Protein AF-T2I9D3-F1 (afdb_monomer_lite)

Sequence (548 aa):
MTIINAAGTSFLNLLSKGTGRTNQTKNPMDPILVSTAWGTQVQLGMESISLPPPSFLDKSGEYYEKANLRFSYKPVATSNSDPDLTTVPFEVTTVNQVSGNAVSLTEGELRSLRQPILVSEELADISDNDFKVCNPVSNSLNLSIPDLNPTGNTELTEQLPELLYIALVSQTTPITYSSLSQPLSSGNFSEVRTSLLDLINSKFSLSLSSLPSDIINKTPNQIAGIDNRCFVSAVVQDIGRDSGSHQSTHRFYNDREGRDMRLLQLNFQSLAIWNKVGRYVEFTNGTLTDNEENEGFSAEEKLFNLASPDSDAPEGSFQNLGLGANDETDGGLVIYATIDGGTYSKARGNTSPYGFAITQGQQLMSLTKSDSQRHGLGVTFATDQAVYLQGDYNIFNKQAAAILTDSINVLSNACLNADKAIHKHSDKNCNTDNDEGKKDATSTTVNTAFLSGTDITNSKLTSAYNGGLENYPRFSENWAEKTLTYRGSFVSLGIPEHVKGRWKRQRYNAPKRNWDYDLDLNDADNLPPLTPRFVYLRQESFIRNFQQ

Secondary structure (DSSP, 8-state):
-EEE-TTSS-EEEHHHHHHS-SS---SPP-HHHHHHHHTT----------PPPGGGGSTTSHHHHT-SEEEEE-PPPP-SS-SS--S--EEEEEE-TTT--EEEPPHHHHHHTTS-EE--HHHH----TTT--------------GGG-SS---HHHHHHHHHHHHHHHT-SSPPPGGGGGS-TTSGGGHHHHHHHHHHHHHHTT---SS--HHHHTS-HHHHHGGGT--EE--SEEEEE-SSTT---S--EEETTTTEEEEEEEEEHHHHHHHHHH-EE-EEETTEEEE-TTTT-EE-TTSSSPBPPP-TTSPTTSTTTTT-SB---GGGEEEEEEEE-TTT-GGGGSTB--EEEEEES-SS-SS----SS-SS--EEEEEESSEEEEES-BS-SS--EEEEEESSEEEE-GGGB-TTS-B--STTSTT--SSTT--PBP--EEEE-EEEE----TT-SS-SS---GGGGSSEE-SB-TT-EEEEEE-EEE-SS-SSB---GGG---PPPEEEEEE-GGGGSGGGPPTT---------PPP------

Organism: NCBI:txid423474

Radius of gyration: 28.44 Å; chains: 1; bounding box: 65×46×110 Å

Structure (mmCIF, N/CA/C/O backbone):
data_AF-T2I9D3-F1
#
_entry.id   AF-T2I9D3-F1
#
loop_
_atom_site.group_PDB
_atom_site.id
_atom_site.type_symbol
_atom_site.label_atom_id
_atom_site.label_alt_id
_atom_site.label_comp_id
_atom_site.label_asym_id
_atom_site.label_entity_id
_atom_site.label_seq_id
_atom_site.pdbx_PDB_ins_code
_atom_site.Cartn_x
_atom_site.Cartn_y
_atom_site.Cartn_z
_atom_site.occupancy
_atom_site.B_iso_or_equiv
_atom_site.auth_seq_id
_atom_site.auth_comp_id
_atom_site.auth_asym_id
_atom_site.auth_atom_id
_atom_site.pdbx_PDB_model_num
ATOM 1 N N . MET A 1 1 ? 28.315 0.352 -44.901 1.00 61.59 1 MET A N 1
ATOM 2 C CA . MET A 1 1 ? 26.861 0.605 -44.840 1.00 61.59 1 MET A CA 1
ATOM 3 C C . MET A 1 1 ? 26.194 -0.123 -45.996 1.00 61.59 1 MET A C 1
ATOM 5 O O . MET A 1 1 ? 26.692 -0.024 -47.115 1.00 61.59 1 MET A O 1
ATOM 9 N N . THR A 1 2 ? 25.140 -0.887 -45.733 1.00 69.94 2 THR A N 1
ATOM 10 C CA . THR A 1 2 ? 24.335 -1.594 -46.741 1.00 69.94 2 THR A CA 1
ATOM 11 C C . THR A 1 2 ? 22.901 -1.069 -46.688 1.00 69.94 2 THR A C 1
ATOM 13 O O . THR A 1 2 ? 22.373 -0.901 -45.595 1.00 69.94 2 THR A O 1
ATOM 16 N N . ILE A 1 3 ? 22.291 -0.778 -47.839 1.00 70.75 3 ILE A N 1
ATOM 17 C CA . ILE A 1 3 ? 20.940 -0.207 -47.974 1.00 70.75 3 ILE A CA 1
ATOM 18 C C . ILE A 1 3 ? 20.117 -1.117 -48.886 1.00 70.75 3 ILE A C 1
ATOM 20 O O . ILE A 1 3 ? 20.646 -1.614 -49.883 1.00 70.75 3 ILE A O 1
ATOM 24 N N . ILE A 1 4 ? 18.847 -1.353 -48.552 1.00 72.81 4 ILE A N 1
ATOM 25 C CA . ILE A 1 4 ? 17.958 -2.195 -49.360 1.00 72.81 4 ILE A CA 1
ATOM 26 C C . ILE A 1 4 ? 17.759 -1.577 -50.745 1.00 72.81 4 ILE A C 1
ATOM 28 O O . ILE A 1 4 ? 17.620 -0.367 -50.842 1.00 72.81 4 ILE A O 1
ATOM 32 N N . ASN A 1 5 ? 17.831 -2.370 -51.810 1.00 75.94 5 ASN A N 1
ATOM 33 C CA . ASN A 1 5 ? 17.672 -1.901 -53.189 1.00 75.94 5 ASN A CA 1
ATOM 34 C C . ASN A 1 5 ? 16.280 -1.291 -53.450 1.00 75.94 5 ASN A C 1
ATOM 36 O O . ASN A 1 5 ? 15.362 -1.447 -52.651 1.00 75.94 5 ASN A O 1
ATOM 40 N N . ALA A 1 6 ? 16.108 -0.657 -54.613 1.00 70.69 6 ALA A N 1
ATOM 41 C CA . ALA A 1 6 ? 14.854 -0.012 -55.031 1.00 70.69 6 ALA A CA 1
ATOM 42 C C . ALA A 1 6 ? 13.628 -0.942 -54.970 1.00 70.69 6 ALA A C 1
ATOM 44 O O . ALA A 1 6 ? 12.506 -0.496 -54.764 1.00 70.69 6 ALA A O 1
ATOM 45 N N . ALA A 1 7 ? 13.855 -2.242 -55.178 1.00 70.06 7 ALA A N 1
ATOM 46 C CA . ALA A 1 7 ? 12.821 -3.269 -55.160 1.00 70.06 7 ALA A CA 1
ATOM 47 C C . ALA A 1 7 ? 12.485 -3.780 -53.744 1.00 70.06 7 ALA A C 1
ATOM 49 O O . ALA A 1 7 ? 11.583 -4.600 -53.603 1.00 70.06 7 ALA A O 1
ATOM 50 N N . GLY A 1 8 ? 13.212 -3.356 -52.703 1.00 65.69 8 GLY A N 1
ATOM 51 C CA . GLY A 1 8 ? 13.011 -3.824 -51.329 1.00 65.69 8 GLY A CA 1
ATOM 52 C C . GLY A 1 8 ? 13.413 -5.288 -51.091 1.00 65.69 8 GLY A C 1
ATOM 53 O O . GLY A 1 8 ? 13.005 -5.882 -50.099 1.00 65.69 8 GLY A O 1
ATOM 54 N N . THR A 1 9 ? 14.191 -5.902 -51.989 1.00 64.12 9 THR A N 1
ATOM 55 C CA . THR A 1 9 ? 14.469 -7.351 -51.992 1.00 64.12 9 THR A CA 1
ATOM 56 C C . THR A 1 9 ? 15.858 -7.724 -51.490 1.00 64.12 9 THR A C 1
ATOM 58 O O . THR A 1 9 ? 16.118 -8.891 -51.198 1.00 64.12 9 THR A O 1
ATOM 61 N N . SER A 1 10 ? 16.819 -6.797 -51.488 1.00 68.69 10 SER A N 1
ATOM 62 C CA . SER A 1 10 ? 18.226 -7.150 -51.253 1.00 68.69 10 SER A CA 1
ATOM 63 C C . SER A 1 10 ? 19.029 -5.988 -50.684 1.00 68.69 10 SER A C 1
ATOM 65 O O . SER A 1 10 ? 18.978 -4.880 -51.213 1.00 68.69 10 SER A O 1
ATOM 67 N N . PHE A 1 11 ? 19.828 -6.244 -49.646 1.00 75.81 11 PHE A N 1
ATOM 68 C CA . PHE A 1 11 ? 20.747 -5.252 -49.086 1.00 75.81 11 PHE A CA 1
ATOM 69 C C . PHE A 1 11 ? 21.993 -5.102 -49.960 1.00 75.81 11 PHE A C 1
ATOM 71 O O . PHE A 1 11 ? 22.737 -6.052 -50.196 1.00 75.81 11 PHE A O 1
ATOM 78 N N . LEU A 1 12 ? 22.239 -3.880 -50.419 1.00 79.19 12 LEU A N 1
ATOM 79 C CA . LEU A 1 12 ? 23.339 -3.526 -51.302 1.00 79.19 12 LEU A CA 1
ATOM 80 C C . LEU A 1 12 ? 24.353 -2.649 -50.573 1.00 79.19 12 LEU A C 1
ATOM 82 O O . LEU A 1 12 ? 23.988 -1.702 -49.884 1.00 79.19 12 LEU A O 1
ATOM 86 N N . ASN A 1 13 ? 25.647 -2.930 -50.726 1.00 85.19 13 ASN A N 1
ATOM 87 C CA . ASN A 1 13 ? 26.689 -2.101 -50.123 1.00 85.19 13 ASN A CA 1
ATOM 88 C C . ASN A 1 13 ? 26.728 -0.718 -50.789 1.00 85.19 13 ASN A C 1
ATOM 90 O O . ASN A 1 13 ? 26.988 -0.607 -51.990 1.00 85.19 13 ASN A O 1
ATOM 94 N N . LEU A 1 14 ? 26.521 0.317 -49.973 1.00 78.50 14 LEU A N 1
ATOM 95 C CA . LEU A 1 14 ? 26.362 1.703 -50.398 1.00 78.50 14 LEU A CA 1
ATOM 96 C C . LEU A 1 14 ? 27.564 2.226 -51.187 1.00 78.50 14 LEU A C 1
ATOM 98 O O . LEU A 1 14 ? 27.394 2.911 -52.184 1.00 78.50 14 LEU A O 1
ATOM 102 N N . LEU A 1 15 ? 28.784 1.874 -50.781 1.00 81.56 15 LEU A N 1
ATOM 103 C CA . LEU A 1 15 ? 29.991 2.328 -51.472 1.00 81.56 15 LEU A CA 1
ATOM 104 C C . LEU A 1 15 ? 30.141 1.620 -52.816 1.00 81.56 15 LEU A C 1
ATOM 106 O O . LEU A 1 15 ? 30.350 2.274 -53.835 1.00 81.56 15 LEU A O 1
ATOM 110 N N . SER A 1 16 ? 29.948 0.301 -52.851 1.00 83.94 16 SER A N 1
ATOM 111 C CA . SER A 1 16 ? 30.090 -0.471 -54.089 1.00 83.94 16 SER A CA 1
ATOM 112 C C . SER A 1 16 ? 29.038 -0.110 -55.136 1.00 83.94 16 SER A C 1
ATOM 114 O O . SER A 1 16 ? 29.350 -0.031 -56.319 1.00 83.94 16 SER A O 1
ATOM 116 N N . LYS A 1 17 ? 27.801 0.146 -54.700 1.00 84.00 17 LYS A N 1
ATOM 117 C CA . LYS A 1 17 ? 26.659 0.438 -55.570 1.00 84.00 17 LYS A CA 1
ATOM 118 C C . LYS A 1 17 ? 26.372 1.932 -55.706 1.00 84.00 17 LYS A C 1
ATOM 120 O O . LYS A 1 17 ? 25.553 2.299 -56.529 1.00 84.00 17 LYS A O 1
ATOM 125 N N . GLY A 1 18 ? 27.064 2.778 -54.948 1.00 83.69 18 GLY A N 1
ATOM 126 C CA . GLY A 1 18 ? 27.040 4.230 -55.099 1.00 83.69 18 GLY A CA 1
ATOM 127 C C . GLY A 1 18 ? 28.281 4.783 -55.794 1.00 83.69 18 GLY A C 1
ATOM 128 O O . GLY A 1 18 ? 28.182 5.790 -56.462 1.00 83.69 18 GLY A O 1
ATOM 129 N N . THR A 1 19 ? 29.452 4.152 -55.682 1.00 84.94 19 THR A N 1
ATOM 130 C CA . THR A 1 19 ? 30.719 4.668 -56.258 1.00 84.94 19 THR A CA 1
ATOM 131 C C . THR A 1 19 ? 31.462 3.649 -57.126 1.00 84.94 19 THR A C 1
ATOM 133 O O . THR A 1 19 ? 32.536 3.945 -57.647 1.00 84.94 19 THR A O 1
ATOM 136 N N . GLY A 1 20 ? 30.935 2.426 -57.258 1.00 84.31 20 GLY A N 1
ATOM 137 C CA . GLY A 1 20 ? 31.560 1.347 -58.030 1.00 84.31 20 GLY A CA 1
ATOM 138 C C . GLY A 1 20 ? 32.719 0.636 -57.321 1.00 84.31 20 GLY A C 1
ATOM 139 O O . GLY A 1 20 ? 33.366 -0.219 -57.922 1.00 84.31 20 GLY A O 1
ATOM 140 N N . ARG A 1 21 ? 33.022 0.970 -56.055 1.00 81.00 21 ARG A N 1
ATOM 141 C CA . ARG A 1 21 ? 34.132 0.379 -55.283 1.00 81.00 21 ARG A CA 1
ATOM 142 C C . ARG A 1 21 ? 33.751 0.109 -53.831 1.00 81.00 21 ARG A C 1
ATOM 144 O O . ARG A 1 21 ? 32.962 0.828 -53.239 1.00 81.00 21 ARG A O 1
ATOM 151 N N . THR A 1 22 ? 34.353 -0.913 -53.230 1.00 80.06 22 THR A N 1
ATOM 152 C CA . THR A 1 22 ? 34.179 -1.246 -51.803 1.00 80.06 22 THR A CA 1
ATOM 153 C C . THR A 1 22 ? 35.137 -0.493 -50.880 1.00 80.06 22 THR A C 1
ATOM 155 O O . THR A 1 22 ? 34.951 -0.506 -49.666 1.00 80.06 22 THR A O 1
ATOM 158 N N . ASN A 1 23 ? 36.154 0.165 -51.439 1.00 82.75 23 ASN A N 1
ATOM 159 C CA . ASN A 1 23 ? 37.147 0.917 -50.679 1.00 82.75 23 ASN A CA 1
ATOM 160 C C . ASN A 1 23 ? 36.618 2.307 -50.313 1.00 82.75 23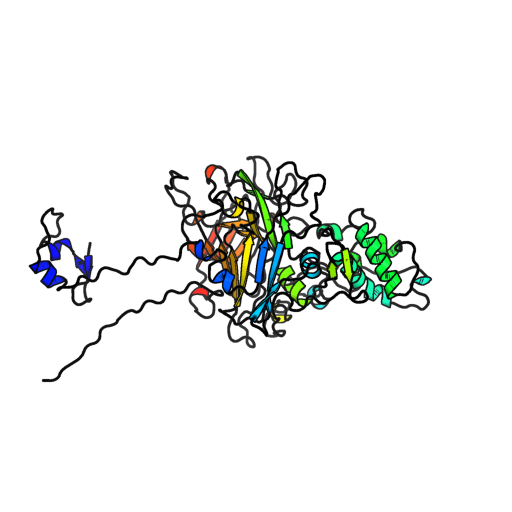 ASN A C 1
ATOM 162 O O . ASN A 1 23 ? 35.886 2.927 -51.085 1.00 82.75 23 ASN A O 1
ATOM 166 N N . GLN A 1 24 ? 37.035 2.813 -49.151 1.00 73.31 24 GLN A N 1
ATOM 167 C CA . GLN A 1 24 ? 36.702 4.163 -48.706 1.00 73.31 24 GLN A CA 1
ATOM 168 C C . GLN A 1 24 ? 37.176 5.195 -49.739 1.00 73.31 24 GLN A C 1
ATOM 170 O O . GLN A 1 24 ? 38.309 5.146 -50.217 1.00 73.31 24 GLN A O 1
ATOM 175 N N . THR A 1 25 ? 36.297 6.125 -50.098 1.00 76.50 25 THR A N 1
ATOM 176 C CA . THR A 1 25 ? 36.535 7.117 -51.147 1.00 76.50 25 THR A CA 1
ATOM 177 C C . THR A 1 25 ? 35.986 8.473 -50.723 1.00 76.50 25 THR A C 1
ATOM 179 O O . THR A 1 25 ? 35.049 8.547 -49.930 1.00 76.50 25 THR A O 1
ATOM 182 N N . LYS A 1 26 ? 36.592 9.546 -51.240 1.00 77.62 26 LYS A N 1
ATOM 183 C CA . LYS A 1 26 ? 36.081 10.920 -51.111 1.00 77.62 26 LYS A CA 1
ATOM 184 C C . LYS A 1 26 ? 35.268 11.358 -52.332 1.00 77.62 26 LYS A C 1
ATOM 186 O O . LYS A 1 26 ? 34.769 12.478 -52.354 1.00 77.62 26 LYS A O 1
ATOM 191 N N . ASN A 1 27 ? 35.166 10.504 -53.349 1.00 76.69 27 ASN A N 1
ATOM 192 C CA . ASN A 1 27 ? 34.410 10.812 -54.554 1.00 76.69 27 ASN A CA 1
ATOM 193 C C . ASN A 1 27 ? 32.907 10.864 -54.236 1.00 76.69 27 ASN A C 1
ATOM 195 O O . ASN A 1 27 ? 32.440 10.058 -53.424 1.00 76.69 27 ASN A O 1
ATOM 199 N N . PRO A 1 28 ? 32.149 11.770 -54.878 1.00 73.75 28 PRO A N 1
ATOM 200 C CA . PRO A 1 28 ? 30.696 11.780 -54.765 1.00 73.75 28 PRO A CA 1
ATOM 201 C C . PRO A 1 28 ? 30.100 10.466 -55.288 1.00 73.75 28 PRO A C 1
ATOM 203 O O . PRO A 1 28 ? 30.724 9.763 -56.088 1.00 73.75 28 PRO A O 1
ATOM 206 N N . MET A 1 29 ? 28.889 10.132 -54.834 1.00 79.12 29 MET A N 1
ATOM 207 C CA . MET A 1 29 ? 28.167 8.979 -55.371 1.00 79.12 29 MET A CA 1
ATOM 208 C C . MET A 1 29 ? 27.794 9.221 -56.833 1.00 79.12 29 MET A C 1
ATOM 210 O O . MET A 1 29 ? 27.322 10.296 -57.196 1.00 79.12 29 MET A O 1
ATOM 214 N N . ASP A 1 30 ? 28.012 8.203 -57.654 1.00 84.62 30 ASP A N 1
ATOM 215 C CA . ASP A 1 30 ? 27.609 8.137 -59.044 1.00 84.62 30 ASP A CA 1
ATOM 216 C C . ASP A 1 30 ? 26.072 8.065 -59.121 1.00 84.62 30 ASP A C 1
ATOM 218 O O . ASP A 1 30 ? 25.470 7.074 -58.689 1.00 84.62 30 ASP A O 1
ATOM 222 N N . PRO A 1 31 ? 25.418 9.098 -59.674 1.00 78.69 31 PRO A N 1
ATOM 223 C CA . PRO A 1 31 ? 23.965 9.177 -59.717 1.00 78.69 31 PRO A CA 1
ATOM 224 C C . PRO A 1 31 ? 23.329 8.084 -60.588 1.00 78.69 31 PRO A C 1
ATOM 226 O O . PRO A 1 31 ? 22.188 7.704 -60.331 1.00 78.69 31 PRO A O 1
ATOM 229 N N . ILE A 1 32 ? 24.044 7.535 -61.577 1.00 85.44 32 ILE A N 1
ATOM 230 C CA . ILE A 1 32 ? 23.552 6.433 -62.415 1.00 85.44 32 ILE A CA 1
ATOM 231 C C . ILE A 1 32 ? 23.556 5.138 -61.611 1.00 85.44 32 ILE A C 1
ATOM 233 O O . ILE A 1 32 ? 22.565 4.406 -61.619 1.00 85.44 32 ILE A O 1
ATOM 237 N N . LEU A 1 33 ? 24.640 4.862 -60.881 1.00 84.94 33 LEU A N 1
ATOM 238 C CA . LEU A 1 33 ? 24.723 3.672 -60.033 1.00 84.94 33 LEU A CA 1
ATOM 239 C C . LEU A 1 33 ? 23.701 3.730 -58.896 1.00 84.94 33 LEU A C 1
ATOM 241 O O . LEU A 1 33 ? 23.016 2.739 -58.642 1.00 84.94 33 LEU A O 1
ATOM 245 N N . VAL A 1 34 ? 23.534 4.906 -58.284 1.00 78.69 34 VAL A N 1
ATOM 246 C CA . VAL A 1 34 ? 22.530 5.125 -57.239 1.00 78.69 34 VAL A CA 1
ATOM 24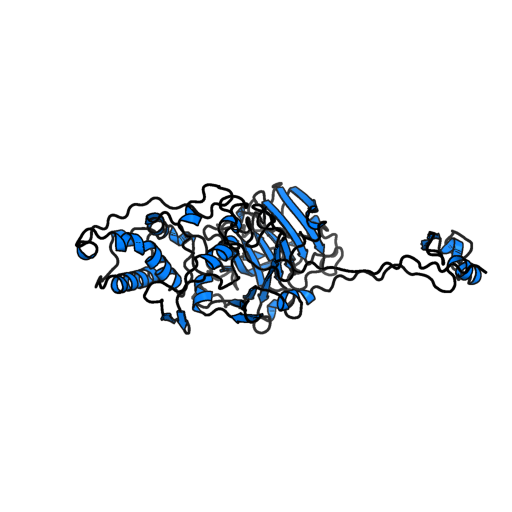7 C C . VAL A 1 34 ? 21.115 4.937 -57.784 1.00 78.69 34 VAL A C 1
ATOM 249 O O . VAL A 1 34 ? 20.349 4.174 -57.204 1.00 78.69 34 VAL A O 1
ATOM 252 N N . SER A 1 35 ? 20.785 5.550 -58.924 1.00 78.81 35 SER A N 1
ATOM 253 C CA . SER A 1 35 ? 19.477 5.392 -59.576 1.00 78.81 35 SER A CA 1
ATOM 254 C C . SER A 1 35 ? 19.210 3.943 -60.002 1.00 78.81 35 SER A C 1
ATOM 256 O O . SER A 1 35 ? 18.105 3.433 -59.861 1.00 78.81 35 SER A O 1
ATOM 258 N N . THR A 1 36 ? 20.236 3.218 -60.443 1.00 84.31 36 THR A N 1
ATOM 259 C CA . THR A 1 36 ? 20.097 1.806 -60.831 1.00 84.31 36 THR A CA 1
ATOM 260 C C . THR A 1 36 ? 19.877 0.898 -59.619 1.00 84.31 36 THR A C 1
ATOM 262 O O . THR A 1 36 ? 19.117 -0.064 -59.687 1.00 84.31 36 THR A O 1
ATOM 265 N N . ALA A 1 37 ? 20.555 1.172 -58.504 1.00 81.81 37 ALA A N 1
ATOM 266 C CA . ALA A 1 37 ? 20.487 0.338 -57.308 1.00 81.81 37 ALA A CA 1
ATOM 267 C C . ALA A 1 37 ? 19.276 0.659 -56.416 1.00 81.81 37 ALA A C 1
ATOM 269 O O . ALA A 1 37 ? 18.699 -0.258 -55.830 1.00 81.81 37 ALA A O 1
ATOM 270 N N . TRP A 1 38 ? 18.885 1.930 -56.321 1.00 80.12 38 TRP A N 1
ATOM 271 C CA . TRP A 1 38 ? 17.866 2.433 -55.391 1.00 80.12 38 TRP A CA 1
ATOM 272 C C . TRP A 1 38 ? 16.750 3.245 -56.060 1.00 80.12 38 TRP A C 1
ATOM 274 O O . TRP A 1 38 ? 15.814 3.655 -55.388 1.00 80.12 38 TRP A O 1
ATOM 284 N N . GLY A 1 39 ? 16.771 3.424 -57.380 1.00 74.12 39 GLY A N 1
ATOM 285 C CA . GLY A 1 39 ? 15.740 4.187 -58.081 1.00 74.12 39 GLY A CA 1
ATOM 286 C C . GLY A 1 39 ? 15.765 5.668 -57.706 1.00 74.12 39 GLY A C 1
ATOM 287 O O . GLY A 1 39 ? 16.786 6.221 -57.298 1.00 74.12 39 GLY A O 1
ATOM 288 N N . THR A 1 40 ? 14.613 6.324 -57.830 1.00 63.03 40 THR A N 1
ATOM 289 C CA . THR A 1 40 ? 14.426 7.730 -57.436 1.00 63.03 40 THR A CA 1
ATOM 290 C C . THR A 1 40 ? 14.112 7.902 -55.946 1.00 63.03 40 THR A C 1
ATOM 292 O O . THR A 1 40 ? 13.905 9.029 -55.502 1.00 63.03 40 THR A O 1
ATOM 295 N N . GLN A 1 41 ? 14.033 6.811 -55.174 1.00 51.09 41 GLN A N 1
ATOM 296 C CA . GLN A 1 41 ? 13.654 6.813 -53.760 1.00 51.09 41 GLN A CA 1
ATOM 297 C C . GLN A 1 41 ? 14.538 5.848 -52.966 1.00 51.09 41 GLN A C 1
ATOM 299 O O . GLN A 1 41 ? 14.463 4.637 -53.132 1.00 51.09 41 GLN A O 1
ATOM 304 N N . VAL A 1 42 ? 15.348 6.374 -52.049 1.00 51.75 42 VAL A N 1
ATOM 305 C CA . VAL A 1 42 ? 16.073 5.548 -51.077 1.00 51.75 42 VAL A CA 1
ATOM 306 C C . VAL A 1 42 ? 15.164 5.335 -49.868 1.00 51.75 42 VAL A C 1
ATOM 308 O O . VAL A 1 42 ? 14.833 6.295 -49.175 1.00 51.75 42 VAL A O 1
ATOM 311 N N . GLN A 1 43 ? 14.772 4.090 -49.593 1.00 47.03 43 GLN A N 1
ATOM 312 C CA . GLN A 1 43 ? 14.105 3.741 -48.338 1.00 47.03 43 GLN A CA 1
ATOM 313 C C . GLN A 1 43 ? 15.144 3.801 -47.210 1.00 47.03 43 GLN A C 1
ATOM 315 O O . GLN A 1 43 ? 16.004 2.926 -47.080 1.00 47.03 43 GLN A O 1
ATOM 320 N N . LEU A 1 44 ? 15.116 4.880 -46.427 1.00 46.03 44 LEU A N 1
ATOM 321 C CA . LEU A 1 44 ? 15.887 4.975 -45.192 1.00 46.03 44 LEU A CA 1
ATOM 322 C C . LEU A 1 44 ? 15.145 4.206 -44.097 1.00 46.03 44 LEU A C 1
ATOM 324 O O . LEU A 1 44 ? 13.919 4.262 -44.013 1.00 46.03 44 LEU A O 1
ATOM 328 N N . GLY A 1 45 ? 15.909 3.440 -43.316 1.00 46.00 45 GLY A N 1
ATOM 329 C CA . GLY A 1 45 ? 15.401 2.617 -42.223 1.00 46.00 45 GLY A CA 1
ATOM 330 C C . GLY A 1 45 ? 14.517 3.410 -41.264 1.00 46.00 45 GLY A C 1
ATOM 331 O O . GLY A 1 45 ? 14.695 4.616 -41.112 1.00 46.00 45 GLY A O 1
ATOM 332 N N . MET A 1 46 ? 13.566 2.685 -40.674 1.00 41.94 46 MET A N 1
ATOM 333 C CA . MET A 1 46 ? 12.534 3.140 -39.740 1.00 41.94 46 MET A CA 1
ATOM 334 C C . MET A 1 46 ? 12.988 4.322 -38.876 1.00 41.94 46 MET A C 1
ATOM 336 O O . MET A 1 46 ? 14.088 4.287 -38.317 1.00 41.94 46 MET A O 1
ATOM 340 N N . GLU A 1 47 ? 12.126 5.340 -38.758 1.00 37.03 47 GLU A N 1
ATOM 341 C CA . GLU A 1 47 ? 12.277 6.398 -37.757 1.00 37.03 47 GLU A CA 1
ATOM 342 C C . GLU A 1 47 ? 12.660 5.776 -36.415 1.00 37.03 47 GLU A C 1
ATOM 344 O O . GLU A 1 47 ? 12.121 4.740 -36.011 1.00 37.03 47 GLU A O 1
ATOM 349 N N . SER A 1 48 ? 13.634 6.396 -35.748 1.00 39.25 48 SER A N 1
ATOM 350 C CA . SER A 1 48 ? 14.011 6.048 -34.387 1.00 39.25 48 SER A CA 1
ATOM 351 C C . SER A 1 48 ? 12.747 5.955 -33.545 1.00 39.25 48 SER A C 1
ATOM 353 O O . SER A 1 48 ? 12.056 6.955 -33.358 1.00 39.25 48 SER A O 1
ATOM 355 N N . ILE A 1 49 ? 12.462 4.746 -33.066 1.00 47.03 49 ILE A N 1
ATOM 356 C CA . ILE A 1 49 ? 11.398 4.475 -32.109 1.00 47.03 49 ILE A CA 1
ATOM 357 C C . ILE A 1 49 ? 11.742 5.295 -30.866 1.00 47.03 49 ILE A C 1
ATOM 359 O O . ILE A 1 49 ? 12.625 4.926 -30.092 1.00 47.03 49 ILE A O 1
ATOM 363 N N . SER A 1 50 ? 11.110 6.457 -30.723 1.00 43.88 50 SER A N 1
ATOM 364 C CA . SER A 1 50 ? 11.190 7.233 -29.496 1.00 43.88 50 SER A CA 1
ATOM 365 C C . SER A 1 50 ? 10.126 6.680 -28.572 1.00 43.88 50 SER A C 1
ATOM 367 O O . SER A 1 50 ? 8.934 6.807 -28.849 1.00 43.88 50 SER A O 1
ATOM 369 N N . LEU A 1 51 ? 10.552 6.078 -27.465 1.00 52.97 51 LEU A N 1
ATOM 370 C CA . LEU A 1 51 ? 9.672 5.982 -26.309 1.00 52.97 51 LEU A CA 1
ATOM 371 C C . LEU A 1 51 ? 9.275 7.419 -25.922 1.00 52.97 51 LEU A C 1
ATOM 373 O O . LEU A 1 51 ? 10.115 8.325 -26.041 1.00 52.97 51 LEU A O 1
ATOM 377 N N . PRO A 1 52 ? 8.013 7.666 -25.536 1.00 51.75 52 PRO A N 1
ATOM 378 C CA . PRO A 1 52 ? 7.618 8.984 -25.071 1.00 51.75 52 PRO A CA 1
ATOM 379 C C . PRO A 1 52 ? 8.504 9.390 -23.876 1.00 51.75 52 PRO A C 1
ATOM 381 O O . PRO A 1 52 ? 8.901 8.532 -23.082 1.00 51.75 52 PRO A O 1
ATOM 384 N N . PRO A 1 53 ? 8.887 10.672 -23.771 1.00 55.78 53 PRO A N 1
ATOM 385 C CA . PRO A 1 53 ? 9.742 11.153 -22.688 1.00 55.78 53 PRO A CA 1
ATOM 386 C C . PRO A 1 53 ? 9.047 10.983 -21.328 1.00 55.78 53 PRO A C 1
ATOM 388 O O . PRO A 1 53 ? 7.822 11.066 -21.294 1.00 55.78 53 PRO A O 1
ATOM 391 N N . PRO A 1 54 ? 9.785 10.820 -20.210 1.00 55.12 54 PRO A N 1
ATOM 392 C CA . PRO A 1 54 ? 9.219 10.600 -18.872 1.00 55.12 54 PRO A CA 1
ATOM 393 C C . PRO A 1 54 ? 8.099 11.560 -18.451 1.00 55.12 54 PRO A C 1
ATOM 395 O O . PRO A 1 54 ? 7.318 11.201 -17.580 1.00 55.12 54 PRO A O 1
ATOM 398 N N . SER A 1 55 ? 7.961 12.729 -19.085 1.00 60.31 55 SER A N 1
ATOM 399 C CA . SER A 1 55 ? 6.815 13.630 -18.922 1.00 60.31 55 SER A CA 1
ATOM 400 C C . SER A 1 55 ? 5.448 12.961 -19.119 1.00 60.31 55 SER A C 1
ATOM 402 O O . SER A 1 55 ? 4.463 13.466 -18.609 1.00 60.31 55 SER A O 1
ATOM 404 N N . PHE A 1 56 ? 5.336 11.809 -19.795 1.00 74.88 56 PHE A N 1
ATOM 405 C CA . PHE A 1 56 ? 4.064 11.065 -19.816 1.00 74.88 56 PHE A CA 1
ATOM 406 C C . PHE A 1 56 ? 3.689 10.444 -18.451 1.00 74.88 56 PHE A C 1
ATOM 408 O O . PHE A 1 56 ? 2.558 9.996 -18.275 1.00 74.88 56 PHE A O 1
ATOM 415 N N . LEU A 1 57 ? 4.629 10.371 -17.503 1.00 86.38 57 LEU A N 1
ATOM 416 C CA . LEU A 1 57 ? 4.389 9.936 -16.125 1.00 86.38 57 LEU A CA 1
ATOM 417 C C . LEU A 1 57 ? 3.942 11.085 -15.219 1.00 86.38 57 LEU A C 1
ATOM 419 O O . LEU A 1 57 ? 3.585 10.829 -14.071 1.00 86.38 57 LEU A O 1
ATOM 423 N N . ASP A 1 58 ? 3.958 12.335 -15.686 1.00 86.75 58 ASP A N 1
ATOM 424 C CA . ASP A 1 58 ? 3.429 13.462 -14.922 1.00 86.75 58 ASP A CA 1
ATOM 425 C C . ASP A 1 58 ? 1.890 13.537 -14.996 1.00 86.75 58 ASP A C 1
ATOM 427 O O . ASP A 1 58 ? 1.224 12.715 -15.631 1.00 86.75 58 ASP A O 1
ATOM 431 N N . LYS A 1 59 ? 1.301 14.531 -14.317 1.00 87.19 59 LYS A N 1
ATOM 432 C CA . LYS A 1 59 ? -0.162 14.691 -14.230 1.00 87.19 59 LYS A CA 1
ATOM 433 C C . LYS A 1 59 ? -0.838 15.061 -15.562 1.00 87.19 59 LYS A C 1
ATOM 435 O O . LYS A 1 59 ? -2.054 15.190 -15.592 1.00 87.19 59 LYS A O 1
ATOM 440 N N . SER A 1 60 ? -0.080 15.298 -16.630 1.00 86.50 60 SER A N 1
ATOM 441 C CA . SER A 1 60 ? -0.592 15.561 -17.980 1.00 86.50 60 SER A CA 1
ATOM 442 C C . SER A 1 60 ? -0.642 14.314 -18.866 1.00 86.50 60 SER A C 1
ATOM 444 O O . SER A 1 60 ? -1.100 14.400 -20.002 1.00 86.50 60 SER A O 1
ATOM 446 N N . GLY A 1 61 ? -0.154 13.170 -18.376 1.00 86.44 61 GLY A N 1
ATOM 447 C CA . GLY A 1 61 ? -0.114 11.925 -19.133 1.00 86.44 61 GLY A CA 1
ATOM 448 C C . GLY A 1 61 ? -1.284 10.974 -18.877 1.00 86.44 61 GLY A C 1
ATOM 449 O O . GLY A 1 61 ? -2.019 11.083 -17.893 1.00 86.44 61 GLY A O 1
ATOM 450 N N . GLU A 1 62 ? -1.405 9.969 -19.750 1.00 87.56 62 GLU A N 1
ATOM 451 C CA . GLU A 1 62 ? -2.517 9.007 -19.746 1.00 87.56 62 GLU A CA 1
ATOM 452 C C . GLU A 1 62 ? -2.621 8.201 -18.446 1.00 87.56 62 GLU A C 1
ATOM 454 O O . GLU A 1 62 ? -3.727 7.895 -18.011 1.00 87.56 62 GLU A O 1
ATOM 459 N N . TYR A 1 63 ? -1.499 7.891 -17.785 1.00 92.06 63 TYR A N 1
ATOM 460 C CA . TYR A 1 63 ? -1.525 7.152 -16.518 1.00 92.06 63 TYR A CA 1
ATOM 461 C C . TYR A 1 63 ? -2.192 7.943 -15.394 1.00 92.06 63 TYR A C 1
ATOM 463 O O . TYR A 1 63 ? -2.797 7.336 -14.521 1.00 92.06 63 TYR A O 1
ATOM 471 N N . TYR A 1 64 ? -2.112 9.278 -15.404 1.00 92.69 64 TYR A N 1
ATOM 472 C CA . TYR A 1 64 ? -2.869 10.103 -14.464 1.00 92.69 64 TYR A CA 1
ATOM 473 C C . TYR A 1 64 ? -4.337 10.192 -14.879 1.00 92.69 64 TYR A C 1
ATOM 475 O O . TYR A 1 64 ? -5.230 9.990 -14.053 1.00 92.69 64 TYR A O 1
ATOM 483 N N . GLU A 1 65 ? -4.602 10.481 -16.154 1.00 89.75 65 GLU A N 1
ATOM 484 C CA . GLU A 1 65 ? -5.963 10.684 -16.658 1.00 89.75 65 GLU A CA 1
ATOM 485 C C . GLU A 1 65 ? -6.833 9.436 -16.496 1.00 89.75 65 GLU A C 1
ATOM 487 O O . GLU A 1 65 ? -7.975 9.542 -16.054 1.00 89.75 65 GLU A O 1
ATOM 492 N N . LYS A 1 66 ? -6.273 8.255 -16.761 1.00 90.81 66 LYS A N 1
ATOM 493 C CA . LYS A 1 66 ? -6.983 6.973 -16.724 1.00 90.81 66 LYS A CA 1
ATOM 494 C C . LYS A 1 66 ? -6.830 6.197 -15.416 1.00 90.81 66 LYS A C 1
ATOM 496 O O . LYS A 1 66 ? -7.386 5.115 -15.291 1.00 90.81 66 LYS A O 1
ATOM 501 N N . ALA A 1 67 ? -6.096 6.723 -14.435 1.00 93.81 67 ALA A N 1
ATOM 502 C CA . ALA A 1 67 ? -5.958 6.050 -13.148 1.00 93.81 67 ALA A CA 1
ATOM 503 C C . ALA A 1 67 ? -7.296 5.888 -12.421 1.00 93.81 67 ALA A C 1
ATOM 505 O O . ALA A 1 67 ? -8.025 6.863 -12.208 1.00 93.81 67 ALA A O 1
ATOM 506 N N . ASN A 1 68 ? -7.544 4.666 -11.957 1.00 94.38 68 ASN A N 1
ATOM 507 C CA . ASN A 1 68 ? -8.691 4.311 -11.127 1.00 94.38 68 ASN A CA 1
ATOM 508 C C . ASN A 1 68 ? -8.490 4.829 -9.696 1.00 94.38 68 ASN A C 1
ATOM 510 O O . ASN A 1 68 ? -9.435 5.316 -9.078 1.00 94.38 68 ASN A O 1
ATOM 514 N N . LEU A 1 69 ? -7.244 4.793 -9.197 1.00 96.06 69 LEU A N 1
ATOM 515 C CA . LEU A 1 69 ? -6.847 5.358 -7.906 1.00 96.06 69 LEU A CA 1
ATOM 516 C C . LEU A 1 69 ? -5.715 6.364 -8.080 1.00 96.06 69 LEU A C 1
ATOM 518 O O . LEU A 1 69 ? -4.681 6.055 -8.671 1.00 96.06 69 LEU A O 1
ATOM 522 N N . ARG A 1 70 ? -5.866 7.550 -7.492 1.00 97.31 70 ARG A N 1
ATOM 523 C CA . ARG A 1 70 ? -4.859 8.613 -7.523 1.00 97.31 70 ARG A CA 1
ATOM 524 C C . ARG A 1 70 ? -4.469 9.019 -6.111 1.00 97.31 70 ARG A C 1
ATOM 526 O O . ARG A 1 70 ? -5.301 9.537 -5.375 1.00 97.31 70 ARG A O 1
ATOM 533 N N . PHE A 1 71 ? -3.199 8.853 -5.763 1.00 97.81 71 PHE A N 1
ATOM 534 C CA . PHE A 1 71 ? -2.613 9.329 -4.513 1.00 97.81 71 PHE A CA 1
ATOM 535 C C . PHE A 1 71 ? -1.852 10.632 -4.764 1.00 97.81 71 PHE A C 1
ATOM 537 O O . PHE A 1 71 ? -0.850 10.656 -5.480 1.00 97.81 71 PHE A O 1
ATOM 544 N N . SER A 1 72 ? -2.302 11.727 -4.153 1.00 96.12 72 SER A N 1
ATOM 545 C CA . SER A 1 72 ? -1.588 13.005 -4.173 1.00 96.12 72 SER A CA 1
ATOM 546 C C . SER A 1 72 ? -0.948 13.249 -2.814 1.00 96.12 72 SER A C 1
ATOM 548 O O . SER A 1 72 ? -1.614 13.656 -1.864 1.00 96.12 72 SER A O 1
ATOM 550 N N . TYR A 1 73 ? 0.357 13.014 -2.714 1.00 96.19 73 TYR A N 1
ATOM 551 C CA . TYR A 1 73 ? 1.110 13.231 -1.486 1.00 96.19 73 TYR A CA 1
ATOM 552 C C . TYR A 1 73 ? 1.330 14.733 -1.241 1.00 96.19 73 TYR A C 1
ATOM 554 O O . TYR A 1 73 ? 1.803 15.471 -2.114 1.00 96.19 73 TYR A O 1
ATOM 562 N N . LYS A 1 74 ? 0.987 15.179 -0.031 1.00 93.94 74 LYS A N 1
ATOM 563 C CA . LYS A 1 74 ? 1.113 16.546 0.487 1.00 93.94 74 LYS A CA 1
ATOM 564 C C . LYS A 1 74 ? 1.984 16.538 1.755 1.00 93.94 74 LYS A C 1
ATOM 566 O O . LYS A 1 74 ? 1.454 16.612 2.864 1.00 93.94 74 LYS A O 1
ATOM 571 N N . PRO A 1 75 ? 3.319 16.412 1.613 1.00 89.12 75 PRO A N 1
ATOM 572 C CA . PRO A 1 75 ? 4.229 16.269 2.746 1.00 89.12 75 PRO A CA 1
ATOM 573 C C . PRO A 1 75 ? 4.032 17.355 3.813 1.00 89.12 75 PRO A C 1
ATOM 575 O O . PRO A 1 75 ? 4.237 18.542 3.562 1.00 89.12 75 PRO A O 1
ATOM 578 N N . VAL A 1 76 ? 3.682 16.971 5.036 1.00 86.75 76 VAL A N 1
ATOM 579 C CA . VAL A 1 76 ? 3.579 17.928 6.148 1.00 86.75 76 VAL A CA 1
ATOM 580 C C . VAL A 1 76 ? 4.943 18.072 6.814 1.00 86.75 76 VAL A C 1
ATOM 582 O O . VAL A 1 76 ? 5.671 17.087 6.981 1.00 86.75 76 VAL A O 1
ATOM 585 N N . ALA A 1 77 ? 5.307 19.304 7.172 1.00 84.19 77 ALA A N 1
ATOM 586 C CA . ALA A 1 77 ? 6.567 19.576 7.845 1.00 84.19 77 ALA A CA 1
ATOM 587 C C . ALA A 1 77 ? 6.634 18.828 9.187 1.00 84.19 77 ALA A C 1
ATOM 589 O O . ALA A 1 77 ? 5.732 18.914 10.012 1.00 84.19 77 ALA A O 1
ATOM 590 N N . THR A 1 78 ? 7.721 18.099 9.394 1.00 85.31 78 THR A N 1
ATOM 591 C CA . THR A 1 78 ? 8.029 17.381 10.636 1.00 85.31 78 THR A CA 1
ATOM 592 C C . THR A 1 78 ? 8.679 18.316 11.646 1.00 85.31 78 THR A C 1
ATOM 594 O O . THR A 1 78 ? 9.396 19.246 11.270 1.00 85.31 78 THR A O 1
ATOM 597 N N . SER A 1 79 ? 8.488 18.048 12.937 1.00 84.94 79 SER A N 1
ATOM 598 C CA . SER A 1 79 ? 9.190 18.756 14.011 1.00 84.94 79 SER A CA 1
ATOM 599 C C . SER A 1 79 ? 9.372 17.856 15.237 1.00 84.94 79 SER A C 1
ATOM 601 O O . SER A 1 79 ? 8.757 16.802 15.337 1.00 84.94 79 SER A O 1
ATOM 603 N N . ASN A 1 80 ? 10.214 18.264 16.190 1.00 85.50 80 ASN A N 1
ATOM 604 C CA . ASN A 1 80 ? 10.347 17.544 17.466 1.00 85.50 80 ASN A CA 1
ATOM 605 C C . ASN A 1 80 ? 9.184 17.798 18.431 1.00 85.50 80 ASN A C 1
ATOM 607 O O . ASN A 1 80 ? 9.044 17.066 19.403 1.00 85.50 80 ASN A O 1
ATOM 611 N N . SER A 1 81 ? 8.381 18.839 18.196 1.00 81.19 81 SER A N 1
ATOM 612 C CA . SER A 1 81 ? 7.179 19.103 18.991 1.00 81.19 81 SER A CA 1
ATOM 613 C C . SER A 1 81 ? 5.967 18.311 18.507 1.00 81.19 81 SER A C 1
ATOM 615 O O . SER A 1 81 ? 5.001 18.201 19.248 1.00 81.19 81 SER A O 1
ATOM 617 N N . ASP A 1 82 ? 6.025 17.783 17.283 1.00 69.50 82 ASP A N 1
ATOM 618 C CA . ASP A 1 82 ? 4.965 16.991 16.661 1.00 69.50 82 ASP A CA 1
ATOM 619 C C . ASP A 1 82 ? 5.597 15.829 15.863 1.00 69.50 82 ASP A C 1
ATOM 621 O O . ASP A 1 82 ? 5.782 15.933 14.643 1.00 69.50 82 ASP A O 1
ATOM 625 N N . PRO A 1 83 ? 6.076 14.775 16.557 1.00 71.75 83 PRO A N 1
ATOM 626 C CA . PRO A 1 83 ? 6.754 13.649 15.916 1.00 71.75 83 PRO A CA 1
ATOM 627 C C . PRO A 1 83 ? 5.797 12.757 15.106 1.00 71.75 83 PRO A C 1
ATOM 629 O O . PRO A 1 83 ? 6.251 12.100 14.164 1.00 71.75 83 PRO A O 1
ATOM 632 N N . ASP A 1 84 ? 4.499 12.774 15.428 1.00 77.56 84 ASP A N 1
ATOM 633 C CA . ASP A 1 84 ? 3.455 11.971 14.790 1.00 77.56 84 ASP A CA 1
ATOM 634 C C . ASP A 1 84 ? 2.367 12.870 14.194 1.00 77.56 84 ASP A C 1
ATOM 636 O O . ASP A 1 84 ? 1.539 13.442 14.891 1.00 77.56 84 ASP A O 1
ATOM 640 N N . LEU A 1 85 ? 2.351 12.973 12.864 1.00 82.88 85 LEU A N 1
ATOM 641 C CA . LEU A 1 85 ? 1.521 13.943 12.151 1.00 82.88 85 LEU A CA 1
ATOM 642 C C . LEU A 1 85 ? 0.015 13.710 12.369 1.00 82.88 85 LEU A C 1
ATOM 644 O O . LEU A 1 85 ? -0.559 12.754 11.845 1.00 82.88 85 LEU A O 1
ATOM 648 N N . THR A 1 86 ? -0.661 14.645 13.029 1.00 87.94 86 THR A N 1
ATOM 649 C CA . THR A 1 86 ? -2.136 14.658 13.148 1.00 87.94 86 THR A CA 1
ATOM 650 C C . THR A 1 86 ? -2.831 15.056 11.842 1.00 87.94 86 THR A C 1
ATOM 652 O O . THR A 1 86 ? -3.938 14.602 11.538 1.00 87.94 86 THR A O 1
ATOM 655 N N . THR A 1 87 ? -2.165 15.878 11.029 1.00 90.44 87 THR A N 1
ATOM 656 C CA . THR A 1 87 ? -2.624 16.263 9.687 1.00 90.44 87 THR A CA 1
ATOM 657 C C . THR A 1 87 ? -2.470 15.089 8.725 1.00 90.44 87 THR A C 1
ATOM 659 O O . THR A 1 87 ? -1.426 14.437 8.709 1.00 90.44 87 THR A O 1
ATOM 662 N N . VAL A 1 88 ? -3.486 14.827 7.900 1.00 93.44 88 VAL A N 1
ATOM 663 C CA . VAL A 1 88 ? -3.403 13.839 6.814 1.00 93.44 88 VAL A CA 1
ATOM 664 C C . VAL A 1 88 ? -2.508 14.405 5.701 1.00 93.44 88 VAL A C 1
ATOM 666 O O . VAL A 1 88 ? -2.870 15.414 5.097 1.00 93.44 88 VAL A O 1
ATOM 669 N N . PRO A 1 89 ? -1.348 13.794 5.397 1.00 93.00 89 PRO A N 1
ATOM 670 C CA . PRO A 1 89 ? -0.391 14.370 4.461 1.00 93.00 89 PRO A CA 1
ATOM 671 C C . PRO A 1 89 ? -0.646 13.917 3.018 1.00 93.00 89 PRO A C 1
ATOM 673 O O . PRO A 1 89 ? 0.289 13.821 2.235 1.00 93.00 89 PRO A O 1
ATOM 676 N N . PHE A 1 90 ? -1.873 13.558 2.646 1.00 95.94 90 PHE A N 1
ATOM 677 C CA . PHE A 1 90 ? -2.198 13.075 1.306 1.00 95.94 90 PHE A CA 1
ATOM 678 C C . PHE A 1 90 ? -3.686 13.230 1.000 1.00 95.94 90 PHE A C 1
ATOM 680 O O . PHE A 1 90 ? -4.514 13.358 1.896 1.00 95.94 90 PHE A O 1
ATOM 687 N N . GLU A 1 91 ? -4.008 13.172 -0.284 1.00 96.62 91 GLU A N 1
ATOM 688 C CA . GLU A 1 91 ? -5.367 13.023 -0.795 1.00 96.62 91 GLU A CA 1
ATOM 689 C C . GLU A 1 91 ? -5.439 11.765 -1.649 1.00 96.62 91 GLU A C 1
ATOM 691 O O . GLU A 1 91 ? -4.455 11.385 -2.294 1.00 96.62 91 GLU A O 1
ATOM 696 N N . VAL A 1 92 ? -6.612 11.140 -1.660 1.00 97.88 92 VAL A N 1
ATOM 697 C CA . VAL A 1 92 ? -6.911 10.004 -2.525 1.00 97.88 92 VAL A CA 1
ATOM 698 C C . VAL A 1 92 ? -8.155 10.337 -3.330 1.00 97.88 92 VAL A C 1
ATOM 700 O O . VAL A 1 92 ? -9.170 10.761 -2.775 1.00 97.88 92 VAL A O 1
ATOM 703 N N . THR A 1 93 ? -8.056 10.163 -4.641 1.00 97.00 93 THR A N 1
ATOM 704 C CA . THR A 1 93 ? -9.166 10.336 -5.574 1.00 97.00 93 THR A CA 1
ATOM 705 C C . THR A 1 93 ? -9.388 9.031 -6.317 1.00 97.00 93 THR A C 1
ATOM 707 O O . THR A 1 93 ? -8.443 8.468 -6.869 1.00 97.00 93 THR A O 1
ATOM 710 N N . THR A 1 94 ? -10.628 8.569 -6.348 1.00 95.25 94 THR A N 1
ATOM 711 C CA . THR A 1 94 ? -11.059 7.341 -7.019 1.00 95.25 94 THR A CA 1
ATOM 712 C C . THR A 1 94 ? -11.982 7.683 -8.179 1.00 95.25 94 THR A C 1
ATOM 714 O O . THR A 1 94 ? -12.353 8.846 -8.366 1.00 95.25 94 THR A O 1
ATOM 717 N N . VAL A 1 95 ? -12.333 6.701 -9.002 1.00 89.81 95 VAL A N 1
ATOM 718 C CA . VAL A 1 95 ? -13.323 6.870 -10.069 1.00 89.81 95 VAL A CA 1
ATOM 719 C C . VAL A 1 95 ? -14.639 6.248 -9.621 1.00 89.81 95 VAL A C 1
ATOM 721 O O . VAL A 1 95 ? -14.719 5.050 -9.367 1.00 89.81 95 VAL A O 1
ATOM 724 N N . ASN A 1 96 ? -15.696 7.057 -9.548 1.00 82.25 96 ASN A N 1
ATOM 725 C CA . ASN A 1 96 ? -17.044 6.549 -9.349 1.00 82.25 96 ASN A CA 1
ATOM 726 C C . ASN A 1 96 ? -17.451 5.747 -10.584 1.00 82.25 96 ASN A C 1
ATOM 728 O O . ASN A 1 96 ? -17.626 6.309 -11.662 1.00 82.25 96 ASN A O 1
ATOM 732 N N . GLN A 1 97 ? -17.637 4.444 -10.421 1.00 66.94 97 GLN A N 1
ATOM 733 C CA . GLN A 1 97 ? -17.809 3.551 -11.564 1.00 66.94 97 GLN A CA 1
ATOM 734 C C . GLN A 1 97 ? -19.168 3.691 -12.276 1.00 66.94 97 GLN A C 1
ATOM 736 O O . GLN A 1 97 ? -19.291 3.304 -13.432 1.00 66.94 97 GLN A O 1
ATOM 741 N N . VAL A 1 98 ? -20.180 4.296 -11.637 1.00 72.50 98 VAL A N 1
ATOM 742 C CA . VAL A 1 98 ? -21.492 4.547 -12.268 1.00 72.50 98 VAL A CA 1
ATOM 743 C C . VAL A 1 98 ? -21.451 5.783 -13.166 1.00 72.50 98 VAL A C 1
ATOM 745 O O . VAL A 1 98 ? -22.024 5.796 -14.252 1.00 72.50 98 VAL A O 1
ATOM 748 N N . SER A 1 99 ? -20.791 6.844 -12.703 1.00 78.38 99 SER A N 1
ATOM 749 C CA . SER A 1 99 ? -20.756 8.139 -13.393 1.00 78.38 99 SER A CA 1
ATOM 750 C C . SER A 1 99 ? -19.472 8.392 -14.186 1.00 78.38 99 SER A C 1
ATOM 752 O O . SER A 1 99 ? -19.439 9.324 -14.985 1.00 78.38 99 SER A O 1
ATOM 754 N N . GLY A 1 100 ? -18.417 7.606 -13.954 1.00 80.56 100 GLY A N 1
ATOM 755 C CA . GLY A 1 100 ? -17.068 7.819 -14.488 1.00 80.56 100 GLY A CA 1
ATOM 756 C C . GLY A 1 100 ? -16.333 9.019 -13.878 1.00 80.56 100 GLY A C 1
ATOM 757 O O . GLY A 1 100 ? -15.221 9.338 -14.295 1.00 80.56 100 GLY A O 1
ATOM 758 N N . ASN A 1 101 ? -16.936 9.710 -12.905 1.00 87.31 101 ASN A N 1
ATOM 759 C CA . ASN A 1 101 ? -16.377 10.932 -12.335 1.00 87.31 101 ASN A CA 1
ATOM 760 C C . ASN A 1 101 ? -15.357 10.639 -11.238 1.00 87.31 101 ASN A C 1
ATOM 762 O O . ASN A 1 101 ? -15.519 9.715 -10.443 1.00 87.31 101 ASN A O 1
ATOM 766 N N . ALA A 1 102 ? -14.344 11.495 -11.144 1.00 90.75 102 ALA A N 1
ATOM 767 C CA . ALA A 1 102 ? -13.396 11.477 -10.043 1.00 90.75 102 ALA A CA 1
ATOM 768 C C . ALA A 1 102 ? -14.076 11.891 -8.720 1.00 90.75 102 ALA A C 1
ATOM 770 O O . ALA A 1 102 ? -14.741 12.927 -8.666 1.00 90.75 102 ALA A O 1
ATOM 771 N N . VAL A 1 103 ? -13.887 11.107 -7.657 1.00 94.88 103 VAL A N 1
ATOM 772 C CA . VAL A 1 103 ? -14.409 11.364 -6.307 1.00 94.88 103 VAL A CA 1
ATOM 773 C C . VAL A 1 103 ? -13.254 11.351 -5.316 1.00 94.88 103 VAL A C 1
ATOM 775 O O . VAL A 1 103 ? -12.462 10.415 -5.293 1.00 94.88 103 VAL A O 1
ATOM 778 N N . SER A 1 104 ? -13.129 12.400 -4.508 1.00 96.44 104 SER A N 1
ATOM 779 C CA . SER A 1 104 ? -12.125 12.451 -3.443 1.00 96.44 104 SER A CA 1
ATOM 780 C C . SER A 1 104 ? -12.666 11.826 -2.167 1.00 96.44 104 SER A C 1
ATOM 782 O O . SER A 1 104 ? -13.814 12.077 -1.801 1.00 96.44 104 SER A O 1
ATOM 784 N N . LEU A 1 105 ? -11.818 11.063 -1.480 1.00 97.38 105 LEU A N 1
ATOM 785 C CA . LEU A 1 105 ? -12.147 10.519 -0.170 1.00 97.38 105 LEU A CA 1
ATOM 786 C C . LEU A 1 105 ? -12.260 11.652 0.861 1.00 97.38 105 LEU A C 1
ATOM 788 O O . LEU A 1 105 ? -11.543 12.655 0.809 1.00 97.38 105 LEU A O 1
ATOM 792 N N . THR A 1 106 ? -13.181 11.472 1.798 1.00 97.19 106 THR A N 1
ATOM 793 C CA . THR A 1 106 ? -13.437 12.350 2.941 1.00 97.19 106 THR A CA 1
ATOM 794 C C . THR A 1 106 ? -12.297 12.292 3.961 1.00 97.19 106 THR A C 1
ATOM 796 O O . THR A 1 106 ? -11.476 11.374 3.961 1.00 97.19 106 THR A O 1
ATOM 799 N N . GLU A 1 107 ? -12.243 13.263 4.880 1.00 96.56 107 GLU A N 1
ATOM 800 C CA . GLU A 1 107 ? -11.218 13.287 5.934 1.00 96.56 107 GLU A CA 1
ATOM 801 C C . GLU A 1 107 ? -11.223 11.996 6.772 1.00 96.56 107 GLU A C 1
ATOM 803 O O . GLU A 1 107 ? -10.158 11.451 7.066 1.00 96.56 107 GLU A O 1
ATOM 808 N N . GLY A 1 108 ? -12.409 11.487 7.113 1.00 97.62 108 GLY A N 1
ATOM 809 C CA . GLY A 1 108 ? -12.578 10.256 7.881 1.00 97.62 108 GLY A CA 1
ATOM 810 C C . GLY A 1 108 ? -12.030 9.020 7.180 1.00 97.62 108 GLY A C 1
ATOM 811 O O . GLY A 1 108 ? -11.236 8.268 7.753 1.00 97.62 108 GLY A O 1
ATOM 812 N N . GLU A 1 109 ? -12.371 8.859 5.903 1.00 98.19 109 GLU A N 1
ATOM 813 C CA . GLU A 1 109 ? -11.847 7.777 5.073 1.00 98.19 109 GLU A CA 1
ATOM 814 C C . GLU A 1 109 ? -10.312 7.863 4.971 1.00 98.19 109 GLU A C 1
ATOM 816 O O . GLU A 1 109 ? -9.615 6.887 5.255 1.00 98.19 109 GLU A O 1
ATOM 821 N N . LEU A 1 110 ? -9.756 9.048 4.687 1.00 98.06 110 LEU A N 1
ATOM 822 C CA . LEU A 1 110 ? -8.304 9.251 4.599 1.00 98.06 110 LEU A CA 1
ATOM 823 C C . LEU A 1 110 ? -7.573 8.987 5.926 1.00 98.06 110 LEU A C 1
ATOM 825 O O . LEU A 1 110 ? -6.456 8.462 5.923 1.00 98.06 110 LEU A O 1
ATOM 829 N N . ARG A 1 111 ? -8.175 9.340 7.068 1.00 97.38 111 ARG A N 1
ATOM 830 C CA . ARG A 1 111 ? -7.622 9.038 8.398 1.00 97.38 111 ARG A CA 1
ATOM 831 C C . ARG A 1 111 ? -7.603 7.540 8.660 1.00 97.38 111 ARG A C 1
ATOM 833 O O . ARG A 1 111 ? -6.581 7.032 9.118 1.00 97.38 111 ARG A O 1
ATOM 840 N N . SER A 1 112 ? -8.673 6.829 8.314 1.00 98.25 112 SER A N 1
ATOM 841 C CA . SER A 1 112 ? -8.749 5.379 8.516 1.00 98.25 112 SER A CA 1
ATOM 842 C C . SER A 1 112 ? -7.707 4.600 7.696 1.00 98.25 112 SER A C 1
ATOM 844 O O . SER A 1 112 ? -7.174 3.609 8.188 1.00 98.25 112 SER A O 1
ATOM 846 N N . LEU A 1 113 ? -7.298 5.099 6.517 1.00 98.38 113 LEU A N 1
ATOM 847 C CA . LEU A 1 113 ? -6.199 4.514 5.728 1.00 98.38 113 LEU A CA 1
ATOM 848 C C . LEU A 1 113 ? -4.850 4.519 6.469 1.00 98.38 113 LEU A C 1
ATOM 850 O O . LEU A 1 113 ? -3.941 3.771 6.105 1.00 98.38 113 LEU A O 1
ATOM 854 N N . ARG A 1 114 ? -4.701 5.357 7.501 1.00 96.94 114 ARG A N 1
ATOM 855 C CA . ARG A 1 114 ? -3.491 5.471 8.331 1.00 96.94 114 ARG A CA 1
ATOM 856 C C . ARG A 1 114 ? -3.559 4.615 9.595 1.00 96.94 114 ARG A C 1
ATOM 858 O O . ARG A 1 114 ? -2.596 4.609 10.357 1.00 96.94 114 ARG A O 1
ATOM 865 N N . GLN A 1 115 ? -4.670 3.921 9.827 1.00 97.69 115 GLN A N 1
ATOM 866 C CA . GLN A 1 115 ? -4.901 3.125 11.027 1.00 97.69 115 GLN A CA 1
ATOM 867 C C . GLN A 1 115 ? -4.747 1.624 10.734 1.00 97.69 115 GLN A C 1
ATOM 869 O O . GLN A 1 115 ? -4.966 1.192 9.599 1.00 97.69 115 GLN A O 1
ATOM 874 N N . PRO A 1 116 ? -4.364 0.809 11.732 1.00 98.06 116 PRO A N 1
ATOM 875 C CA . PRO A 1 116 ? -4.405 -0.644 11.616 1.00 98.06 116 PRO A CA 1
ATOM 876 C C . PRO A 1 116 ? -5.822 -1.149 11.329 1.00 98.06 116 PRO A C 1
ATOM 878 O O . PRO A 1 116 ? -6.796 -0.556 11.788 1.00 98.06 116 PRO A O 1
ATOM 881 N N . ILE A 1 117 ? -5.935 -2.263 10.609 1.00 98.62 117 ILE A N 1
ATOM 882 C CA . ILE A 1 117 ? -7.222 -2.791 10.133 1.00 98.62 117 ILE A CA 1
ATOM 883 C C . ILE A 1 117 ? -7.520 -4.100 10.850 1.00 98.62 117 ILE A C 1
ATOM 885 O O . ILE A 1 117 ? -6.674 -4.997 10.841 1.00 98.62 117 ILE A O 1
ATOM 889 N N . LEU A 1 118 ? -8.701 -4.210 11.457 1.00 98.38 118 LEU A N 1
ATOM 890 C CA . LEU A 1 118 ? -9.197 -5.464 12.016 1.00 98.38 118 LEU A CA 1
ATOM 891 C C . LEU A 1 118 ? -9.737 -6.335 10.873 1.00 98.38 118 LEU A C 1
ATOM 893 O O . LEU A 1 118 ? -10.760 -6.008 10.276 1.00 98.38 118 LEU A O 1
ATOM 897 N N . VAL A 1 119 ? -9.054 -7.432 10.549 1.00 97.19 119 VAL A N 1
ATOM 898 C CA . VAL A 1 119 ? -9.475 -8.323 9.449 1.00 97.19 119 VAL A CA 1
ATOM 899 C C . VAL A 1 119 ? -10.708 -9.133 9.843 1.00 97.19 119 VAL A C 1
ATOM 901 O O . VAL A 1 119 ? -10.913 -9.330 11.035 1.00 97.19 119 VAL A O 1
ATOM 904 N N . SER A 1 120 ? -11.513 -9.616 8.892 1.00 94.81 120 SER A N 1
ATOM 905 C CA . SER A 1 120 ? -12.617 -10.554 9.172 1.00 94.81 120 SER A CA 1
ATOM 906 C C . SER A 1 120 ? -12.109 -11.904 9.696 1.00 94.81 120 SER A C 1
ATOM 908 O O . SER A 1 120 ? -10.939 -12.240 9.516 1.00 94.81 120 SER A O 1
ATOM 910 N N . GLU A 1 121 ? -12.986 -12.695 10.322 1.00 92.88 121 GLU A N 1
ATOM 911 C CA . GLU A 1 121 ? -12.650 -14.057 10.771 1.00 92.88 121 GLU A CA 1
ATOM 912 C C . GLU A 1 121 ? -12.158 -14.925 9.600 1.00 92.88 121 GLU A C 1
ATOM 914 O O . GLU A 1 121 ? -11.101 -15.538 9.698 1.00 92.88 121 GLU A O 1
ATOM 919 N N . GLU A 1 122 ? -12.837 -14.867 8.450 1.00 92.56 122 GLU A N 1
ATOM 920 C CA . GLU A 1 122 ? -12.451 -15.574 7.218 1.00 92.56 122 GLU A CA 1
ATOM 921 C C . GLU A 1 122 ? -11.015 -15.251 6.769 1.00 92.56 122 GLU A C 1
ATOM 923 O O . GLU A 1 122 ? -10.245 -16.148 6.436 1.00 92.56 122 GLU A O 1
ATOM 928 N N . LEU A 1 123 ? -10.614 -13.975 6.814 1.00 94.12 123 LEU A N 1
ATOM 929 C CA . LEU A 1 123 ? -9.249 -13.566 6.471 1.00 94.12 123 LEU A CA 1
ATOM 930 C C . LEU A 1 123 ? -8.222 -14.036 7.512 1.00 94.12 123 LEU A C 1
ATOM 932 O O . LEU A 1 123 ? -7.065 -14.288 7.173 1.00 94.12 123 LEU A O 1
ATOM 936 N N . ALA A 1 124 ? -8.613 -14.128 8.782 1.00 94.06 124 ALA A N 1
ATOM 937 C CA . ALA A 1 124 ? -7.740 -14.582 9.860 1.00 94.06 124 ALA A CA 1
ATOM 938 C C . ALA A 1 124 ? -7.565 -16.113 9.894 1.00 94.06 124 ALA A C 1
ATOM 940 O O . ALA A 1 124 ? -6.510 -16.589 10.332 1.00 94.06 124 ALA A O 1
ATOM 941 N N . ASP A 1 125 ? -8.564 -16.861 9.417 1.00 93.31 125 ASP A N 1
ATOM 942 C CA . ASP A 1 125 ? -8.617 -18.330 9.436 1.00 93.31 125 ASP A CA 1
ATOM 943 C C . ASP A 1 125 ? -8.009 -18.996 8.187 1.00 93.31 125 ASP A C 1
ATOM 945 O O . ASP A 1 125 ? -8.035 -20.216 8.042 1.00 93.31 125 ASP A O 1
ATOM 949 N N . ILE A 1 126 ? -7.389 -18.219 7.291 1.00 94.50 126 ILE A N 1
ATOM 950 C CA . ILE A 1 126 ? -6.681 -18.766 6.126 1.00 94.50 126 ILE A CA 1
ATOM 951 C C . ILE A 1 126 ? -5.614 -19.775 6.587 1.00 94.50 126 ILE A C 1
ATOM 953 O O . ILE A 1 126 ? -4.652 -19.430 7.289 1.00 94.50 126 ILE A O 1
ATOM 957 N N . SER A 1 127 ? -5.774 -21.032 6.161 1.00 90.88 127 SER A N 1
ATOM 958 C CA . SER A 1 127 ? -4.873 -22.129 6.521 1.00 90.88 127 SER A CA 1
ATOM 959 C C . SER A 1 127 ? -3.585 -22.151 5.704 1.00 90.88 127 SER A C 1
ATOM 961 O O . SER A 1 127 ? -2.556 -22.620 6.197 1.00 90.88 127 SER A O 1
ATOM 963 N N . ASP A 1 128 ? -3.630 -21.664 4.461 1.00 93.56 128 ASP A N 1
ATOM 964 C CA . ASP A 1 128 ? -2.453 -21.583 3.602 1.00 93.56 128 ASP A CA 1
ATOM 965 C C . ASP A 1 128 ? -1.530 -20.445 4.067 1.00 93.56 128 ASP A C 1
ATOM 967 O O . ASP A 1 128 ? -1.903 -19.271 4.081 1.00 93.56 128 ASP A O 1
ATOM 971 N N . ASN A 1 129 ? -0.298 -20.791 4.443 1.00 91.00 129 ASN A N 1
ATOM 972 C CA . ASN A 1 129 ? 0.686 -19.822 4.921 1.00 91.00 129 ASN A CA 1
ATOM 973 C C . ASN A 1 129 ? 1.099 -18.805 3.849 1.00 91.00 129 ASN A C 1
ATOM 975 O O . ASN A 1 129 ? 1.562 -17.727 4.219 1.00 91.00 129 ASN A O 1
ATOM 979 N N . ASP A 1 130 ? 0.945 -19.131 2.564 1.00 92.38 130 ASP A N 1
ATOM 980 C CA . ASP A 1 130 ? 1.275 -18.227 1.461 1.00 92.38 130 ASP A CA 1
ATOM 981 C C . ASP A 1 130 ? 0.274 -17.061 1.376 1.00 92.38 130 ASP A C 1
ATOM 983 O O . ASP A 1 130 ? 0.648 -15.931 1.056 1.00 92.38 130 ASP A O 1
ATOM 987 N N . PHE A 1 131 ? -0.990 -17.304 1.739 1.00 94.75 131 PHE A N 1
ATOM 988 C CA . PHE A 1 131 ? -2.063 -16.305 1.692 1.00 94.75 131 PHE A CA 1
ATOM 989 C C . PHE A 1 131 ? -2.446 -15.732 3.062 1.00 94.75 131 PHE A C 1
ATOM 991 O O . PHE A 1 131 ? -3.197 -14.758 3.145 1.00 94.75 131 PHE A O 1
ATOM 998 N N . LYS A 1 132 ? -1.918 -16.297 4.151 1.00 94.44 132 LYS A N 1
ATOM 999 C CA . LYS A 1 132 ? -2.255 -15.885 5.513 1.00 94.44 132 LYS A CA 1
ATOM 1000 C C . LYS A 1 132 ? -1.828 -14.447 5.816 1.00 94.44 132 LYS A C 1
ATOM 1002 O O . LYS A 1 132 ? -0.646 -14.108 5.804 1.00 94.44 132 LYS A O 1
ATOM 1007 N N . VAL A 1 133 ? -2.793 -13.604 6.190 1.00 93.94 133 VAL A N 1
ATOM 1008 C CA . VAL A 1 133 ? -2.565 -12.158 6.375 1.00 93.94 133 VAL A CA 1
ATOM 1009 C C . VAL A 1 133 ? -2.098 -11.774 7.782 1.00 93.94 133 VAL A C 1
ATOM 1011 O O . VAL A 1 133 ? -1.344 -10.809 7.939 1.00 93.94 133 VAL A O 1
ATOM 1014 N N . CYS A 1 134 ? -2.527 -12.510 8.812 1.00 94.38 134 CYS A N 1
ATOM 1015 C CA . CYS A 1 134 ? -2.112 -12.328 10.204 1.00 94.38 134 CYS A CA 1
ATOM 1016 C C . CYS A 1 134 ? -2.397 -13.586 11.046 1.00 94.38 134 CYS A C 1
ATOM 1018 O O . CYS A 1 134 ? -2.977 -14.552 10.561 1.00 94.38 134 CYS A O 1
ATOM 1020 N N . ASN A 1 135 ? -1.941 -13.601 12.304 1.00 93.19 135 ASN A N 1
ATOM 1021 C CA . ASN A 1 135 ? -2.210 -14.690 13.248 1.00 93.19 135 ASN A CA 1
ATOM 1022 C C . ASN A 1 135 ? -2.974 -14.145 14.466 1.00 93.19 135 ASN A C 1
ATOM 1024 O O . ASN A 1 135 ? -2.427 -13.279 15.161 1.00 93.19 135 ASN A O 1
ATOM 1028 N N . PRO A 1 136 ? -4.189 -14.644 14.750 1.00 92.62 136 PRO A N 1
ATOM 1029 C CA . PRO A 1 136 ? -4.913 -14.325 15.976 1.00 92.62 136 PRO A CA 1
ATOM 1030 C C . PRO A 1 136 ? -4.117 -14.711 17.221 1.00 92.62 136 PRO A C 1
ATOM 1032 O O . PRO A 1 136 ? -3.465 -15.757 17.272 1.00 92.62 136 PRO A O 1
ATOM 1035 N N . VAL A 1 137 ? -4.175 -13.867 18.249 1.00 90.38 137 VAL A N 1
ATOM 1036 C CA . VAL A 1 137 ? -3.583 -14.176 19.554 1.00 90.38 137 VAL A CA 1
ATOM 1037 C C . VAL A 1 137 ? -4.656 -14.838 20.405 1.00 90.38 137 VAL A C 1
ATOM 1039 O O . VAL A 1 137 ? -5.562 -14.154 20.873 1.00 90.38 137 VAL A O 1
ATOM 1042 N N . SER A 1 138 ? -4.546 -16.152 20.626 1.00 76.56 138 SER A N 1
ATOM 1043 C CA . SER A 1 138 ? -5.512 -16.902 21.436 1.00 76.56 138 SER A CA 1
ATOM 1044 C C . SER A 1 138 ? -5.705 -16.248 22.803 1.00 76.56 138 SER A C 1
ATOM 1046 O O . SER A 1 138 ? -4.742 -16.043 23.550 1.00 76.56 138 SER A O 1
ATOM 1048 N N . ASN A 1 139 ? -6.949 -15.921 23.140 1.00 68.56 139 ASN A N 1
ATOM 1049 C CA . ASN A 1 139 ? -7.267 -15.262 24.394 1.00 68.56 139 ASN A CA 1
ATOM 1050 C C . ASN A 1 139 ? -8.700 -15.570 24.822 1.00 68.56 139 ASN A C 1
ATOM 1052 O O . ASN A 1 139 ? -9.602 -15.642 23.999 1.00 68.56 139 ASN A O 1
ATOM 1056 N N . SER A 1 140 ? -8.917 -15.677 26.130 1.00 62.72 140 SER A N 1
ATOM 1057 C CA . SER A 1 140 ? -10.253 -15.703 26.725 1.00 62.72 140 SER A CA 1
ATOM 1058 C C . SER A 1 140 ? -10.463 -14.430 27.545 1.00 62.72 140 SER A C 1
ATOM 1060 O O . SER A 1 140 ? -9.599 -14.036 28.342 1.00 62.72 140 SER A O 1
ATOM 1062 N N . LEU A 1 141 ? -11.605 -13.770 27.365 1.00 63.88 141 LEU A N 1
ATOM 1063 C CA . LEU A 1 141 ? -12.050 -12.674 28.223 1.00 63.88 141 LEU A CA 1
ATOM 1064 C C . LEU A 1 141 ? -12.972 -13.260 29.301 1.00 63.88 141 LEU A C 1
ATOM 1066 O O . LEU A 1 141 ? -13.957 -13.909 28.973 1.00 63.88 141 LEU A O 1
ATOM 1070 N N . ASN A 1 142 ? -12.654 -13.054 30.580 1.00 59.56 142 ASN A N 1
ATOM 1071 C CA . ASN A 1 142 ? -13.570 -13.371 31.675 1.00 59.56 142 ASN A CA 1
ATOM 1072 C C . ASN A 1 142 ? -13.854 -12.072 32.432 1.00 59.56 142 ASN A C 1
ATOM 1074 O O . ASN A 1 142 ? -13.062 -11.662 33.280 1.00 59.56 142 ASN A O 1
ATOM 1078 N N . LEU A 1 143 ? -14.917 -11.374 32.030 1.00 60.34 143 LEU A N 1
ATOM 1079 C CA . LEU A 1 143 ? -15.300 -10.089 32.611 1.00 60.34 143 LEU A CA 1
ATOM 1080 C C . LEU A 1 143 ? -15.864 -10.316 34.013 1.00 60.34 143 LEU A C 1
ATOM 1082 O O . LEU A 1 143 ? -16.943 -10.882 34.169 1.00 60.34 143 LEU A O 1
ATOM 1086 N N . SER A 1 144 ? -15.156 -9.840 35.036 1.00 51.62 144 SER A N 1
ATOM 1087 C CA . SER A 1 144 ? -15.573 -10.019 36.436 1.00 51.62 144 SER A CA 1
ATOM 1088 C C . SER A 1 144 ? -16.486 -8.895 36.949 1.00 51.62 144 SER A C 1
ATOM 1090 O O . SER A 1 144 ? -16.591 -8.691 38.158 1.00 51.62 144 SER A O 1
ATOM 1092 N N . ILE A 1 145 ? -17.125 -8.128 36.057 1.00 53.97 145 ILE A N 1
ATOM 1093 C CA . ILE A 1 145 ? -17.878 -6.918 36.419 1.00 53.97 145 ILE A CA 1
ATOM 1094 C C . ILE A 1 145 ? -19.388 -7.189 36.401 1.00 53.97 145 ILE A C 1
ATOM 1096 O O . ILE A 1 145 ? -19.935 -7.437 35.327 1.00 53.97 145 ILE A O 1
ATOM 1100 N N . PRO A 1 146 ? -20.077 -7.072 37.554 1.00 51.72 146 PRO A N 1
ATOM 1101 C CA . PRO A 1 146 ? -21.517 -7.317 37.668 1.00 51.72 146 PRO A CA 1
ATOM 1102 C C . PRO A 1 146 ? -22.385 -6.425 36.765 1.00 51.72 146 PRO A C 1
ATOM 1104 O O . PRO A 1 146 ? -23.369 -6.907 36.214 1.00 51.72 146 PRO A O 1
ATOM 1107 N N . ASP A 1 147 ? -22.004 -5.157 36.567 1.00 50.53 147 ASP A N 1
ATOM 1108 C CA . ASP A 1 147 ? -22.755 -4.195 35.736 1.00 50.53 147 ASP A CA 1
ATOM 1109 C C . ASP A 1 147 ? -22.626 -4.459 34.225 1.00 50.53 147 ASP A C 1
ATOM 1111 O O . ASP A 1 147 ? -23.501 -4.076 33.457 1.00 50.53 147 ASP A O 1
ATOM 1115 N N . LEU A 1 148 ? -21.554 -5.136 33.794 1.00 56.00 148 LEU A N 1
ATOM 1116 C CA . LEU A 1 148 ? -21.344 -5.543 32.395 1.00 56.00 148 LEU A CA 1
ATOM 1117 C C . LEU A 1 148 ? -21.929 -6.923 32.102 1.00 56.00 148 LEU A C 1
ATOM 1119 O O . LEU A 1 148 ? -21.938 -7.360 30.955 1.00 56.00 148 LEU A O 1
ATOM 1123 N N . ASN A 1 149 ? -22.377 -7.626 33.142 1.00 54.91 149 ASN A N 1
ATOM 1124 C CA . ASN A 1 149 ? -22.872 -8.981 33.024 1.00 54.91 149 ASN A CA 1
ATOM 1125 C C . ASN A 1 149 ? -23.981 -9.297 34.053 1.00 54.91 149 ASN A C 1
ATOM 1127 O O . ASN A 1 149 ? -23.794 -10.172 34.904 1.00 54.91 149 ASN A O 1
ATOM 1131 N N . PRO A 1 150 ? -25.154 -8.629 34.001 1.00 49.38 150 PRO A N 1
ATOM 1132 C CA . PRO A 1 150 ? -26.216 -8.864 34.983 1.00 49.38 150 PRO A CA 1
ATOM 1133 C C . PRO A 1 150 ? -26.895 -10.239 34.819 1.00 49.38 150 PRO A C 1
ATOM 1135 O O . PRO A 1 150 ? -27.558 -10.711 35.743 1.00 49.38 150 PRO A O 1
ATOM 1138 N N . THR A 1 151 ? -26.754 -10.879 33.647 1.00 47.97 151 THR A N 1
ATOM 1139 C CA . THR A 1 151 ? -27.507 -12.082 33.225 1.00 47.97 151 THR A CA 1
ATOM 1140 C C . THR A 1 151 ? -26.682 -13.177 32.532 1.00 47.97 151 THR A C 1
ATOM 1142 O O . THR A 1 151 ? -27.253 -14.198 32.157 1.00 47.97 151 THR A O 1
ATOM 1145 N N . GLY A 1 152 ? -25.367 -13.022 32.359 1.00 52.94 152 GLY A N 1
ATOM 1146 C CA . GLY A 1 152 ? -24.557 -13.910 31.509 1.00 52.94 152 GLY A CA 1
ATOM 1147 C C . GLY A 1 152 ? -24.434 -13.445 30.048 1.00 52.94 152 GLY A C 1
ATOM 1148 O O . GLY A 1 152 ? -24.120 -14.269 29.196 1.00 52.94 152 GLY A O 1
ATOM 1149 N N . ASN A 1 153 ? -24.718 -12.171 29.740 1.00 52.94 153 ASN A N 1
ATOM 1150 C CA . ASN A 1 153 ? -24.732 -11.651 28.370 1.00 52.94 153 ASN A CA 1
ATOM 1151 C C . ASN A 1 153 ? -23.302 -11.581 27.786 1.00 52.94 153 ASN A C 1
ATOM 1153 O O . ASN A 1 153 ? -22.460 -10.831 28.283 1.00 52.94 153 ASN A O 1
ATOM 1157 N N . THR A 1 154 ? -23.023 -12.369 26.744 1.00 68.75 154 THR A N 1
ATOM 1158 C CA . THR A 1 154 ? -21.732 -12.413 26.027 1.00 68.75 154 THR A CA 1
ATOM 1159 C C . THR A 1 154 ? -21.555 -11.259 25.040 1.00 68.75 154 THR A C 1
ATOM 1161 O O . THR A 1 154 ? -20.445 -11.031 24.568 1.00 68.75 154 THR A O 1
ATOM 1164 N N . GLU A 1 155 ? -22.605 -10.474 24.802 1.00 78.12 155 GLU A N 1
ATOM 1165 C CA . GLU A 1 155 ? -22.683 -9.437 23.769 1.00 78.12 155 GLU A CA 1
ATOM 1166 C C . GLU A 1 155 ? -21.568 -8.381 23.840 1.00 78.12 155 GLU A C 1
ATOM 1168 O O . GLU A 1 155 ? -20.996 -8.021 22.815 1.00 78.12 155 GLU A O 1
ATOM 1173 N N . LEU A 1 156 ? -21.177 -7.918 25.035 1.00 78.75 156 LEU A N 1
ATOM 1174 C CA . LEU A 1 156 ? -20.027 -7.011 25.157 1.00 78.75 156 LEU A CA 1
ATOM 1175 C C . LEU A 1 156 ? -18.724 -7.694 24.743 1.00 78.75 156 LEU A C 1
ATOM 1177 O O . LEU A 1 156 ? -17.883 -7.069 24.110 1.00 78.75 156 LEU A O 1
ATOM 1181 N N . THR A 1 157 ? -18.538 -8.957 25.123 1.00 80.88 157 THR A N 1
ATOM 1182 C CA . THR A 1 157 ? -17.325 -9.709 24.774 1.00 80.88 157 THR A CA 1
ATOM 1183 C C . THR A 1 157 ? -17.226 -9.888 23.260 1.00 80.88 157 THR A C 1
ATOM 1185 O O . THR A 1 157 ? -16.142 -9.718 22.709 1.00 80.88 157 THR A O 1
ATOM 1188 N N . GLU A 1 158 ? -18.356 -10.155 22.607 1.00 84.00 158 GLU A N 1
ATOM 1189 C CA . GLU A 1 158 ? -18.478 -10.307 21.153 1.00 84.00 158 GLU A CA 1
ATOM 1190 C C . GLU A 1 158 ? -18.273 -8.977 20.406 1.00 84.00 158 GLU A C 1
ATOM 1192 O O . GLU A 1 158 ? -17.582 -8.943 19.395 1.00 84.00 158 GLU A O 1
ATOM 1197 N N . GLN A 1 159 ? -18.799 -7.857 20.919 1.00 89.38 159 GLN A N 1
ATOM 1198 C CA . GLN A 1 159 ? -18.674 -6.546 20.260 1.00 89.38 159 GLN A CA 1
ATOM 1199 C C . GLN A 1 159 ? -17.376 -5.795 20.595 1.00 89.38 159 GLN A C 1
ATOM 1201 O O . GLN A 1 159 ? -17.028 -4.830 19.912 1.00 89.38 159 GLN A O 1
ATOM 1206 N N . LEU A 1 160 ? -16.635 -6.201 21.631 1.00 91.50 160 LEU A N 1
ATOM 1207 C CA . LEU A 1 160 ? -15.432 -5.493 22.081 1.00 91.50 160 LEU A CA 1
ATOM 1208 C C . LEU A 1 160 ? -14.354 -5.327 20.988 1.00 91.50 160 LEU A C 1
ATOM 1210 O O . LEU A 1 160 ? -13.786 -4.233 20.919 1.00 91.50 160 LEU A O 1
ATOM 1214 N N . PRO A 1 161 ? -14.046 -6.333 20.140 1.00 94.44 161 PRO A N 1
ATOM 1215 C CA . PRO A 1 161 ? -13.113 -6.161 19.026 1.00 94.44 161 PRO A CA 1
ATOM 1216 C C . PRO A 1 161 ? -13.522 -5.041 18.065 1.00 94.44 161 PRO A C 1
ATOM 1218 O O . PRO A 1 161 ? -12.681 -4.218 17.706 1.00 94.44 161 PRO A O 1
ATOM 1221 N N . GLU A 1 162 ? -14.805 -4.972 17.703 1.00 95.75 162 GLU A N 1
ATOM 1222 C CA . GLU A 1 162 ? -15.326 -3.945 16.797 1.00 95.75 162 GLU A CA 1
ATOM 1223 C C . GLU A 1 162 ? -15.340 -2.566 17.456 1.00 95.75 162 GLU A C 1
ATOM 1225 O O . GLU A 1 162 ? -14.812 -1.614 16.888 1.00 95.75 162 GLU A O 1
ATOM 1230 N N . LEU A 1 163 ? -15.812 -2.445 18.701 1.00 96.75 163 LEU A N 1
ATOM 1231 C CA . LEU A 1 163 ? -15.764 -1.170 19.431 1.00 96.75 163 LEU A CA 1
ATOM 1232 C C . LEU A 1 163 ? -14.325 -0.660 19.594 1.00 96.75 163 LEU A C 1
ATOM 1234 O O . LEU A 1 163 ? -14.073 0.542 19.493 1.00 96.75 163 LEU A O 1
ATOM 1238 N N . LEU A 1 164 ? -13.359 -1.559 19.808 1.00 97.69 164 LEU A N 1
ATOM 1239 C CA . LEU A 1 164 ? -11.942 -1.204 19.810 1.00 97.69 164 LEU A CA 1
ATOM 1240 C C . LEU A 1 164 ? -11.477 -0.741 18.427 1.00 97.69 164 LEU A C 1
ATOM 1242 O O . LEU A 1 164 ? -10.721 0.227 18.344 1.00 97.69 164 LEU A O 1
ATOM 1246 N N . TYR A 1 165 ? -11.908 -1.397 17.350 1.00 98.25 165 TYR A N 1
ATOM 1247 C CA . TYR A 1 165 ? -11.566 -0.966 16.000 1.00 98.25 165 TYR A CA 1
ATOM 1248 C C . TYR A 1 165 ? -12.121 0.435 15.702 1.00 98.25 165 TYR A C 1
ATOM 1250 O O . TYR A 1 165 ? -11.363 1.298 15.255 1.00 98.25 165 TYR A O 1
ATOM 1258 N N . ILE A 1 166 ? -13.376 0.712 16.075 1.00 98.31 166 ILE A N 1
ATOM 1259 C CA . ILE A 1 166 ? -13.985 2.047 15.970 1.00 98.31 166 ILE A CA 1
ATOM 1260 C C . ILE A 1 166 ? -13.225 3.075 16.814 1.00 98.31 166 ILE A C 1
ATOM 1262 O O . ILE A 1 166 ? -12.935 4.176 16.339 1.00 98.31 166 ILE A O 1
ATOM 1266 N N . ALA A 1 167 ? -12.804 2.710 18.029 1.00 98.25 167 ALA A N 1
ATOM 1267 C CA . ALA A 1 167 ? -11.963 3.568 18.860 1.00 98.25 167 ALA A CA 1
ATOM 1268 C C . ALA A 1 167 ? -10.615 3.886 18.187 1.00 98.25 167 ALA A C 1
ATOM 1270 O O . ALA A 1 167 ? -10.167 5.027 18.254 1.00 98.25 167 ALA A O 1
ATOM 1271 N N . LEU A 1 168 ? -9.974 2.924 17.512 1.00 98.00 168 LEU A N 1
ATOM 1272 C CA . LEU A 1 168 ? -8.718 3.141 16.782 1.00 98.00 168 LEU A CA 1
ATOM 1273 C C . LEU A 1 168 ? -8.901 4.068 15.571 1.00 98.00 168 LEU A C 1
ATOM 1275 O O . LEU A 1 168 ? -8.095 4.978 15.376 1.00 98.00 168 LEU A O 1
ATOM 1279 N N . VAL A 1 169 ? -9.965 3.895 14.779 1.00 97.88 169 VAL A N 1
ATOM 1280 C CA . VAL A 1 169 ? -10.221 4.769 13.613 1.00 97.88 169 VAL A CA 1
ATOM 1281 C C . VAL A 1 169 ? -10.712 6.165 14.000 1.00 97.88 169 VAL A C 1
ATOM 1283 O O . VAL A 1 169 ? -10.605 7.093 13.204 1.00 97.88 169 VAL A O 1
ATOM 1286 N N . SER A 1 170 ? -11.147 6.339 15.250 1.00 97.25 170 SER A N 1
ATOM 1287 C CA . SER A 1 170 ? -11.504 7.634 15.841 1.00 97.25 170 SER A CA 1
ATOM 1288 C C . SER A 1 170 ? -10.300 8.493 16.247 1.00 97.25 170 SER A C 1
ATOM 1290 O O . SER A 1 170 ? -10.482 9.626 16.691 1.00 97.25 170 SER A O 1
ATOM 1292 N N . GLN A 1 171 ? -9.067 7.995 16.101 1.00 95.50 171 GLN A N 1
ATOM 1293 C CA . GLN A 1 171 ? -7.870 8.734 16.502 1.00 95.50 171 GLN A CA 1
ATOM 1294 C C . GLN A 1 171 ? -7.371 9.679 15.407 1.00 95.50 171 GLN A C 1
ATOM 1296 O O . GLN A 1 171 ? -7.254 9.316 14.233 1.00 95.50 171 GLN A O 1
ATOM 1301 N N . THR A 1 172 ? -7.006 10.900 15.807 1.00 93.06 172 THR A N 1
ATOM 1302 C CA . THR A 1 172 ? -6.405 11.886 14.893 1.00 93.06 172 THR A CA 1
ATOM 1303 C C . THR A 1 172 ? -4.944 11.566 14.585 1.00 93.06 172 THR A C 1
ATOM 1305 O O . THR A 1 172 ? -4.488 11.770 13.456 1.00 93.06 172 THR A O 1
ATOM 1308 N N . THR A 1 173 ? -4.234 11.030 15.577 1.00 91.44 173 THR A N 1
ATOM 1309 C CA . THR A 1 173 ? -2.872 10.517 15.452 1.00 91.44 173 THR A CA 1
ATOM 1310 C C . THR A 1 173 ? -2.923 9.037 15.058 1.00 91.44 173 THR A C 1
ATOM 1312 O O . THR A 1 173 ? -3.639 8.262 15.698 1.00 91.44 173 THR A O 1
ATOM 1315 N N . PRO A 1 174 ? -2.188 8.607 14.018 1.00 92.94 174 PRO A N 1
ATOM 1316 C CA . PRO A 1 174 ? -2.110 7.197 13.651 1.00 92.94 174 PRO A CA 1
ATOM 1317 C C . PRO A 1 174 ? -1.569 6.326 14.781 1.00 92.94 174 PRO A C 1
ATOM 1319 O O . PRO A 1 174 ? -0.506 6.605 15.338 1.00 92.94 174 PRO A O 1
ATOM 1322 N N . ILE A 1 175 ? -2.257 5.225 15.064 1.00 94.94 175 ILE A N 1
ATOM 1323 C CA . ILE A 1 175 ? -1.774 4.210 15.992 1.00 94.94 175 ILE A CA 1
ATOM 1324 C C . ILE A 1 175 ? -0.814 3.281 15.250 1.00 94.94 175 ILE A C 1
ATOM 1326 O O . ILE A 1 175 ? -1.152 2.670 14.237 1.00 94.94 175 ILE A O 1
ATOM 1330 N N . THR A 1 176 ? 0.413 3.156 15.750 1.00 93.06 176 THR A N 1
ATOM 1331 C CA . THR A 1 176 ? 1.426 2.308 15.113 1.00 93.06 176 THR A CA 1
ATOM 1332 C C . THR A 1 176 ? 1.084 0.829 15.282 1.00 93.06 176 THR A C 1
ATOM 1334 O O . THR A 1 176 ? 0.696 0.384 16.364 1.00 93.06 176 THR A O 1
ATOM 1337 N N . TYR A 1 177 ? 1.250 0.036 14.222 1.00 95.44 177 TYR A N 1
ATOM 1338 C CA . TYR A 1 177 ? 0.877 -1.381 14.228 1.00 95.44 177 TYR A CA 1
ATOM 1339 C C . TYR A 1 177 ? 1.606 -2.188 15.319 1.00 95.44 177 TYR A C 1
ATOM 1341 O O . TYR A 1 177 ? 1.002 -3.021 15.994 1.00 95.44 177 TYR A O 1
ATOM 1349 N N . SER A 1 178 ? 2.886 -1.902 15.568 1.00 93.81 178 SER A N 1
ATOM 1350 C CA . SER A 1 178 ? 3.654 -2.582 16.616 1.00 93.81 178 SER A CA 1
ATOM 1351 C C . SER A 1 178 ? 3.151 -2.280 18.033 1.00 93.81 178 SER A C 1
ATOM 1353 O O . SER A 1 178 ? 3.286 -3.125 18.924 1.00 93.81 178 SER A O 1
ATOM 1355 N N . SER A 1 179 ? 2.518 -1.120 18.252 1.00 95.19 179 SER A N 1
ATOM 1356 C CA . SER A 1 179 ? 1.952 -0.763 19.557 1.00 95.19 179 SER A CA 1
ATOM 1357 C C . SER A 1 179 ? 0.788 -1.667 19.961 1.00 95.19 179 SER A C 1
ATOM 1359 O O . SER A 1 179 ? 0.579 -1.858 21.154 1.00 95.19 179 SER A O 1
ATOM 1361 N N . LEU A 1 180 ? 0.096 -2.311 19.010 1.00 96.94 180 LEU A N 1
ATOM 1362 C CA . LEU A 1 180 ? -1.035 -3.220 19.269 1.00 96.94 180 LEU A CA 1
ATOM 1363 C C . LEU A 1 180 ? -0.657 -4.484 20.057 1.00 96.94 180 LEU A C 1
ATOM 1365 O O . LEU A 1 180 ? -1.527 -5.234 20.504 1.00 96.94 180 LEU A O 1
ATOM 1369 N N . SER A 1 181 ? 0.643 -4.724 20.238 1.00 95.56 181 SER A N 1
ATOM 1370 C CA . SER A 1 181 ? 1.180 -5.770 21.115 1.00 95.56 181 SER A CA 1
ATOM 1371 C C . SER A 1 181 ? 1.455 -5.281 22.543 1.00 95.56 181 SER A C 1
ATOM 1373 O O . SER A 1 181 ? 1.905 -6.062 23.377 1.00 95.56 181 SER A O 1
ATOM 1375 N N . GLN A 1 182 ? 1.202 -4.006 22.843 1.00 95.75 182 GLN A N 1
ATOM 1376 C CA . GLN A 1 182 ? 1.264 -3.441 24.189 1.00 95.75 182 GLN A CA 1
ATOM 1377 C C . GLN A 1 182 ? -0.137 -3.386 24.812 1.00 95.75 182 GLN A C 1
ATOM 1379 O O . GLN A 1 182 ? -1.121 -3.241 24.085 1.00 95.75 182 GLN A O 1
ATOM 1384 N N . PRO A 1 183 ? -0.257 -3.489 26.147 1.00 96.25 183 PRO A N 1
ATOM 1385 C CA . PRO A 1 183 ? -1.543 -3.344 26.819 1.00 96.25 183 PRO A CA 1
ATOM 1386 C C . PRO A 1 183 ? -2.156 -1.959 26.593 1.00 96.25 183 PRO A C 1
ATOM 1388 O O . PRO A 1 183 ? -1.423 -0.970 26.517 1.00 96.25 183 PRO A O 1
ATOM 1391 N N . LEU A 1 184 ? -3.488 -1.864 26.600 1.00 96.88 184 LEU A N 1
ATOM 1392 C CA . LEU A 1 184 ? -4.212 -0.584 26.570 1.00 96.88 184 LEU A CA 1
ATOM 1393 C C . LEU A 1 184 ? -3.832 0.341 27.744 1.00 96.88 184 LEU A C 1
ATOM 1395 O O . LEU A 1 184 ? -4.040 1.550 27.685 1.00 96.88 184 LEU A O 1
ATOM 1399 N N . SER A 1 185 ? -3.243 -0.189 28.820 1.00 95.94 185 SER A N 1
ATOM 1400 C CA . SER A 1 185 ? -2.688 0.609 29.918 1.00 95.94 185 SER A CA 1
ATOM 1401 C C . SER A 1 185 ? -1.493 1.485 29.502 1.00 95.94 185 SER A C 1
ATOM 1403 O O . SER A 1 185 ? -1.224 2.482 30.177 1.00 95.94 185 SER A O 1
ATOM 1405 N N . SER A 1 186 ? -0.831 1.171 28.380 1.00 95.62 186 SER A N 1
ATOM 1406 C CA . SER A 1 186 ? 0.283 1.938 27.808 1.00 95.62 186 SER A CA 1
ATOM 1407 C C . SER A 1 186 ? -0.115 3.374 27.446 1.00 95.62 186 SER A C 1
ATOM 1409 O O . SER A 1 186 ? -1.251 3.651 27.056 1.00 95.62 186 SER A O 1
ATOM 1411 N N . GLY A 1 187 ? 0.846 4.300 27.539 1.00 90.56 187 GLY A N 1
ATOM 1412 C CA . GLY A 1 187 ? 0.636 5.721 27.235 1.00 90.56 187 GLY A CA 1
ATOM 1413 C C . GLY A 1 187 ? 0.175 5.981 25.797 1.00 90.56 187 GLY A C 1
ATOM 1414 O O . GLY A 1 187 ? -0.616 6.893 25.577 1.00 90.56 187 GLY A O 1
ATOM 1415 N N . ASN A 1 188 ? 0.582 5.128 24.849 1.00 87.25 188 ASN A N 1
ATOM 1416 C CA . ASN A 1 188 ? 0.217 5.232 23.429 1.00 87.25 188 ASN A CA 1
ATOM 1417 C C . ASN A 1 188 ? -1.294 5.100 23.173 1.00 87.25 188 ASN A C 1
ATOM 1419 O O . ASN A 1 188 ? -1.773 5.519 22.127 1.00 87.25 188 ASN A O 1
ATOM 1423 N N . PHE A 1 189 ? -2.047 4.525 24.116 1.00 96.44 189 PHE A N 1
ATOM 1424 C CA . PHE A 1 189 ? -3.481 4.268 23.978 1.00 96.44 189 PHE A CA 1
ATOM 1425 C C . PHE A 1 189 ? -4.343 5.195 24.832 1.00 96.44 189 PHE A C 1
ATOM 1427 O O . PHE A 1 189 ? -5.514 4.900 25.053 1.00 96.44 189 PHE A O 1
ATOM 1434 N N . SER A 1 190 ? -3.800 6.303 25.348 1.00 94.88 190 SER A N 1
ATOM 1435 C CA . SER A 1 190 ? -4.565 7.162 26.257 1.00 94.88 190 SER A CA 1
ATOM 1436 C C . SER A 1 190 ? -5.866 7.674 25.632 1.00 94.88 190 SER A C 1
ATOM 1438 O O . SER A 1 190 ? -6.908 7.559 26.269 1.00 94.88 190 SER A O 1
ATOM 1440 N N . GLU A 1 191 ? -5.814 8.174 24.396 1.00 94.94 191 GLU A N 1
ATOM 1441 C CA . GLU A 1 191 ? -6.993 8.665 23.669 1.00 94.94 191 GLU A CA 1
ATOM 1442 C C . GLU A 1 191 ? -7.907 7.512 23.221 1.00 94.94 191 GLU A C 1
ATOM 1444 O O . GLU A 1 191 ? -9.119 7.581 23.408 1.00 94.94 191 GLU A O 1
ATOM 1449 N N . VAL A 1 192 ? -7.327 6.391 22.771 1.00 97.50 192 VAL A N 1
ATOM 1450 C CA . VAL A 1 192 ? -8.069 5.163 22.420 1.00 97.50 192 VAL A CA 1
ATOM 1451 C C . VAL A 1 192 ? -8.895 4.648 23.598 1.00 97.50 192 VAL A C 1
ATOM 1453 O O . VAL A 1 192 ? -10.038 4.243 23.413 1.00 97.50 192 VAL A O 1
ATOM 1456 N N . ARG A 1 193 ? -8.354 4.683 24.823 1.00 97.31 193 ARG A N 1
ATOM 1457 C CA . ARG A 1 193 ? -9.092 4.282 26.029 1.00 97.31 193 ARG A CA 1
ATOM 1458 C C . ARG A 1 193 ? -10.292 5.177 26.300 1.00 97.31 193 ARG A C 1
ATOM 1460 O O . ARG A 1 193 ? -11.325 4.660 26.711 1.00 97.31 193 ARG A O 1
ATOM 1467 N N . THR A 1 194 ? -10.144 6.486 26.108 1.00 96.56 194 THR A N 1
ATOM 1468 C CA . THR A 1 194 ? -11.246 7.438 26.276 1.00 96.56 194 THR A CA 1
ATOM 1469 C C . THR A 1 194 ? -12.333 7.160 25.246 1.00 96.56 194 THR A C 1
ATOM 1471 O O . THR A 1 194 ? -13.469 6.913 25.632 1.00 96.56 194 THR A O 1
ATOM 1474 N N . SER A 1 195 ? -11.971 7.063 23.962 1.00 96.94 195 SER A N 1
ATOM 1475 C CA . SER A 1 195 ? -12.928 6.738 22.900 1.00 96.94 195 SER A CA 1
ATOM 1476 C C . SER A 1 195 ? -13.624 5.396 23.145 1.00 96.94 195 SER A C 1
ATOM 1478 O O . SER A 1 195 ? -14.842 5.314 23.059 1.00 96.94 195 SER A O 1
ATOM 1480 N N . LEU A 1 196 ? -12.883 4.348 23.516 1.00 97.25 196 LEU A N 1
ATOM 1481 C CA . LEU A 1 196 ? -13.460 3.031 23.795 1.00 97.25 196 LEU A CA 1
ATOM 1482 C C . LEU A 1 196 ? -14.415 3.050 24.998 1.00 97.25 196 LEU A C 1
ATOM 1484 O O . LEU A 1 196 ? -15.450 2.390 24.963 1.00 97.25 196 LEU A O 1
ATOM 1488 N N . LEU A 1 197 ? -14.089 3.797 26.057 1.00 95.75 197 LEU A N 1
ATOM 1489 C CA . LEU A 1 197 ? -14.971 3.960 27.215 1.00 95.75 197 LEU A CA 1
ATOM 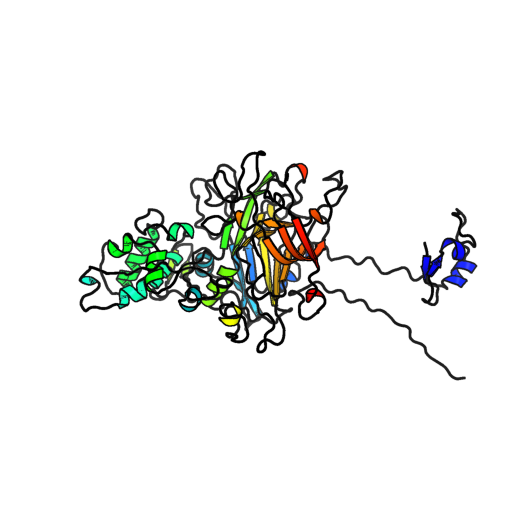1490 C C . LEU A 1 197 ? -16.296 4.614 26.815 1.00 95.75 197 LEU A C 1
ATOM 1492 O O . LEU A 1 197 ? -17.355 4.133 27.217 1.00 95.75 197 LEU A O 1
ATOM 1496 N N . ASP A 1 198 ? -16.230 5.677 26.014 1.00 95.44 198 ASP A N 1
ATOM 1497 C CA . ASP A 1 198 ? -17.406 6.407 25.543 1.00 95.44 198 ASP A CA 1
ATOM 1498 C C . ASP A 1 198 ? -18.281 5.526 24.641 1.00 95.44 198 ASP A C 1
ATOM 1500 O O . ASP A 1 198 ? -19.496 5.468 24.834 1.00 95.44 198 ASP A O 1
ATOM 1504 N N . LEU A 1 199 ? -17.667 4.763 23.730 1.00 95.81 199 LEU A N 1
ATOM 1505 C CA . LEU A 1 199 ? -18.362 3.800 22.870 1.00 95.81 199 LEU A CA 1
ATOM 1506 C C . LEU A 1 199 ? -19.060 2.701 23.687 1.00 95.81 199 LEU A C 1
ATOM 1508 O O . LEU A 1 199 ? -20.225 2.404 23.439 1.00 95.81 199 LEU A O 1
ATOM 1512 N N . ILE A 1 200 ? -18.387 2.123 24.692 1.00 92.56 200 ILE A N 1
ATOM 1513 C CA . ILE A 1 200 ? -18.976 1.094 25.568 1.00 92.56 200 ILE A CA 1
ATOM 1514 C C . ILE A 1 200 ? -20.142 1.674 26.377 1.00 92.56 200 ILE A C 1
ATOM 1516 O O . ILE A 1 200 ? -21.211 1.066 26.442 1.00 92.56 200 ILE A O 1
ATOM 1520 N N . ASN A 1 201 ? -19.959 2.850 26.984 1.00 91.62 201 ASN A N 1
ATOM 1521 C CA . ASN A 1 201 ? -21.017 3.506 27.749 1.00 91.62 201 ASN A CA 1
ATOM 1522 C C . ASN A 1 201 ? -22.230 3.829 26.872 1.00 91.62 201 ASN A C 1
ATOM 1524 O O . ASN A 1 201 ? -23.361 3.601 27.296 1.00 91.62 201 ASN A O 1
ATOM 1528 N N . SER A 1 202 ? -21.993 4.306 25.649 1.00 92.38 202 SER A N 1
ATOM 1529 C CA . SER A 1 202 ? -23.031 4.612 24.667 1.00 92.38 202 SER A CA 1
ATOM 1530 C C . SER A 1 202 ? -23.776 3.351 24.214 1.00 92.38 202 SER A C 1
ATOM 1532 O O . SER A 1 202 ? -24.987 3.252 24.412 1.00 92.38 202 SER A O 1
ATOM 1534 N N . LYS A 1 203 ? -23.060 2.343 23.692 1.00 89.44 203 LYS A N 1
ATOM 1535 C CA . LYS A 1 203 ? -23.655 1.126 23.107 1.00 89.44 203 LYS A CA 1
ATOM 1536 C C . LYS A 1 203 ? -24.459 0.317 24.125 1.00 89.44 203 LYS A C 1
ATOM 1538 O O . LYS A 1 203 ? -25.524 -0.191 23.794 1.00 89.44 203 LYS A O 1
ATOM 1543 N N . PHE A 1 204 ? -23.984 0.236 25.369 1.00 86.88 204 PHE A N 1
ATOM 1544 C CA . PHE A 1 204 ? -24.611 -0.575 26.419 1.00 86.88 204 PHE A CA 1
ATOM 1545 C C . PHE A 1 204 ? -25.403 0.242 27.449 1.00 86.88 204 PHE A C 1
ATOM 1547 O O . PHE A 1 204 ? -25.878 -0.320 28.434 1.00 86.88 204 PHE A O 1
ATOM 1554 N N . SER A 1 205 ? -25.571 1.555 27.237 1.00 88.00 205 SER A N 1
ATOM 1555 C CA . SER A 1 205 ? -26.265 2.457 28.174 1.00 88.00 205 SER A CA 1
ATOM 1556 C C . SER A 1 205 ? -25.708 2.393 29.606 1.00 88.00 205 SER A C 1
ATOM 1558 O O . SER A 1 205 ? -26.451 2.317 30.586 1.00 88.00 205 SER A O 1
ATOM 1560 N N . LEU A 1 206 ? -24.379 2.408 29.726 1.00 85.81 206 LEU A N 1
ATOM 1561 C CA . LEU A 1 206 ? -23.656 2.311 30.995 1.00 85.81 206 LEU A CA 1
ATOM 1562 C C . LEU A 1 206 ? -23.130 3.675 31.453 1.00 85.81 206 LEU A C 1
ATOM 1564 O O . LEU A 1 206 ? -23.256 4.696 30.781 1.00 85.81 206 LEU A O 1
ATOM 1568 N N . SER A 1 207 ? -22.543 3.710 32.648 1.00 89.06 207 SER A N 1
ATOM 1569 C CA . SER A 1 207 ? -21.932 4.916 33.223 1.00 89.06 207 SER A CA 1
ATOM 1570 C C . SER A 1 207 ? -20.609 4.590 33.915 1.00 89.06 207 SER A C 1
ATOM 1572 O O . SER A 1 207 ? -20.365 4.975 35.059 1.00 89.06 207 SER A O 1
ATOM 1574 N N . LEU A 1 208 ? -19.754 3.834 33.225 1.00 87.81 208 LEU A N 1
ATOM 1575 C CA . LEU A 1 208 ? -18.408 3.527 33.690 1.00 87.81 208 LEU A CA 1
ATOM 1576 C C . LEU A 1 208 ? -17.554 4.800 33.706 1.00 87.81 208 LEU A C 1
ATOM 1578 O O . LEU A 1 208 ? -17.475 5.521 32.714 1.00 87.81 208 LEU A O 1
ATOM 1582 N N . SER A 1 209 ? -16.860 5.045 34.817 1.00 91.00 209 SER A N 1
ATOM 1583 C CA . SER A 1 209 ? -15.914 6.163 34.952 1.00 91.00 209 SER A CA 1
ATOM 1584 C C . SER A 1 209 ? -14.527 5.864 34.375 1.00 91.00 209 SER A C 1
ATOM 1586 O O . SER A 1 209 ? -13.722 6.773 34.185 1.00 91.00 209 SER A O 1
ATOM 1588 N N . SER A 1 210 ? -14.219 4.589 34.138 1.00 91.69 210 SER A N 1
ATOM 1589 C CA . SER A 1 210 ? -12.958 4.126 33.559 1.00 91.69 210 SER A CA 1
ATOM 1590 C C . SER A 1 210 ? -13.134 2.738 32.952 1.00 91.69 210 SER A C 1
ATOM 1592 O O . SER A 1 210 ? -14.047 2.001 33.332 1.00 91.69 210 SER A O 1
ATOM 1594 N N . LEU A 1 211 ? -12.249 2.375 32.019 1.00 90.50 211 LEU A N 1
ATOM 1595 C CA . LEU A 1 211 ? -12.239 1.023 31.475 1.00 90.50 211 LEU A CA 1
ATOM 1596 C C . LEU A 1 211 ? -11.868 -0.003 32.564 1.00 90.50 211 LEU A C 1
ATOM 1598 O O . LEU A 1 211 ? -10.900 0.210 33.299 1.00 90.50 211 LEU A O 1
ATOM 1602 N N . PRO A 1 212 ? -12.579 -1.140 32.624 1.00 88.75 212 PRO A N 1
ATOM 1603 C CA . PRO A 1 212 ? -12.248 -2.288 33.463 1.00 88.75 212 PRO A CA 1
ATOM 1604 C C . PRO A 1 212 ? -10.779 -2.712 33.410 1.00 88.75 212 PRO A C 1
ATOM 1606 O O . PRO A 1 212 ? -10.178 -2.745 32.333 1.00 88.75 212 PRO A O 1
ATOM 1609 N N . SER A 1 213 ? -10.231 -3.173 34.542 1.00 87.69 213 SER A N 1
ATOM 1610 C CA . SER A 1 213 ? -8.882 -3.760 34.591 1.00 87.69 213 SER A CA 1
ATOM 1611 C C . SER A 1 213 ? -8.722 -4.949 33.637 1.00 87.69 213 SER A C 1
ATOM 1613 O O . SER A 1 213 ? -7.664 -5.123 33.035 1.00 87.69 213 SER A O 1
ATOM 1615 N N . ASP A 1 214 ? -9.787 -5.734 33.464 1.00 84.81 214 ASP A N 1
ATOM 1616 C CA . ASP A 1 214 ? -9.812 -6.913 32.590 1.00 84.81 214 ASP A CA 1
ATOM 1617 C C . ASP A 1 214 ? -9.679 -6.550 31.102 1.00 84.81 214 ASP A C 1
ATOM 1619 O O . ASP A 1 214 ? -9.202 -7.367 30.314 1.00 84.81 214 ASP A O 1
ATOM 1623 N N . ILE A 1 215 ? -10.058 -5.320 30.726 1.00 89.69 215 ILE A N 1
ATOM 1624 C CA . ILE A 1 215 ? -9.919 -4.774 29.369 1.00 89.69 215 ILE A CA 1
ATOM 1625 C C . ILE A 1 215 ? -8.588 -4.025 29.242 1.00 89.69 215 ILE A C 1
ATOM 1627 O O . ILE A 1 215 ? -7.806 -4.303 28.337 1.00 89.69 215 ILE A O 1
ATOM 1631 N N . ILE A 1 216 ? -8.280 -3.110 30.169 1.00 92.50 216 ILE A N 1
ATOM 1632 C CA . ILE A 1 216 ? -7.110 -2.224 30.050 1.00 92.50 216 ILE A CA 1
ATOM 1633 C C . ILE A 1 216 ? -5.765 -2.973 30.126 1.00 92.50 216 ILE A C 1
ATOM 1635 O O . ILE A 1 216 ? -4.762 -2.514 29.580 1.00 92.50 216 ILE A O 1
ATOM 1639 N N . ASN A 1 217 ? -5.727 -4.133 30.790 1.00 92.06 217 ASN A N 1
ATOM 1640 C CA . ASN A 1 217 ? -4.524 -4.961 30.888 1.00 92.06 217 ASN A CA 1
ATOM 1641 C C . ASN A 1 217 ? -4.287 -5.835 29.647 1.00 92.06 217 ASN A C 1
ATOM 1643 O O . ASN A 1 217 ? -3.233 -6.465 29.551 1.00 92.06 217 ASN A O 1
ATOM 1647 N N . LYS A 1 218 ? -5.234 -5.881 28.703 1.00 92.19 218 LYS A N 1
ATOM 1648 C CA . LYS A 1 218 ? -5.094 -6.621 27.446 1.00 92.19 218 LYS A CA 1
ATOM 1649 C C . LYS A 1 218 ? -4.533 -5.731 26.350 1.00 92.19 218 LYS A C 1
ATOM 1651 O O . LYS A 1 218 ? -4.699 -4.511 26.356 1.00 92.19 218 LYS A O 1
ATOM 1656 N N . THR A 1 219 ? -3.842 -6.360 25.410 1.00 95.75 219 THR A N 1
ATOM 1657 C CA . THR A 1 219 ? -3.393 -5.700 24.184 1.00 95.75 219 THR A CA 1
ATOM 1658 C C . THR A 1 219 ? -4.530 -5.654 23.160 1.00 95.75 219 THR A C 1
ATOM 1660 O O . THR A 1 219 ? -5.404 -6.526 23.187 1.00 95.75 219 THR A O 1
ATOM 1663 N N . PRO A 1 220 ? -4.523 -4.706 22.210 1.00 96.94 220 PRO A N 1
ATOM 1664 C CA . PRO A 1 220 ? -5.451 -4.742 21.084 1.00 96.94 220 PRO A CA 1
ATOM 1665 C C . PRO A 1 220 ? -5.466 -6.078 20.329 1.00 96.94 220 PRO A C 1
ATOM 1667 O O . PRO A 1 220 ? -6.537 -6.596 20.032 1.00 96.94 220 PRO A O 1
ATOM 1670 N N . ASN A 1 221 ? -4.301 -6.697 20.103 1.00 96.00 221 ASN A N 1
ATOM 1671 C CA . ASN A 1 221 ? -4.218 -8.014 19.456 1.00 96.00 221 ASN A CA 1
ATOM 1672 C C . ASN A 1 221 ? -4.887 -9.131 20.277 1.00 96.00 221 ASN A C 1
ATOM 1674 O O . ASN A 1 221 ? -5.495 -10.036 19.715 1.00 96.00 221 ASN A O 1
ATOM 1678 N N . GLN A 1 222 ? -4.794 -9.068 21.607 1.00 94.81 222 GLN A N 1
ATOM 1679 C CA . GLN A 1 222 ? -5.481 -10.000 22.500 1.00 94.81 222 GLN A CA 1
ATOM 1680 C C . GLN A 1 222 ? -6.994 -9.771 22.538 1.00 94.81 222 GLN A C 1
ATOM 1682 O O . GLN A 1 222 ? -7.733 -10.721 22.782 1.00 94.81 222 GLN A O 1
ATOM 1687 N N . ILE A 1 223 ? -7.450 -8.529 22.366 1.00 94.12 223 ILE A N 1
ATOM 1688 C CA . ILE A 1 223 ? -8.877 -8.211 22.271 1.00 94.12 223 ILE A CA 1
ATOM 1689 C C . ILE A 1 223 ? -9.427 -8.720 20.936 1.00 94.12 223 ILE A C 1
ATOM 1691 O O . ILE A 1 223 ? -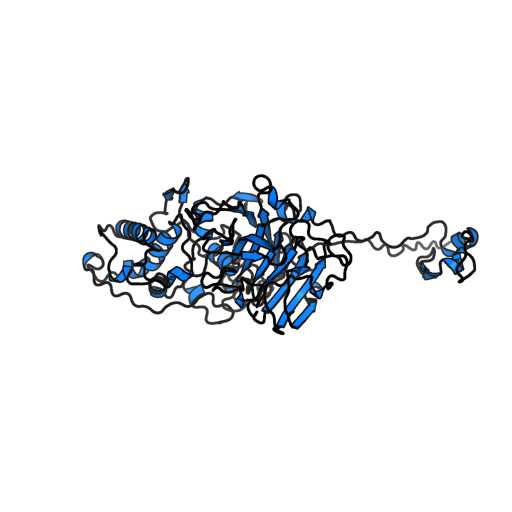10.417 -9.435 20.948 1.00 94.12 223 ILE A O 1
ATOM 1695 N N . ALA A 1 224 ? -8.747 -8.462 19.815 1.00 94.75 224 ALA A N 1
ATOM 1696 C CA . ALA A 1 224 ? -9.133 -9.003 18.507 1.00 94.75 224 ALA A CA 1
ATOM 1697 C C . ALA A 1 224 ? -9.235 -10.539 18.502 1.00 94.75 224 ALA A C 1
ATOM 1699 O O . ALA A 1 224 ? -10.179 -11.100 17.953 1.00 94.75 224 ALA A O 1
ATOM 1700 N N . GLY A 1 225 ? -8.305 -11.219 19.180 1.00 92.50 225 GLY A N 1
ATOM 1701 C CA . GLY A 1 225 ? -8.290 -12.679 19.272 1.00 92.50 225 GLY A CA 1
ATOM 1702 C C . GLY A 1 225 ? -9.419 -13.307 20.099 1.00 92.50 225 GLY A C 1
ATOM 1703 O O . GLY A 1 225 ? -9.494 -14.530 20.143 1.00 92.50 225 GLY A O 1
ATOM 1704 N N . ILE A 1 226 ? -10.286 -12.516 20.747 1.00 88.75 226 ILE A N 1
ATOM 1705 C CA . ILE A 1 226 ? -11.517 -13.019 21.387 1.00 88.75 226 ILE A CA 1
ATOM 1706 C C . ILE A 1 226 ? -12.461 -13.617 20.336 1.00 88.75 226 ILE A C 1
ATOM 1708 O O . ILE A 1 226 ? -13.097 -14.631 20.602 1.00 88.75 226 ILE A O 1
ATOM 1712 N N . ASP A 1 227 ? -12.496 -13.006 19.153 1.00 87.69 227 ASP A N 1
ATOM 1713 C CA . ASP A 1 227 ? -13.332 -13.382 18.009 1.00 87.69 227 ASP A CA 1
ATOM 1714 C C . ASP A 1 227 ? -12.489 -14.038 16.898 1.00 87.69 227 ASP A C 1
ATOM 1716 O O . ASP A 1 227 ? -12.758 -13.885 15.718 1.00 87.69 227 ASP A O 1
ATOM 1720 N N . ASN A 1 228 ? -11.366 -14.682 17.258 1.00 91.75 228 ASN A N 1
ATOM 1721 C CA . ASN A 1 228 ? -10.417 -15.278 16.302 1.00 91.75 228 ASN A CA 1
ATOM 1722 C C . ASN A 1 228 ? -9.909 -14.326 15.197 1.00 91.75 228 ASN A C 1
ATOM 1724 O O . ASN A 1 228 ? -9.432 -14.765 14.154 1.00 91.75 228 ASN A O 1
ATOM 1728 N N . ARG A 1 229 ? -9.920 -13.014 15.439 1.00 94.81 229 ARG A N 1
ATOM 1729 C CA . ARG A 1 229 ? -9.459 -12.002 14.480 1.00 94.81 229 ARG A CA 1
ATOM 1730 C C . ARG A 1 229 ? -8.095 -11.441 14.856 1.00 94.81 229 ARG A C 1
ATOM 1732 O O . ARG A 1 229 ? -7.558 -11.660 15.946 1.00 94.81 229 ARG A O 1
ATOM 1739 N N . CYS A 1 230 ? -7.503 -10.695 13.932 1.00 96.75 230 CYS A N 1
ATOM 1740 C CA . CYS A 1 230 ? -6.226 -10.022 14.134 1.00 96.75 230 CYS A CA 1
ATOM 1741 C C . CYS A 1 230 ? -6.152 -8.698 13.374 1.00 96.75 230 CYS A C 1
ATOM 1743 O O . CYS A 1 230 ? -6.969 -8.399 12.506 1.00 96.75 230 CYS A O 1
ATOM 1745 N N . PHE A 1 231 ? -5.157 -7.885 13.721 1.00 98.12 231 PHE A N 1
ATOM 1746 C CA . PHE A 1 231 ? -4.883 -6.648 13.007 1.00 98.12 231 PHE A CA 1
ATOM 1747 C C . PHE A 1 231 ? -3.802 -6.842 11.942 1.00 98.12 231 PHE A C 1
ATOM 1749 O O . PHE A 1 231 ? -2.815 -7.563 12.150 1.00 98.12 231 PHE A O 1
ATOM 1756 N N . VAL A 1 232 ? -3.935 -6.097 10.846 1.00 98.06 232 VAL A N 1
ATOM 1757 C CA . VAL A 1 232 ? -2.864 -5.828 9.875 1.00 98.06 232 VAL A CA 1
ATOM 1758 C C . VAL A 1 232 ? -2.455 -4.352 9.927 1.00 98.06 232 VAL A C 1
ATOM 1760 O O . VAL A 1 232 ? -3.180 -3.512 10.463 1.00 98.06 232 VAL A O 1
ATOM 1763 N N . SER A 1 233 ? -1.266 -4.031 9.405 1.00 97.44 233 SER A N 1
ATOM 1764 C CA . SER A 1 233 ? -0.755 -2.651 9.393 1.00 97.44 233 SER A CA 1
ATOM 1765 C C . SER A 1 233 ? -1.603 -1.732 8.504 1.00 97.44 233 SER A C 1
ATOM 1767 O O . SER A 1 233 ? -2.379 -2.202 7.674 1.00 97.44 233 SER A O 1
ATOM 1769 N N . ALA A 1 234 ? -1.440 -0.423 8.667 1.00 97.81 234 ALA A N 1
ATOM 1770 C CA . ALA A 1 234 ? -2.156 0.589 7.904 1.00 97.81 234 ALA A CA 1
ATOM 1771 C C . ALA A 1 234 ? -1.888 0.497 6.393 1.00 97.81 234 ALA A C 1
ATOM 1773 O O . ALA A 1 234 ? -0.835 0.020 5.956 1.00 97.81 234 ALA A O 1
ATOM 1774 N N . VAL A 1 235 ? -2.837 1.002 5.599 1.00 98.50 235 VAL A N 1
ATOM 1775 C CA . VAL A 1 235 ? -2.703 1.119 4.140 1.00 98.50 235 VAL A CA 1
ATOM 1776 C C . VAL A 1 235 ? -1.619 2.127 3.781 1.00 98.50 235 VAL A C 1
ATOM 1778 O O . VAL A 1 235 ? -0.770 1.853 2.935 1.00 98.50 235 VAL A O 1
ATOM 1781 N N . VAL A 1 236 ? -1.657 3.295 4.425 1.00 97.62 236 VAL A N 1
ATOM 1782 C CA . VAL A 1 236 ? -0.809 4.439 4.102 1.00 97.62 236 VAL A CA 1
ATOM 1783 C C . VAL A 1 236 ? 0.002 4.860 5.319 1.00 97.62 236 VAL A C 1
ATOM 1785 O O . VAL A 1 236 ? -0.548 5.171 6.375 1.00 97.62 236 VAL A O 1
ATOM 1788 N N . GLN A 1 237 ? 1.323 4.928 5.159 1.00 94.88 237 GLN A N 1
ATOM 1789 C CA . GLN A 1 237 ? 2.238 5.408 6.197 1.00 94.88 237 GLN A CA 1
ATOM 1790 C C . GLN A 1 237 ? 3.126 6.530 5.644 1.00 94.88 237 GLN A C 1
ATOM 1792 O O . GLN A 1 237 ? 3.692 6.411 4.557 1.00 94.88 237 GLN A O 1
ATOM 1797 N N . ASP A 1 238 ? 3.248 7.629 6.396 1.00 92.31 238 ASP A N 1
ATOM 1798 C CA . ASP A 1 238 ? 4.200 8.704 6.100 1.00 92.31 238 ASP A CA 1
ATOM 1799 C C . ASP A 1 238 ? 5.577 8.297 6.618 1.00 92.31 238 ASP A C 1
ATOM 1801 O O . ASP A 1 238 ? 5.759 8.044 7.811 1.00 92.31 238 ASP A O 1
ATOM 1805 N N . ILE A 1 239 ? 6.538 8.192 5.709 1.00 90.94 239 ILE A N 1
ATOM 1806 C CA . ILE A 1 239 ? 7.885 7.736 6.017 1.00 90.94 239 ILE A CA 1
ATOM 1807 C C . ILE A 1 239 ? 8.857 8.888 5.827 1.00 90.94 239 ILE A C 1
ATOM 1809 O O . ILE A 1 239 ? 8.929 9.490 4.759 1.00 90.94 239 ILE A O 1
ATOM 1813 N N . GLY A 1 240 ? 9.703 9.122 6.825 1.00 87.38 240 GLY A N 1
ATOM 1814 C CA . GLY A 1 240 ? 10.828 10.034 6.700 1.00 87.38 240 GLY A CA 1
ATOM 1815 C C . GLY A 1 240 ? 10.648 11.344 7.447 1.00 87.38 240 GLY A C 1
ATOM 1816 O O . GLY A 1 240 ? 9.694 11.566 8.182 1.00 87.38 240 GLY A O 1
ATOM 1817 N N . ARG A 1 241 ? 11.624 12.231 7.262 1.00 86.38 241 ARG A N 1
ATOM 1818 C CA . ARG A 1 241 ? 11.724 13.496 7.995 1.00 86.38 241 ARG A CA 1
ATOM 1819 C C . ARG A 1 241 ? 12.398 14.575 7.166 1.00 86.38 241 ARG A C 1
ATOM 1821 O O . ARG A 1 241 ? 13.168 14.270 6.261 1.00 86.38 241 ARG A O 1
ATOM 1828 N N . ASP A 1 242 ? 12.137 15.832 7.507 1.00 83.38 242 ASP A N 1
ATOM 1829 C CA . ASP A 1 242 ? 12.733 16.973 6.795 1.00 83.38 242 ASP A CA 1
ATOM 1830 C C . ASP A 1 242 ? 14.164 17.274 7.255 1.00 83.38 242 ASP A C 1
ATOM 1832 O O . ASP A 1 242 ? 14.925 17.932 6.546 1.00 83.38 242 ASP A O 1
ATOM 1836 N N . SER A 1 243 ? 14.528 16.800 8.450 1.00 83.12 243 SER A N 1
ATOM 1837 C CA . SER A 1 243 ? 15.844 16.985 9.055 1.00 83.12 243 SER A CA 1
ATOM 1838 C C . SER A 1 243 ? 16.264 15.758 9.853 1.00 83.12 243 SER A C 1
ATOM 1840 O O . SER A 1 243 ? 15.456 15.158 10.563 1.00 83.12 243 SER A O 1
ATOM 1842 N N . GLY A 1 244 ? 17.567 15.467 9.836 1.00 77.69 244 GLY A N 1
ATOM 1843 C CA . GLY A 1 244 ? 18.205 14.424 10.635 1.00 77.69 244 GLY A CA 1
ATOM 1844 C C . GLY A 1 244 ? 18.005 14.548 12.159 1.00 77.69 244 GLY A C 1
ATOM 1845 O O . GLY A 1 244 ? 18.231 13.591 12.895 1.00 77.69 244 GLY A O 1
ATOM 1846 N N . SER A 1 245 ? 17.587 15.717 12.646 1.00 82.62 245 SER A N 1
ATOM 1847 C CA . SER A 1 245 ? 17.307 15.976 14.063 1.00 82.62 245 SER A CA 1
ATOM 1848 C C . SER A 1 245 ? 15.853 15.731 14.474 1.00 82.62 245 SER A C 1
ATOM 1850 O O . SER A 1 245 ? 15.565 15.786 15.669 1.00 82.62 245 SER A O 1
ATOM 1852 N N . HIS A 1 246 ? 14.941 15.516 13.520 1.00 86.31 246 HIS A N 1
ATOM 1853 C CA . HIS A 1 246 ? 13.516 15.344 13.804 1.00 86.31 246 HIS A CA 1
ATOM 1854 C C . HIS A 1 246 ? 13.194 13.906 14.231 1.00 86.31 246 HIS A C 1
ATOM 1856 O O . HIS A 1 246 ? 13.707 12.949 13.640 1.00 86.31 246 HIS A O 1
ATOM 1862 N N . GLN A 1 247 ? 12.329 13.763 15.234 1.00 80.12 247 GLN A N 1
ATOM 1863 C CA . GLN A 1 247 ? 11.978 12.494 15.884 1.00 80.12 247 GLN A CA 1
ATOM 1864 C C . GLN A 1 247 ? 10.761 11.778 15.270 1.00 80.12 247 GLN A C 1
ATOM 1866 O O . GLN A 1 247 ? 10.009 11.135 15.992 1.00 80.12 247 GLN A O 1
ATOM 1871 N N . SER A 1 248 ? 10.566 11.843 13.947 1.00 79.50 248 SER A N 1
ATOM 1872 C CA . SER A 1 248 ? 9.514 11.033 13.310 1.00 79.50 248 SER A CA 1
ATOM 1873 C C . SER A 1 248 ? 9.709 9.545 13.622 1.00 79.50 248 SER A C 1
ATOM 1875 O O . SER A 1 248 ? 10.840 9.042 13.623 1.00 79.50 248 SER A O 1
ATOM 1877 N N . THR A 1 249 ? 8.600 8.835 13.834 1.00 77.88 249 THR A N 1
ATOM 1878 C CA . THR A 1 249 ? 8.565 7.375 14.014 1.00 77.88 249 THR A CA 1
ATOM 1879 C C . THR A 1 249 ? 9.285 6.627 12.896 1.00 77.88 249 THR A C 1
ATOM 1881 O O . THR A 1 249 ? 9.877 5.566 13.136 1.00 77.88 249 THR A O 1
ATOM 1884 N N . HIS A 1 250 ? 9.307 7.204 11.690 1.00 84.69 250 HIS A N 1
ATOM 1885 C CA . HIS A 1 250 ? 9.932 6.627 10.513 1.00 84.69 250 HIS A CA 1
ATOM 1886 C C . HIS A 1 250 ? 11.006 7.545 9.917 1.00 84.69 250 HIS A C 1
ATOM 1888 O O . HIS A 1 250 ? 10.779 8.722 9.662 1.00 84.69 250 HIS A O 1
ATOM 1894 N N . ARG A 1 251 ? 12.191 6.997 9.619 1.00 85.75 251 ARG A N 1
ATOM 1895 C CA . ARG A 1 251 ? 13.251 7.693 8.875 1.00 85.75 251 ARG A CA 1
ATOM 1896 C C . ARG A 1 251 ? 13.603 6.899 7.632 1.00 85.75 251 ARG A C 1
ATOM 1898 O O . ARG A 1 251 ? 13.772 5.686 7.715 1.00 85.75 251 ARG A O 1
ATOM 1905 N N . PHE A 1 252 ? 13.826 7.583 6.516 1.00 87.44 252 PHE A N 1
ATOM 1906 C CA . PHE A 1 252 ? 14.433 6.977 5.341 1.00 87.44 252 PHE A CA 1
ATOM 1907 C C . PHE A 1 252 ? 15.524 7.884 4.773 1.00 87.44 252 PHE A C 1
ATOM 1909 O O . PHE A 1 252 ? 15.253 9.014 4.382 1.00 87.44 252 PHE A O 1
ATOM 1916 N N . TYR A 1 253 ? 16.762 7.389 4.718 1.00 85.25 253 TYR A N 1
ATOM 1917 C CA . TYR A 1 253 ? 17.907 8.133 4.190 1.00 85.25 253 TYR A CA 1
ATOM 1918 C C . TYR A 1 253 ? 18.409 7.516 2.884 1.00 85.25 253 TYR A C 1
ATOM 1920 O O . TYR A 1 253 ? 18.875 6.375 2.862 1.00 85.25 253 TYR A O 1
ATOM 1928 N N . ASN A 1 254 ? 18.378 8.262 1.785 1.00 84.19 254 ASN A N 1
ATOM 1929 C CA . ASN A 1 254 ? 18.935 7.787 0.525 1.00 84.19 254 ASN A CA 1
ATOM 1930 C C . ASN A 1 254 ? 20.421 8.180 0.437 1.00 84.19 254 ASN A C 1
ATOM 1932 O O . ASN A 1 254 ? 20.765 9.344 0.244 1.00 84.19 254 ASN A O 1
ATOM 1936 N N . ASP A 1 255 ? 21.311 7.193 0.574 1.00 79.62 255 ASP A N 1
ATOM 1937 C CA . ASP A 1 255 ? 22.774 7.346 0.567 1.00 79.62 255 ASP A CA 1
ATOM 1938 C C . ASP A 1 255 ? 23.325 7.765 -0.799 1.00 79.62 255 ASP A C 1
ATOM 1940 O O . ASP A 1 255 ? 24.300 8.516 -0.877 1.00 79.62 255 ASP A O 1
ATOM 1944 N N . ARG A 1 256 ? 22.666 7.344 -1.881 1.00 79.56 256 ARG A N 1
ATOM 1945 C CA . ARG A 1 256 ? 22.993 7.779 -3.242 1.00 79.56 256 ARG A CA 1
ATOM 1946 C C . ARG A 1 256 ? 22.747 9.275 -3.415 1.00 79.56 256 ARG A C 1
ATOM 1948 O O . ARG A 1 256 ? 23.574 9.990 -3.978 1.00 79.56 256 ARG A O 1
ATOM 1955 N N . GLU A 1 257 ? 21.611 9.736 -2.906 1.00 81.25 257 GLU A N 1
ATOM 1956 C CA . GLU A 1 257 ? 21.205 11.137 -2.961 1.00 81.25 257 GLU A CA 1
ATOM 1957 C C . GLU A 1 257 ? 21.869 11.993 -1.873 1.00 81.25 257 GLU A C 1
ATOM 1959 O O . GLU A 1 257 ? 21.934 13.216 -2.001 1.00 81.25 257 GLU A O 1
ATOM 1964 N N . GLY A 1 258 ? 22.378 11.360 -0.813 1.00 81.56 258 GLY A N 1
ATOM 1965 C CA . GLY A 1 258 ? 22.977 12.016 0.344 1.00 81.56 258 GLY A CA 1
ATOM 1966 C C . GLY A 1 258 ? 21.983 12.845 1.161 1.00 81.56 258 GLY A C 1
ATOM 1967 O O . GLY A 1 258 ? 22.380 13.884 1.692 1.00 81.56 258 GLY A O 1
ATOM 1968 N N . ARG A 1 259 ? 20.708 12.431 1.238 1.00 83.88 259 ARG A N 1
ATOM 1969 C CA . ARG A 1 259 ? 19.634 13.165 1.935 1.00 83.88 259 ARG A CA 1
ATOM 1970 C C . ARG A 1 259 ? 18.580 12.242 2.552 1.00 83.88 259 ARG A C 1
ATOM 1972 O O . ARG A 1 259 ? 18.373 11.128 2.072 1.00 83.88 259 ARG A O 1
ATOM 1979 N N . ASP A 1 260 ? 17.905 12.730 3.593 1.00 86.44 260 ASP A N 1
ATOM 1980 C CA . ASP A 1 260 ? 16.646 12.135 4.047 1.00 86.44 260 ASP A CA 1
ATOM 1981 C C . ASP A 1 260 ? 15.583 12.309 2.948 1.00 86.44 260 ASP A C 1
ATOM 1983 O O . ASP A 1 260 ? 15.548 13.325 2.244 1.00 86.44 260 ASP A O 1
ATOM 1987 N N . MET A 1 261 ? 14.756 11.283 2.783 1.00 88.94 261 MET A N 1
ATOM 1988 C CA . MET A 1 261 ? 13.625 11.265 1.865 1.00 88.94 261 MET A CA 1
ATOM 1989 C C . MET A 1 261 ? 12.325 11.259 2.666 1.00 88.94 261 MET A C 1
ATOM 1991 O O . MET A 1 261 ? 12.270 10.689 3.755 1.00 88.94 261 MET A O 1
ATOM 1995 N N . ARG A 1 262 ? 11.281 11.851 2.092 1.00 91.69 262 ARG A N 1
ATOM 1996 C CA . ARG A 1 262 ? 9.890 11.780 2.539 1.00 91.69 262 ARG A CA 1
ATOM 1997 C C . ARG A 1 262 ? 9.117 10.906 1.561 1.00 91.69 262 ARG A C 1
ATOM 1999 O O . ARG A 1 262 ? 9.009 11.252 0.388 1.00 91.69 262 ARG A O 1
ATOM 2006 N N . LEU A 1 263 ? 8.634 9.761 2.016 1.00 94.50 263 LEU A N 1
ATOM 2007 C CA . LEU A 1 263 ? 7.974 8.771 1.178 1.00 94.50 263 LEU A CA 1
ATOM 2008 C C . LEU A 1 263 ? 6.552 8.545 1.675 1.00 94.50 263 LEU A C 1
ATOM 2010 O O . LEU A 1 263 ? 6.338 8.386 2.875 1.00 94.50 263 LEU A O 1
ATOM 2014 N N . LEU A 1 264 ? 5.603 8.467 0.748 1.00 96.94 264 LEU A N 1
ATOM 2015 C CA . LEU A 1 264 ? 4.296 7.899 1.051 1.00 96.94 264 LEU A CA 1
ATOM 2016 C C . LEU A 1 264 ? 4.369 6.394 0.785 1.00 96.94 264 LEU A C 1
ATOM 2018 O O . LEU A 1 264 ? 4.571 5.966 -0.354 1.00 96.94 264 LEU A O 1
ATOM 2022 N N . GLN A 1 265 ? 4.274 5.593 1.841 1.00 97.56 265 GLN A N 1
ATOM 2023 C CA . GLN A 1 265 ? 4.278 4.140 1.729 1.00 97.56 265 GLN A CA 1
ATOM 2024 C C . GLN A 1 265 ? 2.855 3.618 1.558 1.00 97.56 265 GLN A C 1
ATOM 2026 O O . GLN A 1 265 ? 1.979 3.981 2.338 1.00 97.56 265 GLN A O 1
ATOM 2031 N N . LEU A 1 266 ? 2.666 2.733 0.581 1.00 98.62 266 LEU A N 1
ATOM 2032 C CA . LEU A 1 266 ? 1.421 2.042 0.276 1.00 98.62 266 LEU A CA 1
ATOM 2033 C C . LEU A 1 266 ? 1.603 0.541 0.520 1.00 98.62 266 LEU A C 1
ATOM 2035 O O . LEU A 1 266 ? 2.407 -0.120 -0.139 1.00 98.62 266 LEU A O 1
ATOM 2039 N N . ASN A 1 267 ? 0.850 0.011 1.475 1.00 98.44 267 ASN A N 1
ATOM 2040 C CA . ASN A 1 267 ? 0.795 -1.408 1.789 1.00 98.44 267 ASN A CA 1
ATOM 2041 C C . ASN A 1 267 ? -0.312 -2.061 0.952 1.00 98.44 267 ASN A C 1
ATOM 2043 O O . ASN A 1 267 ? -1.496 -1.820 1.188 1.00 98.44 267 ASN A O 1
ATOM 2047 N N . PHE A 1 268 ? 0.072 -2.862 -0.042 1.00 98.38 268 PHE A N 1
ATOM 2048 C CA . PHE A 1 268 ? -0.860 -3.402 -1.039 1.00 98.38 268 PHE A CA 1
ATOM 2049 C C . PHE A 1 268 ? -1.792 -4.477 -0.466 1.00 98.38 268 PHE A C 1
ATOM 2051 O O . PHE A 1 268 ? -2.979 -4.474 -0.791 1.00 98.38 268 PHE A O 1
ATOM 2058 N N . GLN A 1 269 ? -1.303 -5.328 0.443 1.00 98.00 269 GLN A N 1
ATOM 2059 C CA . GLN A 1 269 ? -2.150 -6.260 1.193 1.00 98.00 269 GLN A CA 1
ATOM 2060 C C . GLN A 1 269 ? -3.222 -5.507 1.993 1.00 98.00 269 GLN A C 1
ATOM 2062 O O . GLN A 1 269 ? -4.407 -5.817 1.900 1.00 98.00 269 GLN A O 1
ATOM 2067 N N . SER A 1 270 ? -2.820 -4.486 2.753 1.00 98.56 270 SER A N 1
ATOM 2068 C CA . SER A 1 270 ? -3.757 -3.695 3.553 1.00 98.56 270 SER A CA 1
ATOM 2069 C C . SER A 1 270 ? -4.715 -2.871 2.694 1.00 98.56 270 SER A C 1
ATOM 2071 O O . SER A 1 270 ? -5.854 -2.686 3.103 1.00 98.56 270 SER A O 1
ATOM 2073 N N . LEU A 1 271 ? -4.295 -2.402 1.511 1.00 98.56 271 LEU A N 1
ATOM 2074 C CA . LEU A 1 271 ? -5.156 -1.686 0.559 1.00 98.56 271 LEU A CA 1
ATOM 2075 C C . LEU A 1 271 ? -6.357 -2.546 0.140 1.00 98.56 271 LEU A C 1
ATOM 2077 O O . LEU A 1 271 ? -7.490 -2.073 0.189 1.00 98.56 271 LEU A O 1
ATOM 2081 N N . ALA A 1 272 ? -6.106 -3.809 -0.226 1.00 98.12 272 ALA A N 1
ATOM 2082 C CA . ALA A 1 272 ? -7.152 -4.756 -0.608 1.00 98.12 272 ALA A CA 1
ATOM 2083 C C . ALA A 1 272 ? -8.098 -5.057 0.562 1.00 98.12 272 ALA A C 1
ATOM 2085 O O . ALA A 1 272 ? -9.315 -4.987 0.418 1.00 98.12 272 ALA A O 1
ATOM 2086 N N . ILE A 1 273 ? -7.529 -5.331 1.741 1.00 98.50 273 ILE A N 1
ATOM 2087 C CA . ILE A 1 273 ? -8.294 -5.643 2.955 1.00 98.50 273 ILE A CA 1
ATOM 2088 C C . ILE A 1 273 ? -9.155 -4.448 3.380 1.00 98.50 273 ILE A C 1
ATOM 2090 O O . ILE A 1 273 ? -10.342 -4.620 3.641 1.00 98.50 273 ILE A O 1
ATOM 2094 N N . TRP A 1 274 ? -8.601 -3.233 3.414 1.00 98.62 274 TRP A N 1
ATOM 2095 C CA . TRP A 1 274 ? -9.353 -2.033 3.794 1.00 98.62 274 TRP A CA 1
ATOM 2096 C C . TRP A 1 274 ? -10.532 -1.784 2.854 1.00 98.62 274 TRP A C 1
ATOM 2098 O O . TRP A 1 274 ? -11.624 -1.488 3.322 1.00 98.62 274 TRP A O 1
ATOM 2108 N N . ASN A 1 275 ? -10.340 -1.977 1.546 1.00 98.06 275 ASN A N 1
ATOM 2109 C CA . ASN A 1 275 ? -11.404 -1.801 0.559 1.00 98.06 275 ASN A CA 1
ATOM 2110 C C . ASN A 1 275 ? -12.543 -2.829 0.680 1.00 98.06 275 ASN A C 1
ATOM 2112 O O . ASN A 1 275 ? -13.580 -2.642 0.056 1.00 98.06 275 ASN A O 1
ATOM 2116 N N . LYS A 1 276 ? -12.359 -3.914 1.444 1.00 97.38 276 LYS A N 1
ATOM 2117 C CA . LYS A 1 276 ? -13.394 -4.928 1.694 1.00 97.38 276 LYS A CA 1
ATOM 2118 C C . LYS A 1 276 ? -14.006 -4.820 3.085 1.00 97.38 276 LYS A C 1
ATOM 2120 O O . LYS A 1 276 ? -15.222 -4.844 3.217 1.00 97.38 276 LYS A O 1
ATOM 2125 N N . VAL A 1 277 ? -13.169 -4.740 4.120 1.00 97.25 277 VAL A N 1
ATOM 2126 C CA . VAL A 1 277 ? -13.594 -4.852 5.530 1.00 97.25 277 VAL A CA 1
ATOM 2127 C C . VAL A 1 277 ? -13.241 -3.631 6.378 1.00 97.25 277 VAL A C 1
ATOM 2129 O O . VAL A 1 277 ? -13.478 -3.628 7.584 1.00 97.25 277 VAL A O 1
ATOM 2132 N N . GLY A 1 278 ? -12.642 -2.598 5.782 1.00 97.81 278 GLY A N 1
ATOM 2133 C CA . GLY A 1 278 ? -12.258 -1.390 6.500 1.00 97.81 278 GLY A CA 1
ATOM 2134 C C . GLY A 1 278 ? -13.462 -0.655 7.089 1.00 97.81 278 GLY A C 1
ATOM 2135 O O . GLY A 1 278 ? -14.574 -0.695 6.557 1.00 97.81 278 GLY A O 1
ATOM 2136 N N . ARG A 1 279 ? -13.221 0.056 8.190 1.00 98.19 279 ARG A N 1
ATOM 2137 C CA . ARG A 1 279 ? -14.185 0.966 8.813 1.00 98.19 279 ARG A CA 1
ATOM 2138 C C . ARG A 1 279 ? -13.606 2.365 8.918 1.00 98.19 279 ARG A C 1
ATOM 2140 O O . ARG A 1 279 ? -12.394 2.532 9.073 1.00 98.19 279 ARG A O 1
ATOM 2147 N N . TYR A 1 280 ? -14.473 3.367 8.867 1.00 98.44 280 TYR A N 1
ATOM 2148 C CA . TYR A 1 280 ? -14.113 4.757 9.124 1.00 98.44 280 TYR A CA 1
ATOM 2149 C C . TYR A 1 280 ? -15.189 5.470 9.949 1.00 98.44 280 TYR A C 1
ATOM 2151 O O . TYR A 1 280 ? -16.314 4.998 10.085 1.00 98.44 280 TYR A O 1
ATOM 2159 N N . VAL A 1 281 ? -14.826 6.619 10.511 1.00 98.25 281 VAL A N 1
ATOM 2160 C CA . VAL A 1 281 ? -15.740 7.552 11.188 1.00 98.25 281 VAL A CA 1
ATOM 2161 C C . VAL A 1 281 ? -15.575 8.927 10.554 1.00 98.25 281 VAL A C 1
ATOM 2163 O O . VAL A 1 281 ? -14.535 9.202 9.952 1.00 98.25 281 VAL A O 1
ATOM 2166 N N . GLU A 1 282 ? -16.579 9.789 10.644 1.00 97.75 282 GLU A N 1
ATOM 2167 C CA . GLU A 1 282 ? -16.525 11.109 10.027 1.00 97.75 282 GLU A CA 1
ATOM 2168 C C . GLU A 1 282 ? -15.764 12.115 10.885 1.00 97.75 282 GLU A C 1
ATOM 2170 O O . GLU A 1 282 ? -15.861 12.151 12.115 1.00 97.75 282 GLU A O 1
ATOM 2175 N N . PHE A 1 283 ? -15.022 12.977 10.194 1.00 96.50 283 PHE A N 1
ATOM 2176 C CA . PHE A 1 283 ? -14.300 14.088 10.787 1.00 96.50 283 PHE A CA 1
ATOM 2177 C C . PHE A 1 283 ? -14.626 15.377 10.049 1.00 96.50 283 PHE A C 1
ATOM 2179 O O . PHE A 1 283 ? -14.768 15.395 8.826 1.00 96.50 283 PHE A O 1
ATOM 2186 N N . THR A 1 284 ? -14.645 16.474 10.799 1.00 94.19 284 THR A N 1
ATOM 2187 C CA . THR A 1 284 ? -14.613 17.829 10.256 1.00 94.19 284 THR A CA 1
ATOM 2188 C C . THR A 1 284 ? -13.484 18.604 10.925 1.00 94.19 284 THR A C 1
ATOM 2190 O O . THR A 1 284 ? -13.539 18.887 12.122 1.00 94.19 284 THR A O 1
ATOM 2193 N N . ASN A 1 285 ? -12.458 18.973 10.152 1.00 90.62 285 ASN A N 1
ATOM 2194 C CA . ASN A 1 285 ? -11.302 19.745 10.622 1.00 90.62 285 ASN A CA 1
ATOM 2195 C C . ASN A 1 285 ? -10.595 19.084 11.820 1.00 90.62 285 ASN A C 1
ATOM 2197 O O . ASN A 1 285 ? -10.285 19.741 12.815 1.00 90.62 285 ASN A O 1
ATOM 2201 N N . GLY A 1 286 ? -10.373 17.770 11.749 1.00 90.31 286 GLY A N 1
ATOM 2202 C CA . GLY A 1 286 ? -9.712 16.997 12.802 1.00 90.31 286 GLY A CA 1
ATOM 2203 C C . GLY A 1 286 ? -10.556 16.711 14.043 1.00 90.31 286 GLY A C 1
ATOM 2204 O O . GLY A 1 286 ? -10.038 16.125 14.987 1.00 90.31 286 GLY A O 1
ATOM 2205 N N . THR A 1 287 ? -11.839 17.075 14.052 1.00 93.69 287 THR A N 1
ATOM 2206 C CA . THR A 1 287 ? -12.775 16.722 15.131 1.00 93.69 287 THR A CA 1
ATOM 2207 C C . THR A 1 287 ? -13.725 15.633 14.652 1.00 93.69 287 THR A C 1
ATOM 2209 O O . THR A 1 287 ? -14.302 15.780 13.576 1.00 93.69 287 THR A O 1
ATOM 2212 N N . LEU A 1 288 ? -13.883 14.560 15.432 1.00 95.12 288 LEU A N 1
ATOM 2213 C CA . LEU A 1 288 ? -14.857 13.501 15.155 1.00 95.12 288 LEU A CA 1
ATOM 2214 C C . LEU A 1 288 ? -16.275 14.080 15.211 1.00 95.12 288 LEU A C 1
ATOM 2216 O O . LEU A 1 288 ? -16.621 14.763 16.177 1.00 95.12 288 LEU A O 1
ATOM 2220 N N . THR A 1 289 ? -17.078 13.819 14.180 1.00 96.25 289 THR A N 1
ATOM 2221 C CA . THR A 1 289 ? -18.450 14.341 14.062 1.00 96.25 289 THR A CA 1
ATOM 2222 C C . THR A 1 289 ? -19.516 13.260 14.067 1.00 96.25 289 THR A C 1
ATOM 2224 O O . THR A 1 289 ? -20.593 13.502 14.606 1.00 96.25 289 THR A O 1
ATOM 2227 N N . ASP A 1 290 ? -19.220 12.092 13.505 1.00 96.75 290 ASP A N 1
ATOM 2228 C CA . ASP A 1 290 ? -20.155 10.972 13.431 1.00 96.75 290 ASP A CA 1
ATOM 2229 C C . ASP A 1 290 ? -19.386 9.647 13.441 1.00 96.75 290 ASP A C 1
ATOM 2231 O O . ASP A 1 290 ? -18.332 9.529 12.816 1.00 96.75 290 ASP A O 1
ATOM 2235 N N . ASN A 1 291 ? -19.899 8.659 14.163 1.00 95.31 291 ASN A N 1
ATOM 2236 C CA . ASN A 1 291 ? -19.341 7.316 14.261 1.00 95.31 291 ASN A CA 1
ATOM 2237 C C . ASN A 1 291 ? -20.335 6.220 13.837 1.00 95.31 291 ASN A C 1
ATOM 2239 O O . ASN A 1 291 ? -20.083 5.053 14.141 1.00 95.31 291 ASN A O 1
ATOM 2243 N N . GLU A 1 292 ? -21.430 6.589 13.163 1.00 95.88 292 GLU A N 1
ATOM 2244 C CA . GLU A 1 292 ? -22.508 5.694 12.723 1.00 95.88 292 GLU A CA 1
ATOM 2245 C C . GLU A 1 292 ? -23.059 4.865 13.889 1.00 95.88 292 GLU A C 1
ATOM 2247 O O . GLU A 1 292 ? -22.929 3.646 13.930 1.00 95.88 292 GLU A O 1
ATOM 2252 N N . GLU A 1 293 ? -23.579 5.541 14.917 1.00 93.38 293 GLU A N 1
ATOM 2253 C CA . GLU A 1 293 ? -24.170 4.898 16.104 1.00 93.38 293 GLU A CA 1
ATOM 2254 C C . GLU A 1 293 ? -23.253 3.836 16.762 1.00 93.38 293 GLU A C 1
ATOM 2256 O O . GLU A 1 293 ? -23.701 2.821 17.309 1.00 93.38 293 GLU A O 1
ATOM 2261 N N . ASN A 1 294 ? -21.943 4.120 16.777 1.00 91.88 294 ASN A N 1
ATOM 2262 C CA . ASN A 1 294 ? -20.854 3.263 17.268 1.00 91.88 294 ASN A CA 1
ATOM 2263 C C . ASN A 1 294 ? -20.499 2.050 16.379 1.00 91.88 294 ASN A C 1
ATOM 2265 O O . ASN A 1 294 ? -19.752 1.183 16.833 1.00 91.88 294 ASN A O 1
ATOM 2269 N N . GLU A 1 295 ? -21.002 1.967 15.148 1.00 93.25 295 GLU A N 1
ATOM 2270 C CA . GLU A 1 295 ? -20.739 0.853 14.220 1.00 93.25 295 GLU A CA 1
ATOM 2271 C C . GLU A 1 295 ? -19.630 1.155 13.207 1.00 93.25 295 GLU A C 1
ATOM 2273 O O . GLU A 1 295 ? -19.005 0.235 12.677 1.00 93.25 295 GLU A O 1
ATOM 2278 N N . GLY A 1 296 ? -19.356 2.439 12.961 1.00 96.69 296 GLY A N 1
ATOM 2279 C CA . GLY A 1 296 ? -18.441 2.892 11.921 1.00 96.69 296 GLY A CA 1
ATOM 2280 C C . GLY A 1 296 ? -18.954 2.622 10.504 1.00 96.69 296 GLY A C 1
ATOM 2281 O O . GLY A 1 296 ? -19.463 1.551 10.159 1.00 96.69 296 GLY A O 1
ATOM 2282 N N . PHE A 1 297 ? -18.737 3.590 9.624 1.00 98.44 297 PHE A N 1
ATOM 2283 C CA . PHE A 1 297 ? -19.102 3.474 8.220 1.00 98.44 297 PHE A CA 1
ATOM 2284 C C . PHE A 1 297 ? -18.251 2.411 7.518 1.00 98.44 297 PHE A C 1
ATOM 2286 O O . PHE A 1 297 ? -17.045 2.295 7.760 1.00 98.44 297 PHE A O 1
ATOM 2293 N N . SER A 1 298 ? -18.878 1.640 6.625 1.00 97.81 298 SER A N 1
ATOM 2294 C CA . SER A 1 298 ? -18.180 0.653 5.796 1.00 97.81 298 SER A CA 1
ATOM 2295 C C . SER A 1 298 ? -17.301 1.336 4.747 1.00 97.81 298 SER A C 1
ATOM 2297 O O . SER A 1 298 ? -17.762 2.211 4.011 1.00 97.81 298 SER A O 1
ATOM 2299 N N . ALA A 1 299 ? -16.045 0.899 4.651 1.00 97.25 299 ALA A N 1
ATOM 2300 C CA . ALA A 1 299 ? -15.117 1.286 3.593 1.00 97.25 299 ALA A CA 1
ATOM 2301 C C . ALA A 1 299 ? -15.237 0.419 2.324 1.00 97.25 299 ALA A C 1
ATOM 2303 O O . ALA A 1 299 ? -14.441 0.587 1.396 1.00 97.25 299 ALA A O 1
ATOM 2304 N N . GLU A 1 300 ? -16.201 -0.506 2.286 1.00 96.81 300 GLU A N 1
ATOM 2305 C CA . GLU A 1 300 ? -16.386 -1.425 1.166 1.00 96.81 300 GLU A CA 1
ATOM 2306 C C . GLU A 1 300 ? -16.540 -0.666 -0.165 1.00 96.81 300 GLU A C 1
ATOM 2308 O O . GLU A 1 300 ? -17.333 0.270 -0.278 1.00 96.81 300 GLU A O 1
ATOM 2313 N N . GLU A 1 301 ? -15.726 -1.049 -1.151 1.00 95.56 301 GLU A N 1
ATOM 2314 C CA . GLU A 1 301 ? -15.680 -0.478 -2.506 1.00 95.56 301 GLU A CA 1
ATOM 2315 C C . GLU A 1 301 ? -15.379 1.030 -2.592 1.00 95.56 301 GLU A C 1
ATOM 2317 O O . GLU A 1 301 ? -15.581 1.663 -3.632 1.00 95.56 301 GLU A O 1
ATOM 2322 N N . LYS A 1 302 ? -14.838 1.643 -1.531 1.00 95.75 302 LYS A N 1
ATOM 2323 C CA . LYS A 1 302 ? -14.474 3.071 -1.558 1.00 95.75 302 LYS A CA 1
ATOM 2324 C C . LYS A 1 302 ? -13.278 3.379 -2.456 1.00 95.75 302 LYS A C 1
ATOM 2326 O O . LYS A 1 302 ? -13.160 4.511 -2.926 1.00 95.75 302 LYS A O 1
ATOM 2331 N N . LEU A 1 303 ? -12.395 2.407 -2.689 1.00 95.81 303 LEU A N 1
ATOM 2332 C CA . LEU A 1 303 ? -11.213 2.540 -3.546 1.00 95.81 303 LEU A CA 1
ATOM 2333 C C . LEU A 1 303 ? -11.431 1.991 -4.953 1.00 95.81 303 LEU A C 1
ATOM 2335 O O . LEU A 1 303 ? -11.032 2.633 -5.924 1.00 95.81 303 LEU A O 1
ATOM 2339 N N . PHE A 1 304 ? -12.025 0.805 -5.053 1.00 94.44 304 PHE A N 1
ATOM 2340 C CA . PHE A 1 304 ? -12.328 0.118 -6.308 1.00 94.44 304 PHE A CA 1
ATOM 2341 C C . PHE A 1 304 ? -13.454 -0.897 -6.097 1.00 94.44 304 PHE A C 1
ATOM 2343 O O . PHE A 1 304 ? -13.620 -1.407 -4.991 1.00 94.44 304 PHE A O 1
ATOM 2350 N N . ASN A 1 305 ? -14.194 -1.228 -7.154 1.00 94.12 305 ASN A N 1
ATOM 2351 C CA . ASN A 1 305 ? -15.229 -2.257 -7.076 1.00 94.12 305 ASN A CA 1
ATOM 2352 C C . ASN A 1 305 ? -14.615 -3.639 -6.881 1.00 94.12 305 ASN A C 1
ATOM 2354 O O . ASN A 1 305 ? -13.558 -3.946 -7.440 1.00 94.12 305 ASN A O 1
ATOM 2358 N N . LEU A 1 306 ? -15.295 -4.479 -6.115 1.00 95.38 306 LEU A N 1
ATOM 2359 C CA . LEU A 1 306 ? -14.823 -5.805 -5.764 1.00 95.38 306 LEU A CA 1
ATOM 2360 C C . LEU A 1 306 ? -15.413 -6.849 -6.709 1.00 95.38 306 LEU A C 1
ATOM 2362 O O . LEU A 1 306 ? -16.585 -6.811 -7.086 1.00 95.38 306 LEU A O 1
ATOM 2366 N N . ALA A 1 307 ? -14.581 -7.801 -7.113 1.00 94.44 307 ALA A N 1
ATOM 2367 C CA . ALA A 1 307 ? -15.043 -8.974 -7.831 1.00 94.44 307 ALA A CA 1
ATOM 2368 C C . ALA A 1 307 ? -15.803 -9.908 -6.888 1.00 94.44 307 ALA A C 1
ATOM 2370 O O . ALA A 1 307 ? -15.562 -9.947 -5.679 1.00 94.44 307 ALA A O 1
ATOM 2371 N N . SER A 1 308 ? -16.716 -10.696 -7.454 1.00 94.56 308 SER A N 1
ATOM 2372 C CA . SER A 1 308 ? -17.321 -11.793 -6.698 1.00 94.56 308 SER A CA 1
ATOM 2373 C C . SER A 1 308 ? -16.246 -12.821 -6.309 1.00 94.56 308 SER A C 1
ATOM 2375 O O . SER A 1 308 ? -15.322 -13.027 -7.098 1.00 94.56 308 SER A O 1
ATOM 2377 N N . PRO A 1 309 ? -16.359 -13.471 -5.134 1.00 95.62 309 PRO A N 1
ATOM 2378 C CA . PRO A 1 309 ? -15.481 -14.573 -4.746 1.00 95.62 309 PRO A CA 1
ATOM 2379 C C . PRO A 1 309 ? -15.374 -15.643 -5.841 1.00 95.62 309 PRO A C 1
ATOM 2381 O O . PRO A 1 309 ? -16.391 -16.061 -6.401 1.00 95.62 309 PRO A O 1
ATOM 2384 N N . ASP A 1 310 ? -14.152 -16.086 -6.133 1.00 95.44 310 ASP A N 1
ATOM 2385 C CA . ASP A 1 310 ? -13.851 -17.061 -7.185 1.00 95.44 310 ASP A CA 1
ATOM 2386 C C . ASP A 1 310 ? -13.274 -18.354 -6.587 1.00 95.44 310 ASP A C 1
ATOM 2388 O O . ASP A 1 310 ? -12.096 -18.446 -6.230 1.00 95.44 310 ASP A O 1
ATOM 2392 N N . SER A 1 311 ? -14.105 -19.389 -6.488 1.00 94.81 311 SER A N 1
ATOM 2393 C CA . SER A 1 311 ? -13.699 -20.683 -5.930 1.00 94.81 311 SER A CA 1
ATOM 2394 C C . SER A 1 311 ? -12.641 -21.425 -6.754 1.00 94.81 311 SER A C 1
ATOM 2396 O O . SER A 1 311 ? -12.061 -22.378 -6.239 1.00 94.81 311 SER A O 1
ATOM 2398 N N . ASP A 1 312 ? -12.396 -21.019 -8.004 1.00 94.62 312 ASP A N 1
ATOM 2399 C CA . ASP A 1 312 ? -11.391 -21.640 -8.875 1.00 94.62 312 ASP A CA 1
ATOM 2400 C C . ASP A 1 312 ? -9.993 -21.028 -8.675 1.00 94.62 312 ASP A C 1
ATOM 2402 O O . ASP A 1 312 ? -8.993 -21.576 -9.147 1.00 94.62 312 ASP A O 1
ATOM 2406 N N . ALA A 1 313 ? -9.902 -19.893 -7.976 1.00 95.06 313 ALA A N 1
ATOM 2407 C CA . ALA A 1 313 ? -8.635 -19.309 -7.557 1.00 95.06 313 ALA A CA 1
ATOM 2408 C C . ALA A 1 313 ? -8.068 -20.031 -6.315 1.00 95.06 313 ALA A C 1
ATOM 2410 O O . ALA A 1 313 ? -8.825 -20.645 -5.561 1.00 95.06 313 ALA A O 1
ATOM 2411 N N . PRO A 1 314 ? -6.745 -19.957 -6.060 1.00 94.94 314 PRO A N 1
ATOM 2412 C CA . PRO A 1 314 ? -6.135 -20.591 -4.891 1.00 94.94 314 PRO A CA 1
ATOM 2413 C C . PRO A 1 314 ? -6.830 -20.201 -3.580 1.00 94.94 314 PRO A C 1
ATOM 2415 O O . PRO A 1 314 ? -7.128 -19.023 -3.367 1.00 94.94 314 PRO A O 1
ATOM 2418 N N . GLU A 1 315 ? -7.064 -21.180 -2.708 1.00 93.38 315 GLU A N 1
ATOM 2419 C CA . GLU A 1 315 ? -7.742 -20.993 -1.421 1.00 93.38 315 GLU A CA 1
ATOM 2420 C C . GLU A 1 315 ? -7.061 -19.900 -0.582 1.00 93.38 315 GLU A C 1
ATOM 2422 O O . GLU A 1 315 ? -5.840 -19.880 -0.429 1.00 93.38 315 GLU A O 1
ATOM 2427 N N . GLY A 1 316 ? -7.851 -18.956 -0.068 1.00 93.25 316 GLY A N 1
ATOM 2428 C CA . GLY A 1 316 ? -7.349 -17.826 0.720 1.00 93.25 316 GLY A CA 1
ATOM 2429 C C . GLY A 1 316 ? -6.760 -16.671 -0.101 1.00 93.25 316 GLY A C 1
ATOM 2430 O O . GLY A 1 316 ? -6.458 -15.615 0.457 1.00 93.25 316 GLY A O 1
ATOM 2431 N N . SER A 1 317 ? -6.615 -16.811 -1.423 1.00 95.94 317 SER A N 1
ATOM 2432 C CA . SER A 1 317 ? -6.220 -15.685 -2.277 1.00 95.94 317 SER A CA 1
ATOM 2433 C C . SER A 1 317 ? -7.269 -14.564 -2.278 1.00 95.94 317 SER A C 1
ATOM 2435 O O . SER A 1 317 ? -8.460 -14.784 -2.074 1.00 95.94 317 SER A O 1
ATOM 2437 N N . PHE A 1 318 ? -6.854 -13.331 -2.571 1.00 96.50 318 PHE A N 1
ATOM 2438 C CA . PHE A 1 318 ? -7.755 -12.183 -2.691 1.00 96.50 318 PHE A CA 1
ATOM 2439 C C . PHE A 1 318 ? -8.831 -12.400 -3.750 1.00 96.50 318 PHE A C 1
ATOM 2441 O O . PHE A 1 318 ? -9.964 -11.981 -3.555 1.00 96.50 318 PHE A O 1
ATOM 2448 N N . GLN A 1 319 ? -8.503 -13.067 -4.853 1.00 95.88 319 GLN A N 1
ATOM 2449 C CA . GLN A 1 319 ? -9.490 -13.429 -5.866 1.00 95.88 319 GLN A CA 1
ATOM 2450 C C . GLN A 1 319 ? -10.492 -14.456 -5.319 1.00 95.88 319 GLN A C 1
ATOM 2452 O O . GLN A 1 319 ? -11.697 -14.281 -5.486 1.00 95.88 319 GLN A O 1
ATOM 2457 N N . ASN A 1 320 ? -10.013 -15.465 -4.586 1.00 95.75 320 ASN A N 1
ATOM 2458 C CA . ASN A 1 320 ? -10.869 -16.469 -3.960 1.00 95.75 320 ASN A CA 1
ATOM 2459 C C . ASN A 1 320 ? -11.847 -15.881 -2.939 1.00 95.75 320 ASN A C 1
ATOM 2461 O O . ASN A 1 320 ? -13.009 -16.269 -2.915 1.00 95.75 320 ASN A O 1
ATOM 2465 N N . LEU A 1 321 ? -11.401 -14.893 -2.168 1.00 95.69 321 LEU A N 1
ATOM 2466 C CA . LEU A 1 321 ? -12.177 -14.268 -1.098 1.00 95.69 321 LEU A CA 1
ATOM 2467 C C . LEU A 1 321 ? -12.973 -13.021 -1.546 1.00 95.69 321 LEU A C 1
ATOM 2469 O O . LEU A 1 321 ? -13.619 -12.367 -0.730 1.00 95.69 321 LEU A O 1
ATOM 2473 N N . GLY A 1 322 ? -12.916 -12.639 -2.828 1.00 96.06 322 GLY A N 1
ATOM 2474 C CA . GLY A 1 322 ? -13.618 -11.450 -3.337 1.00 96.06 322 GLY A CA 1
ATOM 2475 C C . GLY A 1 322 ? -13.031 -10.112 -2.857 1.00 96.06 322 GLY A C 1
ATOM 2476 O O . GLY A 1 322 ? -13.765 -9.149 -2.648 1.00 96.06 322 GLY A O 1
ATOM 2477 N N . LEU A 1 323 ? -11.710 -10.055 -2.651 1.00 96.69 323 LEU A N 1
ATOM 2478 C CA . LEU A 1 323 ? -10.924 -8.836 -2.395 1.00 96.69 323 LEU A CA 1
ATOM 2479 C C . LEU A 1 323 ? -10.282 -8.249 -3.669 1.00 96.69 323 LEU A C 1
ATOM 2481 O O . LEU A 1 323 ? -9.710 -7.158 -3.625 1.00 96.69 323 LEU A O 1
ATOM 2485 N N . GLY A 1 324 ? -10.319 -8.976 -4.790 1.00 95.75 324 GLY A N 1
ATOM 2486 C CA . GLY A 1 324 ? -9.761 -8.523 -6.066 1.00 95.75 324 GLY A CA 1
ATOM 2487 C C . GLY A 1 324 ? -10.590 -7.409 -6.708 1.00 95.75 324 GLY A C 1
ATOM 2488 O O . GLY A 1 324 ? -11.813 -7.388 -6.590 1.00 95.75 324 GLY A O 1
ATOM 2489 N N . ALA A 1 325 ? -9.928 -6.487 -7.403 1.00 94.94 325 ALA A N 1
ATOM 2490 C CA . ALA A 1 325 ? -10.577 -5.413 -8.139 1.00 94.94 325 ALA A CA 1
ATOM 2491 C C . ALA A 1 325 ? -11.291 -5.946 -9.386 1.00 94.94 325 ALA A C 1
ATOM 2493 O O . ALA A 1 325 ? -10.688 -6.625 -10.216 1.00 94.94 325 ALA A O 1
ATOM 2494 N N . ASN A 1 326 ? -12.561 -5.584 -9.542 1.00 91.50 326 ASN A N 1
ATOM 2495 C CA . ASN A 1 326 ? -13.336 -5.826 -10.751 1.00 91.50 326 ASN A CA 1
ATOM 2496 C C . ASN A 1 326 ? -13.232 -4.616 -11.684 1.00 91.50 326 ASN A C 1
ATOM 2498 O O . ASN A 1 326 ? -14.136 -3.780 -11.737 1.00 91.50 326 ASN A O 1
ATOM 2502 N N . ASP A 1 327 ? -12.096 -4.491 -12.367 1.00 88.44 327 ASP A N 1
ATOM 2503 C CA . ASP A 1 327 ? -11.853 -3.394 -13.298 1.00 88.44 327 ASP A CA 1
ATOM 2504 C C . ASP A 1 327 ? -11.291 -3.907 -14.623 1.00 88.44 327 ASP A C 1
ATOM 2506 O O . ASP A 1 327 ? -10.113 -4.222 -14.740 1.00 88.44 327 ASP A O 1
ATOM 2510 N N . GLU A 1 328 ? -12.144 -3.996 -15.639 1.00 86.81 328 GLU A N 1
ATOM 2511 C CA . GLU A 1 328 ? -11.735 -4.419 -16.982 1.00 86.81 328 GLU A CA 1
ATOM 2512 C C . GLU A 1 328 ? -11.225 -3.247 -17.842 1.00 86.81 328 GLU A C 1
ATOM 2514 O O . GLU A 1 328 ? -10.792 -3.450 -18.982 1.00 86.81 328 GLU A O 1
ATOM 2519 N N . THR A 1 329 ? -11.272 -2.008 -17.334 1.00 84.56 329 THR A N 1
ATOM 2520 C CA . THR A 1 329 ? -10.845 -0.836 -18.103 1.00 84.56 329 THR A CA 1
ATOM 2521 C C . THR A 1 329 ? -9.335 -0.858 -18.308 1.00 84.56 329 THR A C 1
ATOM 2523 O O . THR A 1 329 ? -8.563 -1.148 -17.401 1.00 84.56 329 THR A O 1
ATOM 2526 N N . ASP A 1 330 ? -8.904 -0.632 -19.554 1.00 85.56 330 ASP A N 1
ATOM 2527 C CA . ASP A 1 330 ? -7.491 -0.618 -19.955 1.00 85.56 330 ASP A CA 1
ATOM 2528 C C . ASP A 1 330 ? -6.657 -1.851 -19.506 1.00 85.56 330 ASP A C 1
ATOM 2530 O O . ASP A 1 330 ? -5.425 -1.788 -19.490 1.00 85.56 330 ASP A O 1
ATOM 2534 N N . GLY A 1 331 ? -7.312 -2.985 -19.211 1.00 86.75 331 GLY A N 1
ATOM 2535 C CA . GLY A 1 331 ? -6.690 -4.258 -18.824 1.00 86.75 331 GLY A CA 1
ATOM 2536 C C . GLY A 1 331 ? -6.520 -4.488 -17.316 1.00 86.75 331 GLY A C 1
ATOM 2537 O O . GLY A 1 331 ? -5.878 -5.468 -16.931 1.00 86.75 331 GLY A O 1
ATOM 2538 N N . GLY A 1 332 ? -7.040 -3.614 -16.450 1.00 92.94 332 GLY A N 1
ATOM 2539 C CA . GLY A 1 332 ? -6.953 -3.797 -14.999 1.00 92.94 332 GLY A CA 1
ATOM 2540 C C . GLY A 1 332 ? -6.793 -2.504 -14.210 1.00 92.94 332 GLY A C 1
ATOM 2541 O O . GLY A 1 332 ? -6.973 -1.397 -14.708 1.00 92.94 332 GLY A O 1
ATOM 2542 N N . LEU A 1 333 ? -6.368 -2.654 -12.958 1.00 95.12 333 LEU A N 1
ATOM 2543 C CA . LEU A 1 333 ? -6.254 -1.559 -12.008 1.00 95.12 333 LEU A CA 1
ATOM 2544 C C . LEU A 1 333 ? -5.031 -0.671 -12.286 1.00 95.12 333 LEU A C 1
ATOM 2546 O O . LEU A 1 333 ? -3.886 -1.126 -12.242 1.00 95.12 333 LEU A O 1
ATOM 2550 N N . VAL A 1 334 ? -5.254 0.627 -12.471 1.00 96.12 334 VAL A N 1
ATOM 2551 C CA . VAL A 1 334 ? -4.203 1.643 -12.585 1.00 96.12 334 VAL A CA 1
ATOM 2552 C C . VAL A 1 334 ? -4.180 2.504 -11.323 1.00 96.12 334 VAL A C 1
ATOM 2554 O O . VAL A 1 334 ? -5.118 3.247 -11.022 1.00 96.12 334 VAL A O 1
ATOM 2557 N N . ILE A 1 335 ? -3.066 2.433 -10.595 1.00 97.81 335 ILE A N 1
ATOM 2558 C CA . ILE A 1 335 ? -2.781 3.259 -9.422 1.00 97.81 335 ILE A CA 1
ATOM 2559 C C . ILE A 1 335 ? -1.746 4.305 -9.823 1.00 97.81 335 ILE A C 1
ATOM 2561 O O . ILE A 1 335 ? -0.618 3.972 -10.183 1.00 97.81 335 ILE A O 1
ATOM 2565 N N . TYR A 1 336 ? -2.106 5.578 -9.717 1.00 97.81 336 TYR A N 1
ATOM 2566 C CA . TYR A 1 336 ? -1.200 6.687 -9.974 1.00 97.81 336 TYR A CA 1
ATOM 2567 C C . TYR A 1 336 ? -0.852 7.428 -8.688 1.00 97.81 336 TYR A C 1
ATOM 2569 O O . TYR A 1 336 ? -1.727 7.739 -7.881 1.00 97.81 336 TYR A O 1
ATOM 2577 N N . ALA A 1 337 ? 0.419 7.762 -8.501 1.00 97.69 337 ALA A N 1
ATOM 2578 C CA . ALA A 1 337 ? 0.882 8.494 -7.334 1.00 97.69 337 ALA A CA 1
ATOM 2579 C C . ALA A 1 337 ? 1.782 9.667 -7.726 1.00 97.69 337 ALA A C 1
ATOM 2581 O O . ALA A 1 337 ? 2.628 9.560 -8.608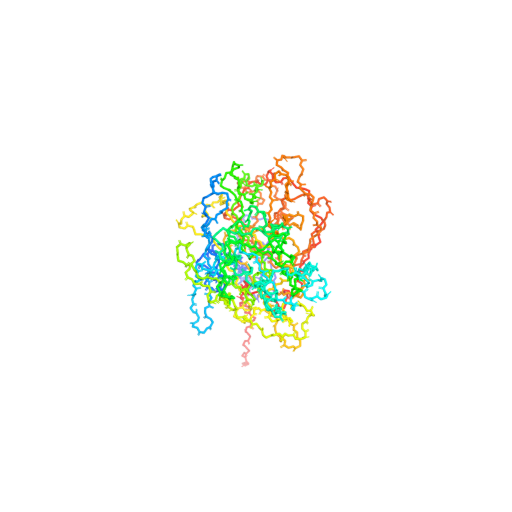 1.00 97.69 337 ALA A O 1
ATOM 2582 N N . THR A 1 338 ? 1.624 10.805 -7.060 1.00 95.81 338 THR A N 1
ATOM 2583 C CA . THR A 1 338 ? 2.388 12.023 -7.361 1.00 95.81 338 THR A CA 1
ATOM 2584 C C . THR A 1 338 ? 2.466 12.937 -6.146 1.00 95.81 338 THR A C 1
ATOM 2586 O O . THR A 1 338 ? 1.693 12.794 -5.197 1.00 95.81 338 THR A O 1
ATOM 2589 N N . ILE A 1 339 ? 3.389 13.897 -6.155 1.00 94.56 339 ILE A N 1
ATOM 2590 C CA . ILE A 1 339 ? 3.445 14.948 -5.137 1.00 94.56 339 ILE A CA 1
ATOM 2591 C C . ILE A 1 339 ? 2.671 16.170 -5.643 1.00 94.56 339 ILE A C 1
ATOM 2593 O O . ILE A 1 339 ? 2.603 16.460 -6.841 1.00 94.56 339 ILE A O 1
ATOM 2597 N N . ASP A 1 340 ? 2.073 16.934 -4.733 1.00 86.38 340 ASP A N 1
ATOM 2598 C CA . ASP A 1 340 ? 1.571 18.270 -5.053 1.00 86.38 340 ASP A CA 1
ATOM 2599 C C . ASP A 1 340 ? 2.731 19.238 -5.383 1.00 86.38 340 ASP A C 1
ATOM 2601 O O . ASP A 1 340 ? 3.202 20.014 -4.555 1.00 86.38 340 ASP A O 1
ATOM 2605 N N . GLY A 1 341 ? 3.212 19.205 -6.627 1.00 79.50 341 GLY A N 1
ATOM 2606 C CA . GLY A 1 341 ? 4.300 20.067 -7.091 1.00 79.50 341 GLY A CA 1
ATOM 2607 C C . GLY A 1 341 ? 3.971 21.567 -7.125 1.00 79.50 341 GLY A C 1
ATOM 2608 O O . GLY A 1 341 ? 4.891 22.366 -7.320 1.00 79.50 341 GLY A O 1
ATOM 2609 N N . GLY A 1 342 ? 2.700 21.962 -6.954 1.00 82.69 342 GLY A N 1
ATOM 2610 C CA . GLY A 1 342 ? 2.295 23.364 -6.824 1.00 82.69 342 GLY A CA 1
ATOM 2611 C C . GLY A 1 342 ? 2.688 23.934 -5.463 1.00 82.69 342 GLY A C 1
ATOM 2612 O O . GLY A 1 342 ? 3.292 25.004 -5.388 1.00 82.69 342 GLY A O 1
ATOM 2613 N N . THR A 1 343 ? 2.431 23.168 -4.405 1.00 85.19 343 THR A N 1
ATOM 2614 C CA . THR A 1 343 ? 2.806 23.509 -3.024 1.00 85.19 343 THR A CA 1
ATOM 2615 C C . THR A 1 343 ? 4.265 23.139 -2.725 1.00 85.19 343 THR A C 1
ATOM 2617 O O . THR A 1 343 ? 5.001 23.900 -2.094 1.00 85.19 343 THR A O 1
ATOM 2620 N N . TYR A 1 344 ? 4.732 21.997 -3.238 1.00 87.25 344 TYR A N 1
ATOM 2621 C CA . TYR A 1 344 ? 6.048 21.422 -2.946 1.00 87.25 344 TYR A CA 1
ATOM 2622 C C . TYR A 1 344 ? 6.978 21.517 -4.155 1.00 87.25 344 TYR A C 1
ATOM 2624 O O . TYR A 1 344 ? 7.296 20.529 -4.814 1.00 87.25 344 TYR A O 1
ATOM 2632 N N . SER A 1 345 ? 7.477 22.722 -4.433 1.00 86.50 345 SER A N 1
ATOM 2633 C CA . SER A 1 345 ? 8.304 23.010 -5.620 1.00 86.50 345 SER A CA 1
ATOM 2634 C C . SER A 1 345 ? 9.547 22.119 -5.770 1.00 86.50 345 SER A C 1
ATOM 2636 O O . SER A 1 345 ? 9.965 21.830 -6.892 1.00 86.50 345 SER A O 1
ATOM 2638 N N . LYS A 1 346 ? 10.116 21.625 -4.659 1.00 87.69 346 LYS A N 1
ATOM 2639 C CA . LYS A 1 346 ? 11.240 20.671 -4.674 1.00 87.69 346 LYS A CA 1
ATOM 2640 C C . LYS A 1 346 ? 10.895 19.350 -5.369 1.00 87.69 346 LYS A C 1
ATOM 2642 O O . LYS A 1 346 ? 11.804 18.743 -5.923 1.00 87.69 346 LYS A O 1
ATOM 2647 N N . ALA A 1 347 ? 9.625 18.938 -5.384 1.00 89.12 347 ALA A N 1
ATOM 2648 C CA . ALA A 1 347 ? 9.182 17.719 -6.059 1.00 89.12 347 ALA A CA 1
ATOM 2649 C C . ALA A 1 347 ? 9.391 17.778 -7.576 1.00 89.12 347 ALA A C 1
ATOM 2651 O O . ALA A 1 347 ? 9.737 16.781 -8.193 1.00 89.12 347 ALA A O 1
ATOM 2652 N N . ARG A 1 348 ? 9.283 18.973 -8.168 1.00 86.50 348 ARG A N 1
ATOM 2653 C CA . ARG A 1 348 ? 9.530 19.214 -9.600 1.00 86.50 348 ARG A CA 1
ATOM 2654 C C . ARG A 1 348 ? 11.016 19.318 -9.937 1.00 86.50 348 ARG A C 1
ATOM 2656 O O . ARG A 1 348 ? 11.402 19.384 -11.100 1.00 86.50 348 ARG A O 1
ATOM 2663 N N . GLY A 1 349 ? 11.849 19.433 -8.908 1.00 87.19 349 GLY A N 1
ATOM 2664 C CA . GLY A 1 349 ? 13.283 19.564 -9.044 1.00 87.19 349 GLY A CA 1
ATOM 2665 C C . GLY A 1 349 ? 13.946 18.222 -9.308 1.00 87.19 349 GLY A C 1
ATOM 2666 O O . GLY A 1 349 ? 13.412 17.155 -9.027 1.00 87.19 349 GLY A O 1
ATOM 2667 N N . ASN A 1 350 ? 15.187 18.309 -9.764 1.00 85.81 350 ASN A N 1
ATOM 2668 C CA . ASN A 1 350 ? 16.033 17.152 -10.033 1.00 85.81 350 ASN A CA 1
ATOM 2669 C C . ASN A 1 350 ? 16.808 16.630 -8.810 1.00 85.81 350 ASN A C 1
ATOM 2671 O O . ASN A 1 350 ? 17.762 15.860 -8.921 1.00 85.81 350 ASN A O 1
ATOM 2675 N N . THR A 1 351 ? 16.413 17.113 -7.640 1.00 86.81 351 THR A N 1
ATOM 2676 C CA . THR A 1 351 ? 16.872 16.679 -6.326 1.00 86.81 351 THR A CA 1
ATOM 2677 C C . THR A 1 351 ? 15.666 16.468 -5.418 1.00 86.81 351 THR A C 1
ATOM 2679 O O . THR A 1 351 ? 15.734 16.773 -4.225 1.00 86.81 351 THR A O 1
ATOM 2682 N N . SER A 1 352 ? 14.553 15.980 -5.983 1.00 90.94 352 SER A N 1
ATOM 2683 C CA . SER A 1 352 ? 13.323 15.729 -5.235 1.00 90.94 352 SER A CA 1
ATOM 2684 C C . SER A 1 352 ? 13.643 14.867 -4.006 1.00 90.94 352 SER A C 1
ATOM 2686 O O . SER A 1 352 ? 14.256 13.800 -4.146 1.00 90.94 352 SER A O 1
ATOM 2688 N N . PRO A 1 353 ? 13.322 15.324 -2.781 1.00 91.69 353 PRO A N 1
ATOM 2689 C CA . PRO A 1 353 ? 13.446 14.515 -1.577 1.00 91.69 353 PRO A CA 1
ATOM 2690 C C . PRO A 1 353 ? 12.207 13.634 -1.368 1.00 91.69 353 PRO A C 1
ATOM 2692 O O . PRO A 1 353 ? 12.020 13.131 -0.268 1.00 91.69 353 PRO A O 1
ATOM 2695 N N . TYR A 1 354 ? 11.358 13.466 -2.385 1.00 93.88 354 TYR A N 1
ATOM 2696 C CA . TYR A 1 354 ? 10.093 12.754 -2.278 1.00 93.88 354 TYR A CA 1
ATOM 2697 C C . TYR A 1 354 ? 10.079 11.461 -3.096 1.00 93.88 354 TYR A C 1
ATOM 2699 O O . TYR A 1 354 ? 10.919 11.252 -3.973 1.00 93.88 354 TYR A O 1
ATOM 2707 N N . GLY A 1 355 ? 9.129 10.584 -2.790 1.00 95.56 355 GLY A N 1
ATOM 2708 C CA . GLY A 1 355 ? 8.903 9.345 -3.525 1.00 95.56 355 GLY A CA 1
ATOM 2709 C C . GLY A 1 355 ? 7.801 8.502 -2.899 1.00 95.56 355 GLY A C 1
ATOM 2710 O O . GLY A 1 355 ? 7.110 8.938 -1.979 1.00 95.56 355 GLY A O 1
ATOM 2711 N N . PHE A 1 356 ? 7.675 7.276 -3.388 1.00 97.88 356 PHE A N 1
ATOM 2712 C CA . PHE A 1 356 ? 6.675 6.315 -2.942 1.00 97.88 356 PHE A CA 1
ATOM 2713 C C . PHE A 1 356 ? 7.336 4.998 -2.572 1.00 97.88 356 PHE A C 1
ATOM 2715 O O . PHE A 1 356 ? 8.351 4.614 -3.153 1.00 97.88 356 PHE A O 1
ATOM 2722 N N . ALA A 1 357 ? 6.765 4.296 -1.605 1.00 97.62 357 ALA A N 1
ATOM 2723 C CA . ALA A 1 357 ? 7.180 2.944 -1.270 1.00 97.62 357 ALA A CA 1
ATOM 2724 C C . ALA A 1 357 ? 6.001 1.993 -1.424 1.00 97.62 357 ALA A C 1
ATOM 2726 O O . ALA A 1 357 ? 4.884 2.342 -1.060 1.00 97.62 357 ALA A O 1
ATOM 2727 N N . ILE A 1 358 ? 6.258 0.801 -1.950 1.00 98.44 358 ILE A N 1
ATOM 2728 C CA . ILE A 1 358 ? 5.259 -0.263 -2.058 1.00 98.44 358 ILE A CA 1
ATOM 2729 C C . ILE A 1 358 ? 5.731 -1.398 -1.164 1.00 98.44 358 ILE A C 1
ATOM 2731 O O . ILE A 1 358 ? 6.839 -1.899 -1.355 1.00 98.44 358 ILE A O 1
ATOM 2735 N N . THR A 1 359 ? 4.913 -1.771 -0.184 1.00 97.62 359 THR A N 1
ATOM 2736 C CA . THR A 1 359 ? 5.192 -2.854 0.767 1.00 97.62 359 THR A CA 1
ATOM 2737 C C . THR A 1 359 ? 4.096 -3.907 0.719 1.00 97.62 359 THR A C 1
ATOM 2739 O O . THR A 1 359 ? 2.986 -3.640 0.251 1.00 97.62 359 THR A O 1
ATOM 2742 N N . GLN A 1 360 ? 4.410 -5.107 1.220 1.00 96.75 360 GLN A N 1
ATOM 2743 C CA . GLN A 1 360 ? 3.448 -6.213 1.347 1.00 96.75 360 GLN A CA 1
ATOM 2744 C C . GLN A 1 360 ? 2.709 -6.511 0.030 1.00 96.75 360 GLN A C 1
ATOM 2746 O O . GLN A 1 360 ? 1.492 -6.677 -0.002 1.00 96.75 360 GLN A O 1
ATOM 2751 N N . GLY A 1 361 ? 3.452 -6.521 -1.080 1.00 97.25 361 GLY A N 1
ATOM 2752 C CA . GLY A 1 361 ? 2.916 -6.736 -2.426 1.00 97.25 361 GLY A CA 1
ATOM 2753 C C . GLY A 1 361 ? 3.046 -8.174 -2.921 1.00 97.25 361 GLY A C 1
ATOM 2754 O O . GLY A 1 361 ? 3.049 -8.384 -4.129 1.00 97.25 361 GLY A O 1
ATOM 2755 N N . GLN A 1 362 ? 3.207 -9.158 -2.028 1.00 97.12 362 GLN A N 1
ATOM 2756 C CA . GLN A 1 362 ? 3.350 -10.578 -2.393 1.00 97.12 362 GLN A CA 1
ATOM 2757 C C . GLN A 1 362 ? 2.159 -11.087 -3.206 1.00 97.12 362 GLN A C 1
ATOM 2759 O O . GLN A 1 362 ? 2.343 -11.864 -4.142 1.00 97.12 362 GLN A O 1
ATOM 2764 N N . GLN A 1 363 ? 0.971 -10.591 -2.869 1.00 96.81 363 GLN A N 1
ATOM 2765 C CA . GLN A 1 363 ? -0.262 -10.761 -3.614 1.00 96.81 363 GLN A CA 1
ATOM 2766 C C . GLN A 1 363 ? -0.783 -9.384 -4.040 1.00 96.81 363 GLN A C 1
ATOM 2768 O O . GLN A 1 363 ? -0.727 -8.420 -3.272 1.00 96.81 363 GLN A O 1
ATOM 2773 N N . LEU A 1 364 ? -1.278 -9.299 -5.271 1.00 97.25 364 LEU A N 1
ATOM 2774 C CA . LEU A 1 364 ? -1.843 -8.083 -5.846 1.00 97.25 364 LEU A CA 1
ATOM 2775 C C . LEU A 1 364 ? -3.375 -8.142 -5.849 1.00 97.25 364 LEU A C 1
ATOM 2777 O O . LEU A 1 364 ? -3.977 -9.213 -5.794 1.00 97.25 364 LEU A O 1
ATOM 2781 N N . MET A 1 365 ? -4.003 -6.970 -5.892 1.00 95.81 365 MET A N 1
ATOM 2782 C CA . MET A 1 365 ? -5.448 -6.780 -5.745 1.00 95.81 365 MET A CA 1
ATOM 2783 C C . MET A 1 365 ? -6.211 -6.778 -7.079 1.00 95.81 365 MET A C 1
ATOM 2785 O O . MET A 1 365 ? -7.178 -6.043 -7.219 1.00 95.81 365 MET A O 1
ATOM 2789 N N . SER A 1 366 ? -5.777 -7.554 -8.072 1.00 94.69 366 SER A N 1
ATOM 2790 C CA . SER A 1 366 ? -6.495 -7.758 -9.341 1.00 94.69 366 SER A CA 1
ATOM 2791 C C . SER A 1 366 ? -6.900 -9.227 -9.500 1.00 94.69 366 SER A C 1
ATOM 2793 O O . SER A 1 366 ? -6.851 -9.998 -8.538 1.00 94.69 366 SER A O 1
ATOM 2795 N N . LEU A 1 367 ? -7.334 -9.616 -10.697 1.00 93.81 367 LEU A N 1
ATOM 2796 C CA . LEU A 1 367 ? -7.818 -10.964 -11.000 1.00 93.81 367 LEU A CA 1
ATOM 2797 C C . LEU A 1 367 ? -6.858 -11.652 -11.961 1.00 93.81 367 LEU A C 1
ATOM 2799 O O . LEU A 1 367 ? -6.566 -11.117 -13.021 1.00 93.81 367 LEU A O 1
ATOM 2803 N N . THR A 1 368 ? -6.382 -12.848 -11.638 1.00 91.81 368 THR A N 1
ATOM 2804 C CA . THR A 1 368 ? -5.682 -13.680 -12.620 1.00 91.81 368 THR A CA 1
ATOM 2805 C C . THR A 1 368 ? -6.659 -14.632 -13.304 1.00 91.81 368 THR A C 1
ATOM 2807 O O . THR A 1 368 ? -7.812 -14.778 -12.896 1.00 91.81 368 THR A O 1
ATOM 2810 N N . LYS A 1 369 ? -6.206 -15.281 -14.375 1.00 90.75 369 LYS A N 1
ATOM 2811 C CA . LYS A 1 369 ? -7.031 -16.225 -15.127 1.00 90.75 369 LYS A CA 1
ATOM 2812 C C . LYS A 1 369 ? -7.361 -17.462 -14.282 1.00 90.75 369 LYS A C 1
ATOM 2814 O O . LYS A 1 369 ? -6.460 -18.087 -13.726 1.00 90.75 369 LYS A O 1
ATOM 2819 N N . SER A 1 370 ? -8.630 -17.845 -14.267 1.00 89.50 370 SER A N 1
ATOM 2820 C CA . SER A 1 370 ? -9.162 -19.061 -13.638 1.00 89.50 370 SER A CA 1
ATOM 2821 C C . SER A 1 370 ? -10.228 -19.685 -14.555 1.00 89.50 370 SER A C 1
ATOM 2823 O O . SER A 1 370 ? -10.466 -19.187 -15.660 1.00 89.50 370 SER A O 1
ATOM 2825 N N . ASP A 1 371 ? -10.871 -20.778 -14.138 1.00 87.81 371 ASP A N 1
ATOM 2826 C CA . ASP A 1 371 ? -11.981 -21.360 -14.910 1.00 87.81 371 ASP A CA 1
ATOM 2827 C C . ASP A 1 371 ? -13.189 -20.402 -14.969 1.00 87.81 371 ASP A C 1
ATOM 2829 O O . ASP A 1 371 ? -13.849 -20.286 -16.011 1.00 87.81 371 ASP A O 1
ATOM 2833 N N . SER A 1 372 ? -13.417 -19.645 -13.891 1.00 84.75 372 SER A N 1
ATOM 2834 C CA . SER A 1 372 ? -14.440 -18.599 -13.797 1.00 84.75 372 SER A CA 1
ATOM 2835 C C . SER A 1 372 ? -13.995 -17.242 -14.371 1.00 84.75 372 SER A C 1
ATOM 2837 O O . SER A 1 372 ? -14.829 -16.507 -14.905 1.00 84.75 372 SER A O 1
ATOM 2839 N N . GLN A 1 373 ? -12.693 -16.927 -14.362 1.00 84.88 373 GLN A N 1
ATOM 2840 C CA . GLN A 1 373 ? -12.119 -15.684 -14.891 1.00 84.88 373 GLN A CA 1
ATOM 2841 C C . GLN A 1 373 ? -11.405 -15.911 -16.232 1.00 84.88 373 GLN A C 1
ATOM 2843 O O . GLN A 1 373 ? -10.244 -16.316 -16.290 1.00 84.88 373 GLN A O 1
ATOM 2848 N N . ARG A 1 374 ? -12.083 -15.595 -17.346 1.00 79.75 374 ARG A N 1
ATOM 2849 C CA . ARG A 1 374 ? -11.594 -15.912 -18.707 1.00 79.75 374 ARG A CA 1
ATOM 2850 C C . ARG A 1 374 ? -10.316 -15.179 -19.121 1.00 79.75 374 ARG A C 1
ATOM 2852 O O . ARG A 1 374 ? -9.500 -15.768 -19.836 1.00 79.75 374 ARG A O 1
ATOM 2859 N N . HIS A 1 375 ? -10.165 -13.923 -18.707 1.00 81.81 375 HIS A N 1
ATOM 2860 C CA . HIS A 1 375 ? -9.012 -13.077 -19.019 1.00 81.81 375 HIS A CA 1
ATOM 2861 C C . HIS A 1 375 ? -8.394 -12.561 -17.723 1.00 81.81 375 HIS A C 1
ATOM 2863 O O . HIS A 1 375 ? -9.117 -12.132 -16.826 1.00 81.81 375 HIS A O 1
ATOM 2869 N N . GLY A 1 376 ? -7.067 -12.606 -17.624 1.00 85.00 376 GLY A N 1
ATOM 2870 C CA . GLY A 1 376 ? -6.366 -11.981 -16.512 1.00 85.00 376 GLY A CA 1
ATOM 2871 C C . GLY A 1 376 ? -6.498 -10.462 -16.588 1.00 85.00 376 GLY A C 1
ATOM 2872 O O . GLY A 1 376 ? -6.451 -9.875 -17.665 1.00 85.00 376 GLY A O 1
ATOM 2873 N N . LEU A 1 377 ? -6.661 -9.842 -15.433 1.00 91.69 377 LEU A N 1
ATOM 2874 C CA . LEU A 1 377 ? -6.507 -8.418 -15.211 1.00 91.69 377 LEU A CA 1
ATOM 2875 C C . LEU A 1 377 ? -5.175 -8.177 -14.500 1.00 91.69 377 LEU A C 1
ATOM 2877 O O . LEU A 1 377 ? -4.601 -9.062 -13.856 1.00 91.69 377 LEU A O 1
ATOM 2881 N N . GLY A 1 378 ? -4.659 -6.962 -14.627 1.00 93.94 378 GLY A N 1
ATOM 2882 C CA . GLY A 1 378 ? -3.390 -6.605 -14.011 1.00 93.94 378 GLY A CA 1
ATOM 2883 C C . GLY A 1 378 ? -3.455 -5.429 -13.055 1.00 93.94 378 GLY A C 1
ATOM 2884 O O . GLY A 1 378 ? -4.523 -4.885 -12.773 1.00 93.94 378 GLY A O 1
ATOM 2885 N N . VAL A 1 379 ? -2.278 -5.046 -12.562 1.00 97.00 379 VAL A N 1
ATOM 2886 C CA . VAL A 1 379 ? -2.060 -3.837 -11.766 1.00 97.00 379 VAL A CA 1
ATOM 2887 C C . VAL A 1 379 ? -0.891 -3.046 -12.343 1.00 97.00 379 VAL A C 1
ATOM 2889 O O . VAL A 1 379 ? 0.227 -3.553 -12.444 1.00 97.00 379 VAL A O 1
ATOM 2892 N N . THR A 1 380 ? -1.122 -1.777 -12.660 1.00 97.69 380 THR A N 1
ATOM 2893 C CA . THR A 1 380 ? -0.061 -0.833 -13.020 1.00 97.69 380 THR A CA 1
ATOM 2894 C C . THR A 1 380 ? 0.054 0.240 -11.951 1.00 97.69 380 THR A C 1
ATOM 2896 O O . THR A 1 380 ? -0.897 0.972 -11.693 1.00 97.69 380 THR A O 1
ATOM 2899 N N . PHE A 1 381 ? 1.237 0.364 -11.350 1.00 98.31 381 PHE A N 1
ATOM 2900 C CA . PHE A 1 381 ? 1.580 1.491 -10.490 1.00 98.31 381 PHE A CA 1
ATOM 2901 C C . PHE A 1 381 ? 2.421 2.501 -11.271 1.00 98.31 381 PHE A C 1
ATOM 2903 O O . PHE A 1 381 ? 3.506 2.162 -11.741 1.00 98.31 381 PHE A O 1
ATOM 2910 N N . ALA A 1 382 ? 1.956 3.741 -11.385 1.00 97.12 382 ALA A N 1
ATOM 2911 C CA . ALA A 1 382 ? 2.642 4.800 -12.117 1.00 97.12 382 ALA A CA 1
ATOM 2912 C C . ALA A 1 382 ? 2.894 6.032 -11.242 1.00 97.12 382 ALA A C 1
ATOM 2914 O O . ALA A 1 382 ? 2.051 6.438 -10.445 1.00 97.12 382 ALA A O 1
ATOM 2915 N N . THR A 1 383 ? 4.063 6.650 -11.388 1.00 96.38 383 THR A N 1
ATOM 2916 C CA . THR A 1 383 ? 4.403 7.892 -10.690 1.00 96.38 383 THR A CA 1
ATOM 2917 C C . THR A 1 383 ? 5.486 8.684 -11.416 1.00 96.38 383 THR A C 1
ATOM 2919 O O . THR A 1 383 ? 6.394 8.115 -12.022 1.00 96.38 383 THR A O 1
ATOM 2922 N N . ASP A 1 384 ? 5.441 10.009 -11.286 1.00 93.56 384 ASP A N 1
ATOM 2923 C CA . ASP A 1 384 ? 6.510 10.915 -11.709 1.00 93.56 384 ASP A CA 1
ATOM 2924 C C . ASP A 1 384 ? 7.725 10.889 -10.763 1.00 93.56 384 ASP A C 1
ATOM 2926 O O . ASP A 1 384 ? 8.678 11.625 -10.963 1.00 93.56 384 ASP A O 1
ATOM 2930 N N . GLN A 1 385 ? 7.723 10.090 -9.693 1.00 94.50 385 GLN A N 1
ATOM 2931 C CA . GLN A 1 385 ? 8.725 10.171 -8.618 1.00 94.50 385 GLN A CA 1
ATOM 2932 C C . GLN A 1 385 ? 9.384 8.819 -8.379 1.00 94.50 385 GLN A C 1
ATOM 2934 O O . GLN A 1 385 ? 9.010 7.824 -8.990 1.00 94.50 385 GLN A O 1
ATOM 2939 N N . ALA A 1 386 ? 10.402 8.759 -7.519 1.00 94.56 386 ALA A N 1
ATOM 2940 C CA . ALA A 1 386 ? 11.104 7.504 -7.255 1.00 94.56 386 ALA A CA 1
ATOM 2941 C C . ALA A 1 386 ? 10.234 6.502 -6.483 1.00 94.56 386 ALA A C 1
ATOM 2943 O O . ALA A 1 386 ? 9.556 6.881 -5.526 1.00 94.56 386 ALA A O 1
ATOM 2944 N N . VAL A 1 387 ? 10.335 5.221 -6.846 1.00 97.31 387 VAL A N 1
ATOM 2945 C CA . VAL A 1 387 ? 9.677 4.110 -6.147 1.00 97.31 387 VAL A CA 1
ATOM 2946 C C . VAL A 1 387 ? 10.695 3.254 -5.401 1.00 97.31 387 VAL A C 1
ATOM 2948 O O . VAL A 1 387 ? 11.774 2.942 -5.913 1.00 97.31 387 VAL A O 1
ATOM 2951 N N . TYR A 1 388 ? 10.324 2.855 -4.188 1.00 96.12 388 TYR A N 1
ATOM 2952 C CA . TYR A 1 388 ? 11.010 1.864 -3.367 1.00 96.12 388 TYR A CA 1
ATOM 2953 C C . TYR A 1 388 ? 10.110 0.637 -3.243 1.00 96.12 388 TYR A C 1
ATOM 2955 O O . TYR A 1 388 ? 9.194 0.606 -2.421 1.00 96.12 388 TYR A O 1
ATOM 2963 N N . LEU A 1 389 ? 10.356 -0.358 -4.091 1.00 98.00 389 LEU A N 1
ATOM 2964 C CA . LEU A 1 389 ? 9.664 -1.635 -4.035 1.00 98.00 389 LEU A CA 1
ATOM 2965 C C . LEU A 1 389 ? 10.291 -2.488 -2.938 1.00 98.00 389 LEU A C 1
ATOM 2967 O O . LEU A 1 389 ? 11.487 -2.781 -2.989 1.00 98.00 389 LEU A O 1
ATOM 2971 N N . GLN A 1 390 ? 9.497 -2.859 -1.945 1.00 96.19 390 GLN A N 1
ATOM 2972 C CA . GLN A 1 390 ? 9.960 -3.607 -0.793 1.00 96.19 390 GLN A CA 1
ATOM 2973 C C . GLN A 1 390 ? 9.469 -5.053 -0.849 1.00 96.19 390 GLN A C 1
ATOM 2975 O O . GLN A 1 390 ? 8.273 -5.313 -0.939 1.00 96.19 390 GLN A O 1
ATOM 2980 N N . GLY A 1 391 ? 10.415 -5.973 -0.677 1.00 95.50 391 GLY A N 1
ATOM 2981 C CA . GLY A 1 391 ? 10.158 -7.379 -0.422 1.00 95.50 391 GLY A CA 1
ATOM 2982 C C . GLY A 1 391 ? 9.765 -8.166 -1.656 1.00 95.50 391 GLY A C 1
ATOM 2983 O O . GLY A 1 391 ? 9.974 -7.745 -2.796 1.00 95.50 391 GLY A O 1
ATOM 2984 N N . ASP A 1 392 ? 9.236 -9.355 -1.388 1.00 97.81 392 ASP A N 1
ATOM 2985 C CA . ASP A 1 392 ? 8.679 -10.206 -2.425 1.00 97.81 392 ASP A CA 1
ATOM 2986 C C . ASP A 1 392 ? 7.436 -9.539 -3.028 1.00 97.81 392 ASP A C 1
ATOM 2988 O O . ASP A 1 392 ? 6.593 -9.000 -2.306 1.00 97.81 392 ASP A O 1
ATOM 2992 N N . TYR A 1 393 ? 7.325 -9.571 -4.354 1.00 98.50 393 TYR A N 1
ATOM 2993 C CA . TYR A 1 393 ? 6.269 -8.873 -5.078 1.00 98.50 393 TYR A CA 1
ATOM 2994 C C . TYR A 1 393 ? 5.658 -9.755 -6.161 1.00 98.50 393 TYR A C 1
ATOM 2996 O O . TYR A 1 393 ? 6.378 -10.244 -7.039 1.00 98.50 393 TYR A O 1
ATOM 3004 N N . ASN A 1 394 ? 4.330 -9.895 -6.114 1.00 97.88 394 ASN A N 1
ATOM 3005 C CA . ASN A 1 394 ? 3.511 -10.628 -7.075 1.00 97.88 394 ASN A CA 1
ATOM 3006 C C . ASN A 1 394 ? 3.964 -12.092 -7.240 1.00 97.88 394 ASN A C 1
ATOM 3008 O O . ASN A 1 394 ? 4.196 -12.585 -8.345 1.00 97.88 394 ASN A O 1
ATOM 3012 N N . ILE A 1 395 ? 4.180 -12.771 -6.112 1.00 97.19 395 ILE A N 1
ATOM 3013 C CA . ILE A 1 395 ? 4.666 -14.156 -6.057 1.00 97.19 395 ILE A CA 1
ATOM 3014 C C . ILE A 1 395 ? 3.545 -15.170 -5.826 1.00 97.19 395 ILE A C 1
ATOM 3016 O O . ILE A 1 395 ? 3.717 -16.337 -6.171 1.00 97.19 395 ILE A O 1
ATOM 3020 N N . PHE A 1 396 ? 2.405 -14.724 -5.296 1.00 95.81 396 PHE A N 1
ATOM 3021 C CA . PHE A 1 396 ? 1.230 -15.552 -5.055 1.00 95.81 396 PHE A CA 1
ATOM 3022 C C . PHE A 1 396 ? 0.088 -15.116 -5.957 1.00 95.81 396 PHE A C 1
ATOM 3024 O O . PHE A 1 396 ? -0.144 -13.918 -6.121 1.00 95.81 396 PHE A O 1
ATOM 3031 N N . ASN A 1 397 ? -0.600 -16.098 -6.547 1.00 94.44 397 ASN A N 1
ATOM 3032 C CA . ASN A 1 397 ? -1.658 -15.881 -7.535 1.00 94.44 397 ASN A CA 1
ATOM 3033 C C . ASN A 1 397 ? -1.262 -14.821 -8.587 1.00 94.44 397 ASN A C 1
ATOM 3035 O O . ASN A 1 397 ? -1.950 -13.815 -8.760 1.00 94.44 397 ASN A O 1
ATOM 3039 N N . LYS A 1 398 ? -0.083 -15.015 -9.205 1.00 94.88 398 LYS A N 1
ATOM 3040 C CA . LYS A 1 398 ? 0.616 -14.024 -10.040 1.00 94.88 398 LYS A CA 1
ATOM 3041 C C . LYS A 1 398 ? -0.327 -13.376 -11.064 1.00 94.88 398 LYS A C 1
ATOM 3043 O O . LYS A 1 398 ? -1.013 -14.067 -11.818 1.00 94.88 398 LYS A O 1
ATOM 3048 N N . GLN A 1 399 ? -0.288 -12.049 -11.119 1.00 94.25 399 GLN A N 1
ATOM 3049 C CA . GLN A 1 399 ? -1.057 -11.208 -12.042 1.00 94.25 399 GLN A CA 1
ATOM 3050 C C . GLN A 1 399 ? -0.136 -10.468 -13.017 1.00 94.25 399 GLN A C 1
ATOM 3052 O O . GLN A 1 399 ? 1.071 -10.342 -12.781 1.00 94.25 399 GLN A O 1
ATOM 3057 N N . ALA A 1 400 ? -0.697 -9.935 -14.101 1.00 94.56 400 ALA A N 1
ATOM 3058 C CA . ALA A 1 400 ? 0.023 -8.995 -14.952 1.00 94.56 400 ALA A CA 1
ATOM 3059 C C . ALA A 1 400 ? 0.336 -7.724 -14.143 1.00 94.56 400 ALA A C 1
ATOM 3061 O O . ALA A 1 400 ? -0.568 -7.091 -13.604 1.00 94.56 400 ALA A O 1
ATOM 3062 N N . ALA A 1 401 ? 1.607 -7.342 -14.017 1.00 97.25 401 ALA A N 1
ATOM 3063 C CA . ALA A 1 401 ? 1.988 -6.202 -13.185 1.00 97.25 401 ALA A CA 1
ATOM 3064 C C . ALA A 1 401 ? 3.043 -5.313 -13.840 1.00 97.25 401 ALA A C 1
ATOM 3066 O O . ALA A 1 401 ? 3.974 -5.819 -14.474 1.00 97.25 401 ALA A O 1
ATOM 3067 N N . ALA A 1 402 ? 2.922 -3.998 -13.647 1.00 97.44 402 ALA A N 1
ATOM 3068 C CA . ALA A 1 402 ? 3.950 -3.035 -14.025 1.00 97.44 402 ALA A CA 1
ATOM 3069 C C . ALA A 1 402 ? 4.162 -1.939 -12.975 1.00 97.44 402 ALA A C 1
ATOM 3071 O O . ALA A 1 402 ? 3.225 -1.486 -12.319 1.00 97.44 402 ALA A O 1
ATOM 3072 N N . ILE A 1 403 ? 5.407 -1.470 -12.861 1.00 98.06 403 ILE A N 1
ATOM 3073 C CA . ILE A 1 403 ? 5.776 -0.277 -12.094 1.00 98.06 403 ILE A CA 1
ATOM 3074 C C . ILE A 1 403 ? 6.505 0.708 -13.011 1.00 98.06 403 ILE A C 1
ATOM 3076 O O . ILE A 1 403 ? 7.575 0.413 -13.555 1.00 98.06 403 ILE A O 1
ATOM 3080 N N . LEU A 1 404 ? 5.909 1.888 -13.156 1.00 95.94 404 LEU A N 1
ATOM 3081 C CA . LEU A 1 404 ? 6.348 2.988 -14.002 1.00 95.94 404 LEU A CA 1
ATOM 3082 C C . LEU A 1 404 ? 6.767 4.165 -13.116 1.00 95.94 404 LEU A C 1
ATOM 3084 O O . LEU A 1 404 ? 5.963 4.689 -12.349 1.00 95.94 404 LEU A O 1
ATOM 3088 N N . THR A 1 405 ? 8.035 4.564 -13.169 1.00 95.06 405 THR A N 1
ATOM 3089 C CA . THR A 1 405 ? 8.597 5.503 -12.181 1.00 95.06 405 THR A CA 1
ATOM 3090 C C . THR A 1 405 ? 9.809 6.264 -12.704 1.00 95.06 405 THR A C 1
ATOM 3092 O O . THR A 1 405 ? 10.581 5.736 -13.502 1.00 95.06 405 THR A O 1
ATOM 3095 N N . ASP A 1 406 ? 10.059 7.466 -12.176 1.00 92.88 406 ASP A N 1
ATOM 3096 C CA . ASP A 1 406 ? 11.308 8.211 -12.390 1.00 92.88 406 ASP A CA 1
ATOM 3097 C C . ASP A 1 406 ? 12.565 7.362 -12.131 1.00 92.88 406 ASP A C 1
ATOM 3099 O O . ASP A 1 406 ? 13.472 7.300 -12.961 1.00 92.88 406 ASP A O 1
ATOM 3103 N N . SER A 1 407 ? 12.614 6.667 -10.990 1.00 91.44 407 SER A N 1
ATOM 3104 C CA . SER A 1 407 ? 13.688 5.721 -10.673 1.00 91.44 407 SER A CA 1
ATOM 3105 C C . SER A 1 407 ? 13.210 4.610 -9.745 1.00 91.44 407 SER A C 1
ATOM 3107 O O . SER A 1 407 ? 12.551 4.869 -8.737 1.00 91.44 407 SER A O 1
ATOM 3109 N N . ILE A 1 408 ? 13.598 3.372 -10.052 1.00 94.50 408 ILE A N 1
ATOM 3110 C CA . ILE A 1 408 ? 13.212 2.190 -9.278 1.00 94.50 408 ILE A CA 1
ATOM 3111 C C . ILE A 1 408 ? 14.318 1.751 -8.309 1.00 94.50 408 ILE A C 1
ATOM 3113 O O . ILE A 1 408 ? 15.493 1.618 -8.664 1.00 94.50 408 ILE A O 1
ATOM 3117 N N . ASN A 1 409 ? 13.933 1.513 -7.058 1.00 93.38 409 ASN A N 1
ATOM 3118 C CA . ASN A 1 409 ? 14.779 0.974 -5.999 1.00 93.38 409 ASN A CA 1
ATOM 3119 C C . ASN A 1 409 ? 14.143 -0.320 -5.491 1.00 93.38 409 ASN A C 1
ATOM 3121 O O . ASN A 1 409 ? 12.927 -0.371 -5.316 1.00 93.38 409 ASN A O 1
ATOM 3125 N N . VAL A 1 410 ? 14.958 -1.340 -5.229 1.00 94.56 410 VAL A N 1
ATOM 3126 C CA . VAL A 1 410 ? 14.494 -2.614 -4.664 1.00 94.56 410 VAL A CA 1
ATOM 3127 C C . VAL A 1 410 ? 15.104 -2.794 -3.280 1.00 94.56 410 VAL A C 1
ATOM 3129 O O . VAL A 1 410 ? 16.324 -2.697 -3.107 1.00 94.56 410 VAL A O 1
ATOM 3132 N N . LEU A 1 411 ? 14.231 -3.039 -2.306 1.00 93.19 411 LEU A N 1
ATOM 3133 C CA . LEU A 1 411 ? 14.546 -3.316 -0.910 1.00 93.19 411 LEU A CA 1
ATOM 3134 C C . LEU A 1 411 ? 14.064 -4.726 -0.565 1.00 93.19 411 LEU A C 1
ATOM 3136 O O . LEU A 1 411 ? 13.029 -5.158 -1.055 1.00 93.19 411 LEU A O 1
ATOM 3140 N N . SER A 1 412 ? 14.780 -5.446 0.286 1.00 93.19 412 SER A N 1
ATOM 3141 C CA . SER A 1 412 ? 14.409 -6.791 0.722 1.00 93.19 412 SER A CA 1
ATOM 3142 C C . SER A 1 412 ? 13.423 -6.780 1.900 1.00 93.19 412 SER A C 1
ATOM 3144 O O . SER A 1 412 ? 13.078 -5.730 2.452 1.00 93.19 412 SER A O 1
ATOM 3146 N N . ASN A 1 413 ? 12.980 -7.961 2.342 1.00 90.00 413 ASN A N 1
ATOM 3147 C CA . ASN A 1 413 ? 12.178 -8.107 3.566 1.00 90.00 413 ASN A CA 1
ATOM 3148 C C . ASN A 1 413 ? 12.952 -7.750 4.844 1.00 90.00 413 ASN A C 1
ATOM 3150 O O . ASN A 1 413 ? 12.332 -7.471 5.870 1.00 90.00 413 ASN A O 1
ATOM 3154 N N . ALA A 1 414 ? 14.289 -7.673 4.791 1.00 87.69 414 ALA A N 1
ATOM 3155 C CA . ALA A 1 414 ? 15.087 -7.187 5.915 1.00 87.69 414 ALA A CA 1
ATOM 3156 C C . ALA A 1 414 ? 14.753 -5.737 6.284 1.00 87.69 414 ALA A C 1
ATOM 3158 O O . ALA A 1 414 ? 14.981 -5.348 7.423 1.00 87.69 414 ALA A O 1
ATOM 3159 N N . CYS A 1 415 ? 14.208 -4.965 5.342 1.00 86.56 415 CYS A N 1
ATOM 3160 C CA . CYS A 1 415 ? 14.047 -3.524 5.440 1.00 86.56 415 CYS A CA 1
ATOM 3161 C C . CYS A 1 415 ? 12.745 -3.049 6.126 1.00 86.56 415 CYS A C 1
ATOM 3163 O O . CYS A 1 415 ? 12.577 -1.851 6.372 1.00 86.56 415 CYS A O 1
ATOM 3165 N N . LEU A 1 416 ? 11.825 -3.957 6.467 1.00 88.69 416 LEU A N 1
ATOM 3166 C CA . LEU A 1 416 ? 10.588 -3.625 7.183 1.00 88.69 416 LEU A CA 1
ATOM 3167 C C . LEU A 1 416 ? 10.789 -3.633 8.690 1.00 88.69 416 LEU A C 1
ATOM 3169 O O . LEU A 1 416 ? 11.295 -4.612 9.226 1.00 88.69 416 LEU A O 1
ATOM 3173 N N . ASN A 1 417 ? 10.332 -2.599 9.394 1.00 88.31 417 ASN A N 1
ATOM 3174 C CA . ASN A 1 417 ? 10.238 -2.583 10.855 1.00 88.31 417 ASN A CA 1
ATOM 3175 C C . ASN A 1 417 ? 9.008 -3.371 11.372 1.00 88.31 417 ASN A C 1
ATOM 3177 O O . ASN A 1 417 ? 8.240 -3.958 10.607 1.00 88.31 417 ASN A O 1
ATOM 3181 N N . ALA A 1 418 ? 8.812 -3.376 12.693 1.00 89.62 418 ALA A N 1
ATOM 3182 C CA . ALA A 1 418 ? 7.659 -4.020 13.325 1.00 89.62 418 ALA A CA 1
ATOM 3183 C C . ALA A 1 418 ? 6.307 -3.404 12.913 1.00 89.62 418 ALA A C 1
ATOM 3185 O O . ALA A 1 418 ? 5.294 -4.088 12.991 1.00 89.62 418 ALA A O 1
ATOM 3186 N N . ASP A 1 419 ? 6.294 -2.163 12.418 1.00 91.38 419 ASP A N 1
ATOM 3187 C CA . ASP A 1 419 ? 5.110 -1.474 11.893 1.00 91.38 419 ASP A CA 1
ATOM 3188 C C . ASP A 1 419 ? 4.825 -1.798 10.419 1.00 91.38 419 ASP A C 1
ATOM 3190 O O . ASP A 1 419 ? 3.937 -1.197 9.816 1.00 91.38 419 ASP A O 1
ATOM 3194 N N . LYS A 1 420 ? 5.583 -2.733 9.826 1.00 93.25 420 LYS A N 1
ATOM 3195 C CA . LYS A 1 420 ? 5.568 -3.037 8.384 1.00 93.25 420 LYS A CA 1
ATOM 3196 C C . LYS A 1 420 ? 5.894 -1.814 7.519 1.00 93.25 420 LYS A C 1
ATOM 3198 O O . LYS A 1 420 ? 5.460 -1.715 6.375 1.00 93.25 420 LYS A O 1
ATOM 3203 N N . ALA A 1 421 ? 6.716 -0.916 8.054 1.00 91.69 421 ALA A N 1
ATOM 3204 C CA . ALA A 1 421 ? 7.218 0.261 7.369 1.00 91.69 421 ALA A CA 1
ATOM 3205 C C . ALA A 1 421 ? 8.706 0.148 7.036 1.00 91.69 421 ALA A C 1
ATOM 3207 O O . ALA A 1 421 ? 9.495 -0.381 7.826 1.00 91.69 421 ALA A O 1
ATOM 3208 N N . ILE A 1 422 ? 9.111 0.684 5.884 1.00 90.81 422 ILE A N 1
ATOM 3209 C CA . ILE A 1 422 ? 10.530 0.807 5.536 1.00 90.81 422 ILE A CA 1
ATOM 3210 C C . ILE A 1 422 ? 11.216 1.800 6.478 1.00 90.81 422 ILE A C 1
ATOM 3212 O O . ILE A 1 422 ? 10.677 2.867 6.785 1.00 90.81 422 ILE A O 1
ATOM 3216 N N . HIS A 1 423 ? 12.408 1.457 6.976 1.00 84.69 423 HIS A N 1
ATOM 3217 C CA . HIS A 1 423 ? 13.018 2.261 8.037 1.00 84.69 423 HIS A CA 1
ATOM 3218 C C . HIS A 1 423 ? 14.548 2.196 8.102 1.00 84.69 423 HIS A C 1
ATOM 3220 O O . HIS A 1 423 ? 15.123 1.155 8.405 1.00 84.69 423 HIS A O 1
ATOM 3226 N N . LYS A 1 424 ? 15.220 3.340 7.940 1.00 79.62 424 LYS A N 1
ATOM 3227 C CA . LYS A 1 424 ? 16.684 3.499 7.954 1.00 79.62 424 LYS A CA 1
ATOM 3228 C C . LYS A 1 424 ? 17.135 4.502 9.033 1.00 79.62 424 LYS A C 1
ATOM 3230 O O . LYS A 1 424 ? 17.367 5.670 8.733 1.00 79.62 424 LYS A O 1
ATOM 3235 N N . HIS A 1 425 ? 17.238 4.037 10.282 1.00 68.00 425 HIS A N 1
ATOM 3236 C CA . HIS A 1 425 ? 17.671 4.778 11.487 1.00 68.00 425 HIS A CA 1
ATOM 3237 C C . HIS A 1 425 ? 18.648 3.933 12.318 1.00 68.00 425 HIS A C 1
ATOM 3239 O O . HIS A 1 425 ? 18.490 2.709 12.315 1.00 68.00 425 HIS A O 1
ATOM 3245 N N . SER A 1 426 ? 19.598 4.538 13.056 1.00 55.69 426 SER A N 1
ATOM 3246 C CA . SER A 1 426 ? 20.390 3.841 14.095 1.00 55.69 426 SER A CA 1
ATOM 3247 C C . SER A 1 426 ? 19.498 2.868 14.870 1.00 55.69 426 SER A C 1
ATOM 3249 O O . SER A 1 426 ? 18.454 3.258 15.373 1.00 55.69 426 SER A O 1
ATOM 3251 N N . ASP A 1 427 ? 19.840 1.578 14.879 1.00 54.56 427 ASP A N 1
ATOM 3252 C CA . ASP A 1 427 ? 19.139 0.537 15.656 1.00 54.56 427 ASP A CA 1
ATOM 3253 C C . ASP A 1 427 ? 17.881 -0.117 15.023 1.00 54.56 427 ASP A C 1
ATOM 3255 O O . ASP A 1 427 ? 17.224 -0.919 15.687 1.00 54.56 427 ASP A O 1
ATOM 3259 N N . LYS A 1 428 ? 17.539 0.143 13.745 1.00 59.50 428 LYS A N 1
ATOM 3260 C CA . LYS A 1 428 ? 16.351 -0.451 13.075 1.00 59.50 428 LYS A CA 1
ATOM 3261 C C . LYS A 1 428 ? 16.583 -0.928 11.621 1.00 59.50 428 LYS A C 1
ATOM 3263 O O . LYS A 1 428 ? 17.640 -0.727 11.027 1.00 59.50 428 LYS A O 1
ATOM 3268 N N . ASN A 1 429 ? 15.570 -1.600 11.067 1.00 60.91 429 ASN A N 1
ATOM 3269 C CA . ASN A 1 429 ? 15.662 -2.686 10.081 1.00 60.91 429 ASN A CA 1
ATOM 3270 C C . ASN A 1 429 ? 16.355 -2.435 8.716 1.00 60.91 429 ASN A C 1
ATOM 3272 O O . ASN A 1 429 ? 16.838 -3.407 8.165 1.00 60.91 429 ASN A O 1
ATOM 3276 N N . CYS A 1 430 ? 16.582 -1.212 8.218 1.00 68.81 430 CYS A N 1
ATOM 3277 C CA . CYS A 1 430 ? 17.416 -0.952 7.014 1.00 68.81 430 CYS A CA 1
ATOM 3278 C C . CYS A 1 430 ? 18.773 -0.267 7.285 1.00 68.81 430 CYS A C 1
ATOM 3280 O O . CYS A 1 430 ? 19.402 0.241 6.350 1.00 68.81 430 CYS A O 1
ATOM 3282 N N . ASN A 1 431 ? 19.212 -0.111 8.533 1.00 64.69 431 ASN A N 1
ATOM 3283 C CA . ASN A 1 431 ? 20.264 0.862 8.831 1.00 64.69 431 ASN A CA 1
ATOM 3284 C C . ASN A 1 431 ? 21.707 0.347 8.813 1.00 64.69 431 ASN A C 1
ATOM 3286 O O . ASN A 1 431 ? 21.969 -0.721 9.350 1.00 64.69 431 ASN A O 1
ATOM 3290 N N . THR A 1 432 ? 22.623 1.217 8.359 1.00 52.78 432 THR A N 1
ATOM 3291 C CA . THR A 1 432 ? 23.821 1.620 9.125 1.00 52.78 432 THR A CA 1
ATOM 3292 C C . THR A 1 432 ? 24.147 3.084 8.859 1.00 52.78 432 THR A C 1
ATOM 3294 O O . THR A 1 432 ? 24.485 3.451 7.735 1.00 52.78 432 THR A O 1
ATOM 3297 N N . ASP A 1 433 ? 24.069 3.914 9.895 1.00 52.03 433 ASP A N 1
ATOM 3298 C CA . ASP A 1 433 ? 24.240 5.376 9.830 1.00 52.03 433 ASP A CA 1
ATOM 3299 C C . ASP A 1 433 ? 25.706 5.818 9.702 1.00 52.03 433 ASP A C 1
ATOM 3301 O O . ASP A 1 433 ? 26.028 6.996 9.821 1.00 52.03 433 ASP A O 1
ATOM 3305 N N . ASN A 1 434 ? 26.605 4.885 9.410 1.00 51.72 434 ASN A N 1
ATOM 3306 C CA . ASN A 1 434 ? 28.007 5.145 9.151 1.00 51.72 434 ASN A CA 1
ATOM 3307 C C . ASN A 1 434 ? 28.343 4.367 7.872 1.00 51.72 434 ASN A C 1
ATOM 3309 O O . ASN A 1 434 ? 27.768 3.300 7.648 1.00 51.72 434 ASN A O 1
ATOM 3313 N N . ASP A 1 435 ? 29.285 4.840 7.057 1.00 50.44 435 ASP A N 1
ATOM 3314 C CA . ASP A 1 435 ? 29.802 4.170 5.843 1.00 50.44 435 ASP A CA 1
ATOM 3315 C C . ASP A 1 435 ? 30.373 2.735 6.086 1.00 50.44 435 ASP A C 1
ATOM 3317 O O . ASP A 1 435 ? 31.045 2.177 5.219 1.00 50.44 435 ASP A O 1
ATOM 3321 N N . GLU A 1 436 ? 30.123 2.120 7.250 1.00 50.44 436 GLU A N 1
ATOM 3322 C CA . GLU A 1 436 ? 30.775 0.921 7.780 1.00 50.44 436 GLU A CA 1
ATOM 3323 C C . GLU A 1 436 ? 29.926 -0.371 7.776 1.00 50.44 436 GLU A C 1
ATOM 3325 O O . GLU A 1 436 ? 30.486 -1.420 8.086 1.00 50.44 436 GLU A O 1
ATOM 3330 N N . GLY A 1 437 ? 28.654 -0.391 7.334 1.00 62.91 437 GLY A N 1
ATOM 3331 C CA . GLY A 1 437 ? 28.070 -1.690 6.931 1.00 62.91 437 GLY A CA 1
ATOM 3332 C C . GLY A 1 437 ? 26.564 -1.801 6.724 1.00 62.91 437 GLY A C 1
ATOM 3333 O O . GLY A 1 437 ? 25.870 -2.201 7.636 1.00 62.91 437 GLY A O 1
ATOM 3334 N N . LYS A 1 438 ? 26.055 -1.580 5.506 1.00 74.44 438 LYS A N 1
ATOM 3335 C CA . LYS A 1 438 ? 24.617 -1.706 5.174 1.00 74.44 438 LYS A CA 1
ATOM 3336 C C . LYS A 1 438 ? 23.963 -2.979 5.744 1.00 74.44 438 LYS A C 1
ATOM 3338 O O . LYS A 1 438 ? 24.592 -4.033 5.763 1.00 74.44 438 LYS A O 1
ATOM 3343 N N . LYS A 1 439 ? 22.677 -2.899 6.114 1.00 79.94 439 LYS A N 1
ATOM 3344 C CA . LYS A 1 439 ? 21.882 -4.060 6.548 1.00 79.94 439 LYS A CA 1
ATOM 3345 C C . LYS A 1 439 ? 21.970 -5.201 5.533 1.00 79.94 439 LYS A C 1
ATOM 3347 O O . LYS A 1 439 ? 21.760 -4.967 4.344 1.00 79.94 439 LYS A O 1
ATOM 3352 N N . ASP A 1 440 ? 22.209 -6.416 6.019 1.00 85.94 440 ASP A N 1
ATOM 3353 C CA . ASP A 1 440 ? 22.147 -7.629 5.205 1.00 85.94 440 ASP A CA 1
ATOM 3354 C C . ASP A 1 440 ? 20.733 -7.858 4.665 1.00 85.94 440 ASP A C 1
ATOM 3356 O O . ASP A 1 440 ? 19.778 -8.009 5.433 1.00 85.94 440 ASP A O 1
ATOM 3360 N N . ALA A 1 441 ? 20.621 -7.900 3.341 1.00 89.56 441 ALA A N 1
ATOM 3361 C CA . ALA A 1 441 ? 19.380 -8.183 2.644 1.00 89.56 441 ALA A CA 1
ATOM 3362 C C . ALA A 1 441 ? 18.949 -9.647 2.837 1.00 89.56 441 ALA A C 1
ATOM 3364 O O . ALA A 1 441 ? 19.735 -10.528 3.205 1.00 89.56 441 ALA A O 1
ATOM 3365 N N . THR A 1 442 ? 17.695 -9.932 2.507 1.00 93.19 442 THR A N 1
ATOM 3366 C CA . THR A 1 442 ? 17.189 -11.295 2.311 1.00 93.19 442 THR A CA 1
ATOM 3367 C C . THR A 1 442 ? 16.996 -11.591 0.829 1.00 93.19 442 THR A C 1
ATOM 3369 O O . THR A 1 442 ? 16.782 -10.683 0.025 1.00 93.19 442 THR A O 1
ATOM 3372 N N . SER A 1 443 ? 17.045 -12.875 0.451 1.00 96.62 443 SER A N 1
ATOM 3373 C CA . SER A 1 443 ? 16.627 -13.269 -0.898 1.00 96.62 443 SER A CA 1
ATOM 3374 C C . SER A 1 443 ? 15.205 -12.774 -1.151 1.00 96.62 443 SER A C 1
ATOM 3376 O O . SER A 1 443 ? 14.380 -12.813 -0.241 1.00 96.62 443 SER A O 1
ATOM 3378 N N . THR A 1 444 ? 14.971 -12.259 -2.351 1.00 97.38 444 THR A N 1
ATOM 3379 C CA . THR A 1 444 ? 13.736 -11.559 -2.713 1.00 97.38 444 THR A CA 1
ATOM 3380 C C . THR A 1 444 ? 13.345 -11.951 -4.135 1.00 97.38 444 THR A C 1
ATOM 3382 O O . THR A 1 444 ? 14.218 -12.070 -5.000 1.00 97.38 444 THR A O 1
ATOM 3385 N N . THR A 1 445 ? 12.055 -12.152 -4.380 1.00 98.44 445 THR A N 1
ATOM 3386 C CA . THR A 1 445 ? 11.481 -12.498 -5.681 1.00 98.44 445 THR A CA 1
ATOM 3387 C C . THR A 1 445 ? 10.497 -11.427 -6.126 1.00 98.44 445 THR A C 1
ATOM 3389 O O . THR A 1 445 ? 9.576 -11.075 -5.399 1.00 98.44 445 THR A O 1
ATOM 3392 N N . VAL A 1 446 ? 10.685 -10.909 -7.335 1.00 98.62 446 VAL A N 1
ATOM 3393 C CA . VAL A 1 446 ? 9.880 -9.823 -7.895 1.00 98.62 446 VAL A CA 1
ATOM 3394 C C . VAL A 1 446 ? 9.394 -10.213 -9.286 1.00 98.62 446 VAL A C 1
ATOM 3396 O O . VAL A 1 446 ? 10.213 -10.429 -10.183 1.00 98.62 446 VAL A O 1
ATOM 3399 N N . ASN A 1 447 ? 8.073 -10.246 -9.467 1.00 98.38 447 ASN A N 1
ATOM 3400 C CA . ASN A 1 447 ? 7.427 -10.501 -10.753 1.00 98.38 447 ASN A CA 1
ATOM 3401 C C . ASN A 1 447 ? 6.660 -9.253 -11.224 1.00 98.38 447 ASN A C 1
ATOM 3403 O O . ASN A 1 447 ? 5.517 -9.032 -10.832 1.00 98.38 447 ASN A O 1
ATOM 3407 N N . THR A 1 448 ? 7.290 -8.391 -12.020 1.00 98.00 448 THR A N 1
ATOM 3408 C CA . THR A 1 448 ? 6.645 -7.176 -12.554 1.00 98.00 448 THR A CA 1
ATOM 3409 C C . THR A 1 448 ? 7.469 -6.558 -13.679 1.00 98.00 448 THR A C 1
ATOM 3411 O O . THR A 1 448 ? 8.704 -6.601 -13.666 1.00 98.00 448 THR A O 1
ATOM 3414 N N . ALA A 1 449 ? 6.811 -5.947 -14.660 1.00 97.00 449 ALA A N 1
ATOM 3415 C CA . ALA A 1 449 ? 7.481 -5.132 -15.661 1.00 97.00 449 ALA A CA 1
ATOM 3416 C C . ALA A 1 449 ? 7.924 -3.795 -15.050 1.00 97.00 449 ALA A C 1
ATOM 3418 O O . ALA A 1 449 ? 7.153 -3.096 -14.400 1.00 97.00 449 ALA A O 1
ATOM 3419 N N . PHE A 1 450 ? 9.173 -3.407 -15.279 1.00 96.38 450 PHE A N 1
ATOM 3420 C CA . PHE A 1 450 ? 9.682 -2.108 -14.872 1.00 96.38 450 PHE A CA 1
ATOM 3421 C C . PHE A 1 450 ? 9.874 -1.202 -16.066 1.00 96.38 450 PHE A C 1
ATOM 3423 O O . PHE A 1 450 ? 10.602 -1.526 -17.003 1.00 96.38 450 PHE A O 1
ATOM 3430 N N . LEU A 1 451 ? 9.348 0.007 -15.949 1.00 93.44 451 LEU A N 1
ATOM 3431 C CA . LEU A 1 451 ? 9.647 1.085 -16.866 1.00 93.44 451 LEU A CA 1
ATOM 3432 C C . LEU A 1 451 ? 10.134 2.280 -16.052 1.00 93.44 451 LEU A C 1
ATOM 3434 O O . LEU A 1 451 ? 9.419 2.819 -15.210 1.00 93.44 451 LEU A O 1
ATOM 3438 N N . SER A 1 452 ? 11.401 2.644 -16.234 1.00 91.88 452 SER A N 1
ATOM 3439 C CA . SER A 1 452 ? 12.045 3.598 -15.341 1.00 91.88 452 SER A CA 1
ATOM 3440 C C . SER A 1 452 ? 13.259 4.295 -15.935 1.00 91.88 452 SER A C 1
ATOM 3442 O O . SER A 1 452 ? 13.899 3.813 -16.877 1.00 91.88 452 SER A O 1
ATOM 3444 N N . GLY A 1 453 ? 13.599 5.448 -15.363 1.00 87.81 453 GLY A N 1
ATOM 3445 C CA . GLY A 1 453 ? 14.865 6.103 -15.621 1.00 87.81 453 GLY A CA 1
ATOM 3446 C C . GLY A 1 453 ? 16.040 5.304 -15.046 1.00 87.81 453 GLY A C 1
ATOM 3447 O O . GLY A 1 453 ? 16.007 4.774 -13.935 1.00 87.81 453 GLY A O 1
ATOM 3448 N N . THR A 1 454 ? 17.130 5.256 -15.801 1.00 82.62 454 THR A N 1
ATOM 3449 C CA . THR A 1 454 ? 18.412 4.686 -15.393 1.00 82.62 454 THR A CA 1
ATOM 3450 C C . THR A 1 454 ? 19.536 5.683 -15.654 1.00 82.62 454 THR A C 1
ATOM 3452 O O . THR A 1 454 ? 19.438 6.572 -16.500 1.00 82.62 454 THR A O 1
ATOM 3455 N N . ASP A 1 455 ? 20.635 5.567 -14.917 1.00 75.50 455 ASP A N 1
ATOM 3456 C CA . ASP A 1 455 ? 21.795 6.403 -15.212 1.00 75.50 455 ASP A CA 1
ATOM 3457 C C . ASP A 1 455 ? 22.310 6.120 -16.632 1.00 75.50 455 ASP A C 1
ATOM 3459 O O . ASP A 1 455 ? 22.200 5.009 -17.149 1.00 75.50 455 ASP A O 1
ATOM 3463 N N . ILE A 1 456 ? 22.966 7.104 -17.243 1.00 71.62 456 ILE A N 1
ATOM 3464 C CA . ILE A 1 456 ? 23.657 6.913 -18.522 1.00 71.62 456 ILE A CA 1
ATOM 3465 C C . ILE A 1 456 ? 25.172 6.909 -18.280 1.00 71.62 456 ILE A C 1
ATOM 3467 O O . ILE A 1 456 ? 25.709 7.774 -17.580 1.00 71.62 456 ILE A O 1
ATOM 3471 N N . THR A 1 457 ? 25.868 5.921 -18.855 1.00 69.75 457 THR A N 1
ATOM 3472 C CA . THR A 1 457 ? 27.341 5.863 -18.881 1.00 69.75 457 THR A CA 1
ATOM 3473 C C . THR A 1 457 ? 27.904 7.115 -19.557 1.00 69.75 457 THR A C 1
ATOM 3475 O O . THR A 1 457 ? 27.397 7.547 -20.588 1.00 69.75 457 THR A O 1
ATOM 3478 N N . ASN A 1 458 ? 28.984 7.677 -19.009 1.00 66.00 458 ASN A N 1
ATOM 3479 C CA . ASN A 1 458 ? 29.633 8.886 -19.537 1.00 66.00 458 ASN A CA 1
ATOM 3480 C C . ASN A 1 458 ? 28.703 10.113 -19.608 1.00 66.00 458 ASN A C 1
ATOM 3482 O O . ASN A 1 458 ? 28.799 10.935 -20.522 1.00 66.00 458 ASN A O 1
ATOM 3486 N N . SER A 1 459 ? 27.804 10.265 -18.634 1.00 66.25 459 SER A N 1
ATOM 3487 C CA . SER A 1 459 ? 27.019 11.490 -18.490 1.00 66.25 459 SER A CA 1
ATOM 3488 C C . SER A 1 459 ? 27.874 12.643 -17.938 1.00 66.25 459 SER A C 1
ATOM 3490 O O . SER A 1 459 ? 28.922 12.440 -17.321 1.00 66.25 459 SER A O 1
ATOM 3492 N N . LYS A 1 460 ? 27.389 13.889 -18.055 1.00 61.94 460 LYS A N 1
ATOM 3493 C CA . LYS A 1 460 ? 28.004 15.045 -17.362 1.00 61.94 460 LYS A CA 1
ATOM 3494 C C . LYS A 1 460 ? 28.062 14.863 -15.834 1.00 61.94 460 LYS A C 1
ATOM 3496 O O . LYS A 1 460 ? 28.865 15.515 -15.169 1.00 61.94 460 LYS A O 1
ATOM 3501 N N . LEU A 1 461 ? 27.198 14.015 -15.267 1.00 59.47 461 LEU A N 1
ATOM 3502 C CA . LEU A 1 461 ? 27.130 13.737 -13.830 1.00 59.47 461 LEU A CA 1
ATOM 3503 C C . LEU A 1 461 ? 28.065 12.592 -13.405 1.00 59.47 461 LEU A C 1
ATOM 3505 O O . LEU A 1 461 ? 28.508 12.589 -12.255 1.00 59.47 461 LEU A O 1
ATOM 3509 N N . THR A 1 462 ? 28.395 11.678 -14.323 1.00 57.94 462 THR A N 1
ATOM 3510 C CA . THR A 1 462 ? 29.227 10.480 -14.130 1.00 57.94 462 THR A CA 1
ATOM 3511 C C . THR A 1 462 ? 30.135 10.267 -15.347 1.00 57.94 462 THR A C 1
ATOM 3513 O O . THR A 1 462 ? 29.729 9.697 -16.355 1.00 57.94 462 THR A O 1
ATOM 3516 N N . SER A 1 463 ? 31.400 10.690 -15.254 1.00 59.19 463 SER A N 1
ATOM 3517 C CA . SER A 1 463 ? 32.392 10.597 -16.343 1.00 59.19 463 SER A CA 1
ATOM 3518 C C . SER A 1 463 ? 32.981 9.186 -16.540 1.00 59.19 463 SER A C 1
ATOM 3520 O O . SER A 1 463 ? 34.152 9.055 -16.891 1.00 59.19 463 SER A O 1
ATOM 3522 N N . ALA A 1 464 ? 32.215 8.138 -16.232 1.00 64.12 464 ALA A N 1
ATOM 3523 C CA . ALA A 1 464 ? 32.658 6.747 -16.247 1.00 64.12 464 ALA A CA 1
ATOM 3524 C C . ALA A 1 464 ? 31.488 5.783 -16.522 1.00 64.12 464 ALA A C 1
ATOM 3526 O O . ALA A 1 464 ? 30.324 6.194 -16.579 1.00 64.12 464 ALA A O 1
ATOM 3527 N N . TYR A 1 465 ? 31.816 4.494 -16.666 1.00 66.25 465 TYR A N 1
ATOM 3528 C CA . TYR A 1 465 ? 30.844 3.402 -16.714 1.00 66.25 465 TYR A CA 1
ATOM 3529 C C . TYR A 1 465 ? 29.953 3.416 -15.469 1.00 66.25 465 TYR A C 1
ATOM 3531 O O . TYR A 1 465 ? 30.444 3.503 -14.343 1.00 66.25 465 TYR A O 1
ATOM 3539 N N . ASN A 1 466 ? 28.642 3.348 -15.685 1.00 69.19 466 ASN A N 1
ATOM 3540 C CA . ASN A 1 466 ? 27.638 3.427 -14.627 1.00 69.19 466 ASN A CA 1
ATOM 3541 C C . ASN A 1 466 ? 27.124 2.057 -14.155 1.00 69.19 466 ASN A C 1
ATOM 3543 O O . ASN A 1 466 ? 26.222 2.044 -13.329 1.00 69.19 466 ASN A O 1
ATOM 3547 N N . GLY A 1 467 ? 27.618 0.937 -14.700 1.00 69.38 467 GLY A N 1
ATOM 3548 C CA . GLY A 1 467 ? 27.113 -0.422 -14.430 1.00 69.38 467 GLY A CA 1
ATOM 3549 C C . GLY A 1 467 ? 26.052 -0.950 -15.410 1.00 69.38 467 GLY A C 1
ATOM 3550 O O . GLY A 1 467 ? 25.770 -2.144 -15.430 1.00 69.38 467 GLY A O 1
ATOM 3551 N N . GLY A 1 468 ? 25.467 -0.109 -16.269 1.00 76.31 468 GLY A N 1
ATOM 3552 C CA . GLY A 1 468 ? 24.439 -0.548 -17.223 1.00 76.31 468 GLY A CA 1
ATOM 3553 C C . GLY A 1 468 ? 23.209 -1.174 -16.545 1.00 76.31 468 GLY A C 1
ATOM 3554 O O . GLY A 1 468 ? 22.761 -0.694 -15.503 1.00 76.31 468 GLY A O 1
ATOM 3555 N N . LEU A 1 469 ? 22.676 -2.258 -17.130 1.00 81.50 469 LEU A N 1
ATOM 3556 C CA . LEU A 1 469 ? 21.472 -2.965 -16.653 1.00 81.50 469 LEU A CA 1
ATOM 3557 C C . LEU A 1 469 ? 21.568 -3.386 -15.180 1.00 81.50 469 LEU A C 1
ATOM 3559 O O . LEU A 1 469 ? 20.578 -3.411 -14.460 1.00 81.50 469 LEU A O 1
ATOM 3563 N N . GLU A 1 470 ? 22.773 -3.691 -14.715 1.00 79.38 470 GLU A N 1
ATOM 3564 C CA . GLU A 1 470 ? 23.022 -4.197 -13.370 1.00 79.38 470 GLU A CA 1
ATOM 3565 C C . GLU A 1 470 ? 22.717 -3.180 -12.257 1.00 79.38 470 GLU A C 1
ATOM 3567 O O . GLU A 1 470 ? 22.534 -3.571 -11.103 1.00 79.38 470 GLU A O 1
ATOM 3572 N N . ASN A 1 471 ? 22.648 -1.899 -12.633 1.00 79.56 471 ASN A N 1
ATOM 3573 C CA . ASN A 1 471 ? 22.288 -0.758 -11.798 1.00 79.56 471 ASN A CA 1
ATOM 3574 C C . ASN A 1 471 ? 20.954 -0.123 -12.230 1.00 79.56 471 ASN A C 1
ATOM 3576 O O . ASN A 1 471 ? 20.662 1.005 -11.824 1.00 79.56 471 ASN A O 1
ATOM 3580 N N . TYR A 1 472 ? 20.162 -0.814 -13.062 1.00 86.75 472 TYR A N 1
ATOM 3581 C CA . TYR A 1 472 ? 18.823 -0.357 -13.418 1.00 86.75 472 TYR A CA 1
ATOM 3582 C C . TYR A 1 472 ? 17.936 -0.293 -12.165 1.00 86.75 472 TYR A C 1
ATOM 3584 O O . TYR A 1 472 ? 17.515 0.814 -11.822 1.00 86.75 472 TYR A O 1
ATOM 3592 N N . PRO A 1 473 ? 17.743 -1.384 -11.392 1.00 90.94 473 PRO A N 1
ATOM 3593 C CA . PRO A 1 473 ? 17.297 -1.250 -10.016 1.00 90.94 473 PRO A CA 1
ATOM 3594 C C . PRO A 1 473 ? 18.420 -0.698 -9.147 1.00 90.94 473 PRO A C 1
ATOM 3596 O O . PRO A 1 473 ? 19.572 -1.136 -9.204 1.00 90.94 473 PRO A O 1
ATOM 3599 N N . ARG A 1 474 ? 18.067 0.256 -8.296 1.00 88.75 474 ARG A N 1
ATOM 3600 C CA . ARG A 1 474 ? 18.965 0.808 -7.283 1.00 88.75 474 ARG A CA 1
ATOM 3601 C C . ARG A 1 474 ? 18.851 0.001 -5.990 1.00 88.75 474 ARG A C 1
ATOM 3603 O O . ARG A 1 474 ? 17.751 -0.350 -5.572 1.00 88.75 474 ARG A O 1
ATOM 3610 N N . PHE A 1 475 ? 19.985 -0.235 -5.327 1.00 86.81 475 PHE A N 1
ATOM 3611 C CA . PHE A 1 475 ? 20.061 -1.052 -4.110 1.00 86.81 475 PHE A CA 1
ATOM 3612 C C . PHE A 1 475 ? 20.634 -0.275 -2.922 1.00 86.81 475 PHE A C 1
ATOM 3614 O O . PHE A 1 475 ? 21.720 0.310 -2.996 1.00 86.81 475 PHE A O 1
ATOM 3621 N N . SER A 1 476 ? 19.919 -0.288 -1.798 1.00 82.38 476 SER A N 1
ATOM 3622 C CA . SER A 1 476 ? 20.300 0.451 -0.582 1.00 82.38 476 SER A CA 1
ATOM 3623 C C . SER A 1 476 ? 20.739 -0.439 0.588 1.00 82.38 476 SER A C 1
ATOM 3625 O O . SER A 1 476 ? 21.125 0.091 1.627 1.00 82.38 476 SER A O 1
ATOM 3627 N N . GLU A 1 477 ? 20.768 -1.758 0.395 1.00 84.50 477 GLU A N 1
ATOM 3628 C CA . GLU A 1 477 ? 21.156 -2.777 1.385 1.00 84.50 477 GLU A CA 1
ATOM 3629 C C . GLU A 1 477 ? 22.479 -3.475 1.016 1.00 84.50 477 GLU A C 1
ATOM 3631 O O . GLU A 1 477 ? 23.013 -3.302 -0.085 1.00 84.50 477 GLU A O 1
ATOM 3636 N N . ASN A 1 478 ? 23.022 -4.264 1.945 1.00 84.88 478 ASN A N 1
ATOM 3637 C CA . ASN A 1 478 ? 24.109 -5.202 1.698 1.00 84.88 478 ASN A CA 1
ATOM 3638 C C . ASN A 1 478 ? 23.529 -6.525 1.194 1.00 84.88 478 ASN A C 1
ATOM 3640 O O . ASN A 1 478 ? 23.036 -7.323 1.985 1.00 84.88 478 ASN A O 1
ATOM 3644 N N . TRP A 1 479 ? 23.606 -6.797 -0.107 1.00 87.38 479 TRP A N 1
ATOM 3645 C CA . TRP A 1 479 ? 23.057 -8.051 -0.614 1.00 87.38 479 TRP A CA 1
ATOM 3646 C C . TRP A 1 479 ? 23.987 -9.239 -0.433 1.00 87.38 479 TRP A C 1
ATOM 3648 O O . TRP A 1 479 ? 23.470 -10.339 -0.447 1.00 87.38 479 TRP A O 1
ATOM 3658 N N . ALA A 1 480 ? 25.298 -9.059 -0.230 1.00 84.62 480 ALA A N 1
ATOM 3659 C CA . ALA A 1 480 ? 26.256 -10.124 0.115 1.00 84.62 480 ALA A CA 1
ATOM 3660 C C . ALA A 1 480 ? 25.954 -11.504 -0.525 1.00 84.62 480 ALA A C 1
ATOM 3662 O O . ALA A 1 480 ? 25.865 -12.511 0.177 1.00 84.62 480 ALA A O 1
ATOM 3663 N N . GLU A 1 481 ? 25.751 -11.555 -1.848 1.00 81.69 481 GLU A N 1
ATOM 3664 C CA . GLU A 1 481 ? 25.435 -12.785 -2.600 1.00 81.69 481 GLU A CA 1
ATOM 3665 C C . GLU A 1 481 ? 24.062 -13.448 -2.309 1.00 81.69 481 GLU A C 1
ATOM 3667 O O . GLU A 1 481 ? 23.828 -14.598 -2.701 1.00 81.69 481 GLU A O 1
ATOM 3672 N N . LYS A 1 482 ? 23.127 -12.753 -1.653 1.00 93.56 482 LYS A N 1
ATOM 3673 C CA . LYS A 1 482 ? 21.695 -13.098 -1.600 1.00 93.56 482 LYS A CA 1
ATOM 3674 C C . LYS A 1 482 ? 21.069 -12.920 -2.975 1.00 93.56 482 LYS A C 1
ATOM 3676 O O . LYS A 1 482 ? 21.487 -12.062 -3.752 1.00 93.56 482 LYS A O 1
ATOM 3681 N N . THR A 1 483 ? 20.074 -13.744 -3.285 1.00 96.56 483 THR A N 1
ATOM 3682 C CA . THR A 1 483 ? 19.506 -13.791 -4.636 1.00 96.56 483 THR A CA 1
ATOM 3683 C C . THR A 1 483 ? 18.353 -12.812 -4.767 1.00 96.56 483 THR A C 1
ATOM 3685 O O . THR A 1 483 ? 17.401 -12.880 -3.993 1.00 96.56 483 THR A O 1
ATOM 3688 N N . LEU A 1 484 ? 18.426 -11.947 -5.775 1.00 97.00 484 LEU A N 1
ATOM 3689 C CA . LEU A 1 484 ? 17.260 -11.260 -6.310 1.00 97.00 484 LEU A CA 1
ATOM 3690 C C . LEU A 1 484 ? 16.788 -12.037 -7.538 1.00 97.00 484 LEU A C 1
ATOM 3692 O O . LEU A 1 484 ? 17.453 -12.021 -8.581 1.00 97.00 484 LEU A O 1
ATOM 3696 N N . THR A 1 485 ? 15.655 -12.718 -7.399 1.00 98.19 485 THR A N 1
ATOM 3697 C CA . THR A 1 485 ? 14.951 -13.338 -8.519 1.00 98.19 485 THR A CA 1
ATOM 3698 C C . THR A 1 485 ? 14.025 -12.299 -9.129 1.00 98.19 485 THR A C 1
ATOM 3700 O O . THR A 1 485 ? 13.164 -11.759 -8.445 1.00 98.19 485 THR A O 1
ATOM 3703 N N . TYR A 1 486 ? 14.214 -12.002 -10.408 1.00 97.94 486 TYR A N 1
ATOM 3704 C CA . TYR A 1 486 ? 13.388 -11.047 -11.137 1.00 97.94 486 TYR A CA 1
ATOM 3705 C C . TYR A 1 486 ? 12.826 -11.705 -12.388 1.00 97.94 486 TYR A C 1
ATOM 3707 O O . TYR A 1 486 ? 13.592 -12.265 -13.179 1.00 97.94 486 TYR A O 1
ATOM 3715 N N . ARG A 1 487 ? 11.509 -11.635 -12.565 1.00 97.56 487 ARG A N 1
ATOM 3716 C CA . ARG A 1 487 ? 10.829 -11.959 -13.820 1.00 97.56 487 ARG A CA 1
ATOM 3717 C C . ARG A 1 487 ? 10.034 -10.733 -14.245 1.00 97.56 487 ARG A C 1
ATOM 3719 O O . ARG A 1 487 ? 9.203 -10.233 -13.495 1.00 97.56 487 ARG A O 1
ATOM 3726 N N . GLY A 1 488 ? 10.335 -10.207 -15.422 1.00 95.62 488 GLY A N 1
ATOM 3727 C CA . GLY A 1 488 ? 9.611 -9.061 -15.953 1.00 95.62 488 GLY A CA 1
ATOM 3728 C C . GLY A 1 488 ? 10.229 -8.536 -17.234 1.00 95.62 488 GLY A C 1
ATOM 3729 O O . GLY A 1 488 ? 10.824 -9.279 -18.008 1.00 95.62 488 GLY A O 1
ATOM 3730 N N . SER A 1 489 ? 10.111 -7.235 -17.450 1.00 93.06 489 SER A N 1
ATOM 3731 C CA . SER A 1 489 ? 10.738 -6.526 -18.560 1.00 93.06 489 SER A CA 1
ATOM 3732 C C . SER A 1 489 ? 11.364 -5.240 -18.045 1.00 93.06 489 SER A C 1
ATOM 3734 O O . SER A 1 489 ? 10.728 -4.516 -17.286 1.00 93.06 489 SER A O 1
ATOM 3736 N N . PHE A 1 490 ? 12.594 -4.945 -18.462 1.00 92.00 490 PHE A N 1
ATOM 3737 C CA . PHE A 1 490 ? 13.254 -3.678 -18.162 1.00 92.00 490 PHE A CA 1
ATOM 3738 C C . PHE A 1 490 ? 13.134 -2.731 -19.360 1.00 92.00 490 PHE A C 1
ATOM 3740 O O . PHE A 1 490 ? 13.748 -2.963 -20.402 1.00 92.00 490 PHE A O 1
ATOM 3747 N N . VAL A 1 491 ? 12.392 -1.635 -19.199 1.00 88.62 491 VAL A N 1
ATOM 3748 C CA . VAL A 1 491 ? 12.206 -0.597 -20.222 1.00 88.62 491 VAL A CA 1
ATOM 3749 C C . VAL A 1 491 ? 12.788 0.725 -19.728 1.00 88.62 491 VAL A C 1
ATOM 3751 O O . VAL A 1 491 ? 12.246 1.376 -18.841 1.00 88.62 491 VAL A O 1
ATOM 3754 N N . SER A 1 492 ? 13.909 1.152 -20.308 1.00 86.00 492 SER A N 1
ATOM 3755 C CA . SER A 1 492 ? 14.566 2.388 -19.879 1.00 86.00 492 SER A CA 1
ATOM 3756 C C . SER A 1 492 ? 13.981 3.636 -20.537 1.00 86.00 492 SER A C 1
ATOM 3758 O O . SER A 1 492 ? 13.897 3.711 -21.761 1.00 86.00 492 SER A O 1
ATOM 3760 N N . LEU A 1 493 ? 13.688 4.650 -19.719 1.00 79.12 493 LEU A N 1
ATOM 3761 C CA . LEU A 1 493 ? 13.287 5.992 -20.159 1.00 79.12 493 LEU A CA 1
ATOM 3762 C C . LEU A 1 493 ? 14.455 6.981 -20.342 1.00 79.12 493 LEU A C 1
ATOM 3764 O O . LEU A 1 493 ? 14.241 8.170 -20.572 1.00 79.12 493 LEU A O 1
ATOM 3768 N N . GLY A 1 494 ? 15.704 6.525 -20.229 1.00 80.44 494 GLY A N 1
ATOM 3769 C CA . GLY A 1 494 ? 16.866 7.416 -20.162 1.00 80.44 494 GLY A CA 1
ATOM 3770 C C . GLY A 1 494 ? 17.134 7.904 -18.737 1.00 80.44 494 GLY A C 1
ATOM 3771 O O . GLY A 1 494 ? 16.938 7.147 -17.795 1.00 80.44 494 GLY A O 1
ATOM 3772 N N . ILE A 1 495 ? 17.634 9.133 -18.565 1.00 83.31 495 ILE A N 1
ATOM 3773 C CA . ILE A 1 495 ? 18.050 9.655 -17.246 1.00 83.31 495 ILE A CA 1
ATOM 3774 C C . ILE A 1 495 ? 16.814 10.034 -16.413 1.00 83.31 495 ILE A C 1
ATOM 3776 O O . ILE A 1 495 ? 15.981 10.769 -16.935 1.00 83.31 495 ILE A O 1
ATOM 3780 N N . PRO A 1 496 ? 16.742 9.648 -15.123 1.00 87.06 496 PRO A N 1
ATOM 3781 C CA . PRO A 1 496 ? 15.731 10.154 -14.193 1.00 87.06 496 PRO A CA 1
ATOM 3782 C C . PRO A 1 496 ? 15.696 11.687 -14.142 1.00 87.06 496 PRO A C 1
ATOM 3784 O O . PRO A 1 496 ? 16.738 12.354 -14.070 1.00 87.06 496 PRO A O 1
ATOM 3787 N N . GLU A 1 497 ? 14.498 12.251 -14.135 1.00 87.94 497 GLU A N 1
ATOM 3788 C CA . GLU A 1 497 ? 14.245 13.682 -14.031 1.00 87.94 497 GLU A CA 1
ATOM 3789 C C . GLU A 1 497 ? 14.397 14.182 -12.589 1.00 87.94 497 GLU A C 1
ATOM 3791 O O . GLU A 1 497 ? 15.003 15.243 -12.383 1.00 87.94 497 GLU A O 1
ATOM 3796 N N . HIS A 1 498 ? 13.940 13.406 -11.594 1.00 88.19 498 HIS A N 1
ATOM 3797 C CA . HIS A 1 498 ? 13.774 13.869 -10.208 1.00 88.19 498 HIS A CA 1
ATOM 3798 C C . HIS A 1 498 ? 14.834 13.365 -9.227 1.00 88.19 498 HIS A C 1
ATOM 3800 O O . HIS A 1 498 ? 15.295 14.127 -8.369 1.00 88.19 498 HIS A O 1
ATOM 3806 N N . VAL A 1 499 ? 15.256 12.105 -9.341 1.00 81.06 499 VAL A N 1
ATOM 3807 C CA . VAL A 1 499 ? 16.203 11.474 -8.409 1.00 81.06 499 VAL A CA 1
ATOM 3808 C C . VAL A 1 499 ? 17.467 11.046 -9.159 1.00 81.06 499 VAL A C 1
ATOM 3810 O O . VAL A 1 499 ? 17.675 9.872 -9.470 1.00 81.06 499 VAL A O 1
ATOM 3813 N N . LYS A 1 500 ? 18.329 12.023 -9.475 1.00 78.44 500 LYS A N 1
ATOM 3814 C CA . LYS A 1 500 ? 19.549 11.850 -10.298 1.00 78.44 500 LYS A CA 1
ATOM 3815 C C . LYS A 1 500 ? 20.876 12.024 -9.541 1.00 78.44 500 LYS A C 1
ATOM 3817 O O . LYS A 1 500 ? 21.871 12.501 -10.100 1.00 78.44 500 LYS A O 1
ATOM 3822 N N . GLY A 1 501 ? 20.906 11.682 -8.255 1.00 74.12 501 GLY A N 1
ATOM 3823 C CA . GLY A 1 501 ? 22.101 11.739 -7.419 1.00 74.12 501 GLY A CA 1
ATOM 3824 C C . GLY A 1 501 ? 23.237 10.857 -7.938 1.00 74.12 501 GLY A C 1
ATOM 3825 O O . GLY A 1 501 ? 23.037 9.837 -8.604 1.00 74.12 501 GLY A O 1
ATOM 3826 N N . ARG A 1 502 ? 24.474 11.272 -7.639 1.00 70.19 502 ARG A N 1
ATOM 3827 C CA . ARG A 1 502 ? 25.685 10.608 -8.138 1.00 70.19 502 ARG A CA 1
ATOM 3828 C C . ARG A 1 502 ? 25.911 9.269 -7.434 1.00 70.19 502 ARG A C 1
ATOM 3830 O O . ARG A 1 502 ? 26.057 9.215 -6.218 1.00 70.19 502 ARG A O 1
ATOM 3837 N N . TRP A 1 503 ? 26.134 8.224 -8.226 1.00 63.97 503 TRP A N 1
ATOM 3838 C CA . TRP A 1 503 ? 26.389 6.848 -7.776 1.00 63.97 503 TRP A CA 1
ATOM 3839 C C . TRP A 1 503 ? 27.564 6.661 -6.782 1.00 63.97 503 TRP A C 1
ATOM 3841 O O . TRP A 1 503 ? 27.595 5.683 -6.045 1.00 63.97 503 TRP A O 1
ATOM 3851 N N . LYS A 1 504 ? 28.503 7.616 -6.665 1.00 60.22 504 LYS A N 1
ATOM 3852 C CA . LYS A 1 504 ? 29.741 7.499 -5.856 1.00 60.22 504 LYS A CA 1
ATOM 3853 C C . LYS A 1 504 ? 29.527 7.116 -4.376 1.00 60.22 504 LYS A C 1
ATOM 3855 O O . LYS A 1 504 ? 30.434 6.544 -3.773 1.00 60.22 504 LYS A O 1
ATOM 3860 N N . ARG A 1 505 ? 28.384 7.471 -3.780 1.00 58.81 505 ARG A N 1
ATOM 3861 C CA . ARG A 1 505 ? 28.086 7.239 -2.352 1.00 58.81 505 ARG A CA 1
ATOM 3862 C C . ARG A 1 505 ? 27.299 5.958 -2.074 1.00 58.81 505 ARG A C 1
ATOM 3864 O O . ARG A 1 505 ? 27.344 5.457 -0.960 1.00 58.81 505 ARG A O 1
ATOM 3871 N N . GLN A 1 506 ? 26.650 5.384 -3.085 1.00 65.50 506 GLN A N 1
ATOM 3872 C CA . GLN A 1 506 ? 25.882 4.149 -2.944 1.00 65.50 506 GLN A CA 1
ATOM 3873 C C . GLN A 1 506 ? 26.808 2.935 -3.082 1.00 65.50 506 GLN A C 1
ATOM 3875 O O . GLN A 1 506 ? 26.793 2.232 -4.089 1.00 65.50 506 GLN A O 1
ATOM 3880 N N . ARG A 1 507 ? 27.653 2.683 -2.077 1.00 63.72 507 ARG A N 1
ATOM 3881 C CA . ARG A 1 507 ? 28.471 1.459 -2.030 1.00 63.72 507 ARG A CA 1
ATOM 3882 C C . ARG A 1 507 ? 27.598 0.304 -1.566 1.00 63.72 507 ARG A C 1
ATOM 3884 O O . ARG A 1 507 ? 27.091 0.357 -0.455 1.00 63.72 507 ARG A O 1
ATOM 3891 N N . TYR A 1 508 ? 27.353 -0.696 -2.401 1.00 70.81 508 TYR A N 1
ATOM 3892 C CA . TYR A 1 508 ? 26.578 -1.881 -2.027 1.00 70.81 508 TYR A CA 1
ATOM 3893 C C . TYR A 1 508 ? 27.303 -3.140 -2.503 1.00 70.81 508 TYR A C 1
ATOM 3895 O O . TYR A 1 508 ? 27.984 -3.101 -3.527 1.00 70.81 508 TYR A O 1
ATOM 3903 N N . ASN A 1 509 ? 27.161 -4.246 -1.769 1.00 78.44 509 ASN A N 1
ATOM 3904 C CA . ASN A 1 509 ? 27.463 -5.559 -2.333 1.00 78.44 509 ASN A CA 1
ATOM 3905 C C . ASN A 1 509 ? 26.234 -5.988 -3.124 1.00 78.44 509 ASN A C 1
ATOM 3907 O O . ASN A 1 509 ? 25.128 -5.954 -2.581 1.00 78.44 509 ASN A O 1
ATOM 3911 N N . ALA A 1 510 ? 26.423 -6.322 -4.397 1.00 83.75 510 ALA A N 1
ATOM 3912 C CA . ALA A 1 510 ? 25.328 -6.633 -5.302 1.00 83.75 510 ALA A CA 1
ATOM 3913 C C . ALA A 1 510 ? 24.669 -7.987 -4.995 1.00 83.75 510 ALA A C 1
ATOM 3915 O O . ALA A 1 510 ? 25.308 -8.865 -4.408 1.00 83.75 510 ALA A O 1
ATOM 3916 N N . PRO A 1 511 ? 23.388 -8.168 -5.365 1.00 91.19 511 PRO A N 1
ATOM 3917 C CA . PRO A 1 511 ? 22.743 -9.468 -5.270 1.00 91.19 511 PRO A CA 1
ATOM 3918 C C . PRO A 1 511 ? 23.287 -10.441 -6.316 1.00 91.19 511 PRO A C 1
ATOM 3920 O O . PRO A 1 511 ? 23.748 -10.037 -7.386 1.00 91.19 511 PRO A O 1
ATOM 3923 N N . LYS A 1 512 ? 23.099 -11.740 -6.066 1.00 93.75 512 LYS A N 1
ATOM 3924 C CA . LYS A 1 512 ? 23.052 -12.727 -7.148 1.00 93.75 512 LYS A CA 1
ATOM 3925 C C . LYS A 1 512 ? 21.828 -12.434 -8.004 1.00 93.75 512 LYS A C 1
ATOM 3927 O O . LYS A 1 512 ? 20.699 -12.446 -7.517 1.00 93.75 512 LYS A O 1
ATOM 3932 N N . ARG A 1 513 ? 22.063 -12.144 -9.278 1.00 93.19 513 ARG A N 1
ATOM 3933 C CA . ARG A 1 513 ? 21.030 -11.717 -10.224 1.00 93.19 513 ARG A CA 1
ATOM 3934 C C . ARG A 1 513 ? 20.467 -12.937 -10.940 1.00 93.19 513 ARG A C 1
ATOM 3936 O O . ARG A 1 513 ? 21.053 -13.408 -11.907 1.00 93.19 513 ARG A O 1
ATOM 3943 N N . ASN A 1 514 ? 19.343 -13.452 -10.453 1.00 95.69 514 ASN A N 1
ATOM 3944 C CA . ASN A 1 514 ? 18.538 -14.429 -11.181 1.00 95.69 514 ASN A CA 1
ATOM 3945 C C . ASN A 1 514 ? 17.461 -13.664 -11.955 1.00 95.69 514 ASN A C 1
ATOM 3947 O O . ASN A 1 514 ? 16.293 -13.664 -11.571 1.00 95.69 514 ASN A O 1
ATOM 3951 N N . TRP A 1 515 ? 17.876 -12.922 -12.979 1.00 95.19 515 TRP A N 1
ATOM 3952 C CA . TRP A 1 515 ? 17.004 -12.034 -13.746 1.00 95.19 515 TRP A CA 1
ATOM 3953 C C . TRP A 1 515 ? 16.707 -12.656 -15.098 1.00 95.19 515 TRP A C 1
ATOM 3955 O O . TRP A 1 515 ? 17.636 -13.039 -15.805 1.00 95.19 515 TRP A O 1
ATOM 3965 N N . ASP A 1 516 ? 15.430 -12.732 -15.444 1.00 95.50 516 ASP A N 1
ATOM 3966 C CA . ASP A 1 516 ? 14.993 -13.254 -16.731 1.00 95.50 516 ASP A CA 1
ATOM 3967 C C . ASP A 1 516 ? 13.777 -12.478 -17.237 1.00 95.50 516 ASP A C 1
ATOM 3969 O O . ASP A 1 516 ? 13.058 -11.846 -16.454 1.00 95.50 516 ASP A O 1
ATOM 3973 N N . TYR A 1 517 ? 13.568 -12.522 -18.548 1.00 94.88 517 TYR A N 1
ATOM 3974 C CA . TYR A 1 517 ? 12.368 -11.969 -19.150 1.00 94.88 517 TYR A CA 1
ATOM 3975 C C . TYR A 1 517 ? 11.154 -12.816 -18.759 1.00 94.88 517 TYR A C 1
ATOM 3977 O O . TYR A 1 517 ? 11.209 -14.046 -18.764 1.00 94.88 517 TYR A O 1
ATOM 3985 N N . ASP A 1 518 ? 10.055 -12.155 -18.410 1.00 93.94 518 ASP A N 1
ATOM 3986 C CA . ASP A 1 518 ? 8.799 -12.841 -18.129 1.00 93.94 518 ASP A CA 1
ATOM 3987 C C . ASP A 1 518 ? 8.098 -13.216 -19.436 1.00 93.94 518 ASP A C 1
ATOM 3989 O O . ASP A 1 518 ? 7.586 -12.352 -20.147 1.00 93.94 518 ASP A O 1
ATOM 3993 N N . LEU A 1 519 ? 8.094 -14.510 -19.761 1.00 92.88 519 LEU A N 1
ATOM 3994 C CA . LEU A 1 519 ? 7.519 -15.019 -21.006 1.00 92.88 519 LEU A CA 1
ATOM 3995 C C . LEU A 1 519 ? 6.010 -14.783 -21.112 1.00 92.88 519 LEU A C 1
ATOM 3997 O O . LEU A 1 519 ? 5.511 -14.752 -22.239 1.00 92.88 519 LEU A O 1
ATOM 4001 N N . ASP A 1 520 ? 5.318 -14.569 -19.990 1.00 89.56 520 ASP A N 1
ATOM 4002 C CA . ASP A 1 520 ? 3.889 -14.253 -19.983 1.00 89.56 520 ASP A CA 1
ATOM 4003 C C . ASP A 1 520 ? 3.616 -12.929 -20.712 1.00 89.56 520 ASP A C 1
ATOM 4005 O O . ASP A 1 520 ? 2.594 -12.801 -21.377 1.00 89.56 520 ASP A O 1
ATOM 4009 N N . LEU A 1 521 ? 4.571 -11.989 -20.707 1.00 89.06 521 LEU A N 1
ATOM 4010 C CA . LEU A 1 521 ? 4.464 -10.689 -21.384 1.00 89.06 521 LEU A CA 1
ATOM 4011 C C . LEU A 1 521 ? 4.508 -10.778 -22.923 1.00 89.06 521 LEU A C 1
ATOM 4013 O O . LEU A 1 521 ? 4.374 -9.756 -23.597 1.00 89.06 521 LEU A O 1
ATOM 4017 N N . ASN A 1 522 ? 4.715 -11.970 -23.496 1.00 87.56 522 ASN A N 1
ATOM 4018 C CA . ASN A 1 522 ? 4.547 -12.193 -24.935 1.00 87.56 522 ASN A CA 1
ATOM 4019 C C . ASN A 1 522 ? 3.072 -12.334 -25.334 1.00 87.56 522 ASN A C 1
ATOM 4021 O O . ASN A 1 522 ? 2.743 -12.158 -26.509 1.00 87.56 522 ASN A O 1
ATOM 4025 N N . ASP A 1 523 ? 2.206 -12.685 -24.382 1.00 85.81 523 ASP A N 1
ATOM 4026 C CA . ASP A 1 523 ? 0.769 -12.747 -24.595 1.00 85.81 523 ASP A CA 1
ATOM 4027 C C . ASP A 1 523 ? 0.161 -11.362 -24.359 1.00 85.81 523 ASP A C 1
ATOM 4029 O O . ASP A 1 523 ? 0.379 -10.732 -23.323 1.00 85.81 523 ASP A O 1
ATOM 4033 N N . ALA A 1 524 ? -0.611 -10.885 -25.335 1.00 83.25 524 ALA A N 1
ATOM 4034 C CA . ALA A 1 524 ? -1.281 -9.598 -25.249 1.00 83.25 524 ALA A CA 1
ATOM 4035 C C . ALA A 1 524 ? -2.303 -9.545 -24.102 1.00 83.25 524 ALA A C 1
ATOM 4037 O O . ALA A 1 524 ? -2.524 -8.458 -23.570 1.00 83.25 524 ALA A O 1
ATOM 4038 N N . ASP A 1 525 ? -2.881 -10.690 -23.724 1.00 82.44 525 ASP A N 1
ATOM 4039 C CA . ASP A 1 525 ? -3.858 -10.806 -22.633 1.00 82.44 525 ASP A CA 1
ATOM 4040 C C . ASP A 1 525 ? -3.201 -10.731 -21.243 1.00 82.44 525 ASP A C 1
ATOM 4042 O O . ASP A 1 525 ? -3.880 -10.477 -20.256 1.00 82.44 525 ASP A O 1
ATOM 4046 N N . ASN A 1 526 ? -1.879 -10.912 -21.157 1.00 86.69 526 ASN A N 1
ATOM 4047 C CA . ASN A 1 526 ? -1.115 -10.845 -19.907 1.00 86.69 526 ASN A CA 1
ATOM 4048 C C . ASN A 1 526 ? -0.293 -9.551 -19.797 1.00 86.69 526 ASN A C 1
ATOM 4050 O O . ASN A 1 526 ? 0.625 -9.451 -18.976 1.00 86.69 526 ASN A O 1
ATOM 4054 N N . LEU A 1 527 ? -0.580 -8.557 -20.643 1.00 90.06 527 LEU A N 1
ATOM 4055 C CA . LEU A 1 527 ? 0.073 -7.260 -20.549 1.00 90.06 527 LEU A CA 1
ATOM 4056 C C . LEU A 1 527 ? -0.510 -6.456 -19.381 1.00 90.06 527 LEU A C 1
ATOM 4058 O O . LEU A 1 527 ? -1.729 -6.376 -19.242 1.00 90.06 527 LEU A O 1
ATOM 4062 N N . PRO A 1 528 ? 0.339 -5.806 -18.567 1.00 93.69 528 PRO A N 1
ATOM 4063 C CA . PRO A 1 528 ? -0.127 -4.910 -17.519 1.00 93.69 528 PRO A CA 1
ATOM 4064 C C . PRO A 1 528 ? -1.030 -3.784 -18.058 1.00 93.69 528 PRO A C 1
ATOM 4066 O O . PRO A 1 528 ? -0.868 -3.372 -19.217 1.00 93.69 528 PRO A O 1
ATOM 4069 N N . PRO A 1 529 ? -1.923 -3.224 -17.224 1.00 93.06 529 PRO A N 1
ATOM 4070 C CA . PRO A 1 529 ? -2.819 -2.151 -17.631 1.00 93.06 529 PRO A CA 1
ATOM 4071 C C . PRO A 1 529 ? -2.061 -0.966 -18.225 1.00 93.06 529 PRO A C 1
ATOM 4073 O O . PRO A 1 529 ? -1.007 -0.578 -17.712 1.00 93.06 529 PRO A O 1
ATOM 4076 N N . LEU A 1 530 ? -2.582 -0.389 -19.307 1.00 89.94 530 LEU A N 1
ATOM 4077 C CA . LEU A 1 530 ? -1.940 0.721 -20.031 1.00 89.94 530 LEU A CA 1
ATOM 4078 C C . LEU A 1 530 ? -0.503 0.446 -20.512 1.00 89.94 530 LEU A C 1
ATOM 4080 O O . LEU A 1 530 ? 0.260 1.386 -20.728 1.00 89.94 530 LEU A O 1
ATOM 4084 N N . THR A 1 531 ? -0.113 -0.817 -20.724 1.00 87.81 531 THR A N 1
ATOM 4085 C CA . THR A 1 531 ? 1.206 -1.134 -21.297 1.00 87.81 531 THR A CA 1
ATOM 4086 C C . THR A 1 531 ? 1.447 -0.317 -22.574 1.00 87.81 531 THR A C 1
ATOM 4088 O O . THR A 1 531 ? 0.599 -0.347 -23.469 1.00 87.81 531 THR A O 1
ATOM 4091 N N . PRO A 1 532 ? 2.595 0.379 -22.723 1.00 79.12 532 PRO A N 1
ATOM 4092 C CA . PRO A 1 532 ? 2.902 1.117 -23.940 1.00 79.12 532 PRO A CA 1
ATOM 4093 C C . PRO A 1 532 ? 2.884 0.199 -25.163 1.00 79.12 532 PRO A C 1
ATOM 4095 O O . PRO A 1 532 ? 3.674 -0.742 -25.266 1.00 79.12 532 PRO A O 1
ATOM 4098 N N . ARG A 1 533 ? 1.997 0.487 -26.118 1.00 70.38 533 ARG A N 1
ATOM 4099 C CA . ARG A 1 533 ? 1.912 -0.240 -27.389 1.00 70.38 533 ARG A CA 1
ATOM 4100 C C . ARG A 1 533 ? 2.369 0.666 -28.512 1.00 70.38 533 ARG A C 1
ATOM 4102 O O . ARG A 1 533 ? 1.995 1.832 -28.586 1.00 70.38 533 ARG A O 1
ATOM 4109 N N . PHE A 1 534 ? 3.141 0.098 -29.424 1.00 63.31 534 PHE A N 1
ATOM 4110 C CA . PHE A 1 534 ? 3.444 0.733 -30.694 1.00 63.31 534 PHE A CA 1
ATOM 4111 C C . PHE A 1 534 ? 2.875 -0.142 -31.804 1.00 63.31 534 PHE A C 1
ATOM 4113 O O . PHE A 1 534 ? 3.039 -1.363 -31.804 1.00 63.31 534 PHE A O 1
ATOM 4120 N N . VAL A 1 535 ? 2.183 0.491 -32.742 1.00 56.91 535 VAL A N 1
ATOM 4121 C CA . VAL A 1 535 ? 1.682 -0.156 -33.950 1.00 56.91 535 VAL A CA 1
ATOM 4122 C C . VAL A 1 535 ? 2.459 0.444 -35.107 1.00 56.91 535 VAL A C 1
ATOM 4124 O O . VAL A 1 535 ? 2.451 1.658 -35.294 1.00 56.91 535 VAL A O 1
ATOM 4127 N N . TYR A 1 536 ? 3.128 -0.397 -35.890 1.00 53.84 536 TYR A N 1
ATOM 4128 C CA . TYR A 1 536 ? 3.660 0.015 -37.183 1.00 53.84 536 TYR A CA 1
ATOM 4129 C C . TYR A 1 536 ? 2.914 -0.696 -38.294 1.00 53.84 536 TYR A C 1
ATOM 4131 O O . TYR A 1 536 ? 2.612 -1.886 -38.217 1.00 53.84 536 TYR A O 1
ATOM 4139 N N . LEU A 1 537 ? 2.639 0.048 -39.357 1.00 53.16 537 LEU A N 1
ATOM 4140 C CA . LEU A 1 537 ? 2.130 -0.518 -40.590 1.00 53.16 537 LEU A CA 1
ATOM 4141 C C . LEU A 1 537 ? 3.320 -0.965 -41.427 1.00 53.16 537 LEU A C 1
ATOM 4143 O O . LEU A 1 537 ? 4.077 -0.153 -41.959 1.00 53.16 537 LEU A O 1
ATOM 4147 N N . ARG A 1 538 ? 3.480 -2.279 -41.552 1.00 51.25 538 ARG A N 1
ATOM 4148 C CA . ARG A 1 538 ? 4.367 -2.861 -42.551 1.00 51.25 538 ARG A CA 1
ATOM 4149 C C . ARG A 1 538 ? 3.584 -3.008 -43.851 1.00 51.25 538 ARG A C 1
ATOM 4151 O O . ARG A 1 538 ? 2.735 -3.885 -43.964 1.00 51.25 538 ARG A O 1
ATOM 4158 N N . GLN A 1 539 ? 3.857 -2.154 -44.834 1.00 52.56 539 GLN A N 1
ATOM 4159 C CA . GLN A 1 539 ? 3.320 -2.348 -46.179 1.00 52.56 539 GLN A CA 1
ATOM 4160 C C . GLN A 1 539 ? 4.048 -3.525 -46.837 1.00 52.56 539 GLN A C 1
ATOM 4162 O O . GLN A 1 539 ? 5.183 -3.391 -47.292 1.00 52.56 539 GLN A O 1
ATOM 4167 N N . GLU A 1 540 ? 3.397 -4.683 -46.890 1.00 55.00 540 GLU A N 1
ATOM 4168 C CA . GLU A 1 540 ? 3.818 -5.778 -47.764 1.00 55.00 540 GLU A CA 1
ATOM 4169 C C . GLU A 1 540 ? 3.214 -5.545 -49.166 1.00 55.00 540 GLU A C 1
ATOM 4171 O O . GLU A 1 540 ? 2.088 -5.066 -49.299 1.00 55.00 540 GLU A O 1
ATOM 4176 N N . SER A 1 541 ? 4.013 -5.720 -50.224 1.00 60.06 541 SER A N 1
ATOM 4177 C CA . SER A 1 541 ? 3.782 -5.098 -51.541 1.00 60.06 541 SER A CA 1
ATOM 4178 C C . SER A 1 541 ? 2.440 -5.446 -52.207 1.00 60.06 541 SER A C 1
ATOM 4180 O O . SER A 1 541 ? 2.012 -6.597 -52.181 1.00 60.06 541 SER A O 1
ATOM 4182 N N . PHE A 1 542 ? 1.864 -4.490 -52.944 1.00 51.03 542 PHE A N 1
ATOM 4183 C CA . PHE A 1 542 ? 0.779 -4.730 -53.903 1.00 51.03 542 PHE A CA 1
ATOM 4184 C C . PHE A 1 542 ? 1.356 -5.061 -55.289 1.00 51.03 542 PHE A C 1
ATOM 4186 O O . PHE A 1 542 ? 2.042 -4.229 -55.882 1.00 51.03 542 PHE A O 1
ATOM 4193 N N . ILE A 1 543 ? 1.034 -6.235 -55.842 1.00 61.31 543 ILE A N 1
ATOM 4194 C CA . ILE A 1 543 ? 1.328 -6.574 -57.244 1.00 61.31 543 ILE A CA 1
ATOM 4195 C C . ILE A 1 543 ? 0.017 -6.538 -58.033 1.00 61.31 543 ILE A C 1
ATOM 4197 O O . ILE A 1 543 ? -0.912 -7.291 -57.750 1.00 61.31 543 ILE A O 1
ATOM 4201 N N . ARG A 1 544 ? -0.058 -5.666 -59.043 1.00 48.06 544 ARG A N 1
ATOM 4202 C CA . ARG A 1 544 ? -1.164 -5.616 -60.008 1.00 48.06 544 ARG A CA 1
ATOM 4203 C C . ARG A 1 544 ? -0.693 -6.242 -61.318 1.00 48.06 544 ARG A C 1
ATOM 4205 O O . ARG A 1 544 ? 0.077 -5.625 -62.046 1.00 48.06 544 ARG A O 1
ATOM 4212 N N . ASN A 1 545 ? -1.152 -7.457 -61.616 1.00 49.25 545 ASN A N 1
ATOM 4213 C CA . ASN A 1 545 ? -0.921 -8.083 -62.917 1.00 49.25 545 ASN A CA 1
ATOM 4214 C C . ASN A 1 545 ? -1.923 -7.532 -63.936 1.00 49.25 545 ASN A C 1
ATOM 4216 O O . ASN A 1 545 ? -3.130 -7.702 -63.775 1.00 49.25 545 ASN A O 1
ATOM 4220 N N . PHE A 1 546 ? -1.423 -6.897 -64.995 1.00 51.16 546 PHE A N 1
ATOM 4221 C CA . PHE A 1 546 ? -2.195 -6.661 -66.211 1.00 51.16 546 PHE A CA 1
ATOM 4222 C C . PHE A 1 546 ? -1.851 -7.778 -67.200 1.00 51.16 546 PHE A C 1
ATOM 4224 O O . PHE A 1 546 ? -0.699 -7.895 -67.610 1.00 51.16 546 PHE A O 1
ATOM 4231 N N . GLN A 1 547 ? -2.828 -8.616 -67.555 1.00 49.06 547 GLN A N 1
ATOM 4232 C CA . GLN A 1 547 ? -2.725 -9.441 -68.760 1.00 49.06 547 GLN A CA 1
ATOM 4233 C C . GLN A 1 547 ? -3.044 -8.537 -69.953 1.00 49.06 547 GLN A C 1
ATOM 4235 O O . GLN A 1 547 ? -4.133 -7.960 -69.997 1.00 49.06 547 GLN A O 1
ATOM 4240 N N . GLN A 1 548 ? -2.082 -8.375 -70.862 1.00 41.66 548 GLN A N 1
ATOM 4241 C CA . GLN A 1 548 ? -2.260 -7.694 -72.144 1.00 41.66 548 GLN A CA 1
ATOM 4242 C C . GLN A 1 548 ? -2.120 -8.696 -73.280 1.00 41.66 548 GLN A C 1
ATOM 4244 O O . GLN A 1 548 ? -1.201 -9.544 -73.184 1.00 41.66 548 GLN A O 1
#

Foldseek 3Di:
DWFQFLVNPDTHDCCCQQPVDPDDDP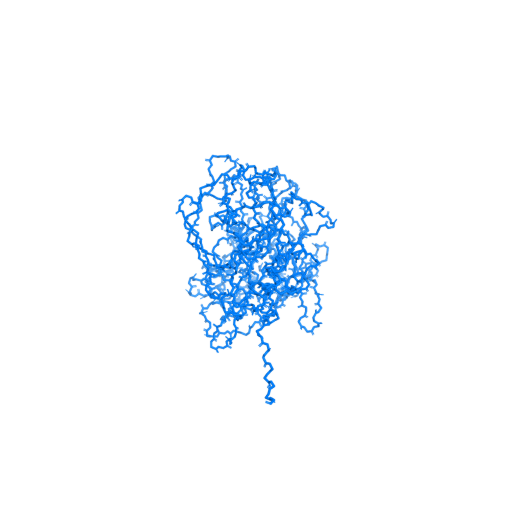DGGDVVSCCRGRNPDGDDDDDPPADPFLCLLDCVHPLNVVAQKEKAFQDDAFAQVPQFDLDLRIWMWGQDPVVRDIDIDAPFLSLLLLEWFKFDLLQQPFPDPLQRQDHADAADQDDPDCVVCVDNDCVCLVCLLQLLLLLQSQDSTYQFQLQLQAFCLDPSNPSSQVSSVVLCCQVVVHDDPGDDPSRRRDGSSNSSNSNSIGIDFHQWDWADHPDPPGNHPHWDADQLLRGTATAIEGEQVNVLRCQQANFTFHDDPSHTDGQPSSRGDRSHCVSADWDDADCQFPGSACNNVRSAHPDPPLQAHRYRYEYPCVNVVLRQAQSNSYYYEYFNQCDHRHAQDGPVRPFFGEYEYGHLAEYEYEAAHQNGNRAQAAYHYLAAAYAHPQQAFSSRDGHEDVPDRQYDPDLPFTAAHAAGEYEYAYEYADEDACDPLHNGDPPPPQPRHPYQGAPVAREYAYEAHYHHSYHRRHHRGHPPRRDYHGYRYNYDYHPLCVDPSRHHRPHDDDDDDDDDDDDDDDDD

pLDDT: mean 85.53, std 13.97, range [37.03, 98.62]